Protein AF-A0A9X1QIE3-F1 (afdb_monomer_lite)

InterPro domains:
  IPR032774 WG containing repeat [PF14903] (367-395)
  IPR046099 Domain of unknown function DUF6035 [PF19500] (102-284)
  IPR057152 Domain of unknown function DUF7830 [PF25169] (19-94)

pLDDT: mean 70.05, std 18.86, range [25.09, 96.81]

Structure (mmCIF, N/CA/C/O backbone):
data_AF-A0A9X1QIE3-F1
#
_entry.id   AF-A0A9X1QIE3-F1
#
loop_
_atom_site.group_PDB
_atom_site.id
_atom_site.type_symbol
_atom_site.label_atom_id
_atom_site.label_alt_id
_atom_site.label_comp_id
_atom_site.label_asym_id
_atom_site.label_entity_id
_atom_site.label_seq_id
_atom_site.pdbx_PDB_ins_code
_atom_site.Cartn_x
_atom_site.Cartn_y
_atom_site.Cartn_z
_atom_site.occupancy
_atom_site.B_iso_or_equiv
_atom_site.auth_seq_id
_atom_site.auth_comp_id
_atom_site.auth_asym_id
_atom_site.auth_atom_id
_atom_site.pdbx_PDB_model_num
ATOM 1 N N . MET A 1 1 ? 21.684 27.411 4.724 1.00 30.28 1 MET A N 1
ATOM 2 C CA . MET A 1 1 ? 21.961 25.969 4.532 1.00 30.28 1 MET A CA 1
ATOM 3 C C . MET A 1 1 ? 20.835 25.396 3.692 1.00 30.28 1 MET A C 1
ATOM 5 O O . MET A 1 1 ? 19.698 25.447 4.138 1.00 30.28 1 MET A O 1
ATOM 9 N N . ALA A 1 2 ? 21.115 24.951 2.466 1.00 25.09 2 ALA A N 1
ATOM 10 C CA . ALA A 1 2 ? 20.093 24.352 1.611 1.00 25.09 2 ALA A CA 1
ATOM 11 C C . ALA A 1 2 ? 19.633 23.025 2.234 1.00 25.09 2 ALA A C 1
ATOM 13 O O . ALA A 1 2 ? 20.454 22.148 2.510 1.00 25.09 2 ALA A O 1
ATOM 14 N N . ALA A 1 3 ? 18.335 22.913 2.516 1.00 27.30 3 ALA A N 1
ATOM 15 C CA . ALA A 1 3 ? 17.741 21.690 3.031 1.00 27.30 3 ALA A CA 1
ATOM 16 C C . ALA A 1 3 ? 17.990 20.564 2.023 1.00 27.30 3 ALA A C 1
ATOM 18 O O . ALA A 1 3 ? 17.666 20.698 0.845 1.00 27.30 3 ALA A O 1
ATOM 19 N N . LYS A 1 4 ? 18.591 19.466 2.487 1.00 27.44 4 LYS A N 1
ATOM 20 C CA . LYS A 1 4 ? 18.808 18.256 1.692 1.00 27.44 4 LYS A CA 1
ATOM 21 C C . LYS A 1 4 ? 17.436 17.776 1.205 1.00 27.44 4 LYS A C 1
ATOM 23 O O . LYS A 1 4 ? 16.643 17.280 2.007 1.00 27.44 4 LYS A O 1
ATOM 28 N N . ILE A 1 5 ? 17.135 18.001 -0.073 1.00 34.72 5 ILE A N 1
ATOM 29 C CA . ILE A 1 5 ? 15.891 17.555 -0.701 1.00 34.72 5 ILE A CA 1
ATOM 30 C C . ILE A 1 5 ? 15.904 16.023 -0.602 1.00 34.72 5 ILE A C 1
ATOM 32 O O . ILE A 1 5 ? 16.876 15.403 -1.039 1.00 34.72 5 ILE A O 1
ATOM 36 N N . PRO A 1 6 ? 14.920 15.388 0.060 1.00 38.69 6 PRO A N 1
ATOM 37 C CA . PRO A 1 6 ? 14.855 13.934 0.076 1.00 38.69 6 PRO A CA 1
ATOM 38 C C . PRO A 1 6 ? 14.725 13.471 -1.375 1.00 38.69 6 PRO A C 1
ATOM 40 O O . PRO A 1 6 ? 13.884 14.018 -2.079 1.00 38.69 6 PRO A O 1
ATOM 43 N N . ASN A 1 7 ? 15.544 12.504 -1.809 1.00 41.97 7 ASN A N 1
ATOM 44 C CA . ASN A 1 7 ? 15.428 11.868 -3.126 1.00 41.97 7 ASN A CA 1
ATOM 45 C C . ASN A 1 7 ? 14.003 11.314 -3.280 1.00 41.97 7 ASN A C 1
ATOM 47 O O . ASN A 1 7 ? 13.700 10.199 -2.848 1.00 41.97 7 ASN A O 1
ATOM 51 N N . ARG A 1 8 ? 13.108 12.139 -3.824 1.00 53.22 8 ARG A N 1
ATOM 52 C CA . ARG A 1 8 ? 11.786 11.752 -4.287 1.00 53.22 8 ARG A CA 1
ATOM 53 C C . ARG A 1 8 ? 12.020 11.175 -5.660 1.00 53.22 8 ARG A C 1
ATOM 55 O O . ARG A 1 8 ? 12.590 11.827 -6.516 1.00 53.22 8 ARG A O 1
ATOM 62 N N . THR A 1 9 ? 11.645 9.928 -5.836 1.00 64.06 9 THR A N 1
ATOM 63 C CA . THR A 1 9 ? 11.893 9.225 -7.094 1.00 64.06 9 THR A CA 1
ATOM 64 C C . THR A 1 9 ? 10.759 9.388 -8.088 1.00 64.06 9 THR A C 1
ATOM 66 O O . THR A 1 9 ? 10.937 9.078 -9.254 1.00 64.06 9 THR A O 1
ATOM 69 N N . ILE A 1 10 ? 9.627 9.939 -7.644 1.00 77.00 10 ILE A N 1
ATOM 70 C CA . ILE A 1 10 ? 8.528 10.380 -8.498 1.00 77.00 10 ILE A CA 1
ATOM 71 C C . ILE A 1 10 ? 8.265 11.846 -8.168 1.00 77.00 10 ILE A C 1
ATOM 73 O O . ILE A 1 10 ? 7.754 12.167 -7.089 1.00 77.00 10 ILE A O 1
ATOM 77 N N . GLU A 1 11 ? 8.686 12.722 -9.075 1.00 74.81 11 GLU A N 1
ATOM 78 C CA . GLU A 1 11 ? 8.569 14.177 -8.938 1.00 74.81 11 GLU A CA 1
ATOM 79 C C . GLU A 1 11 ? 7.211 14.696 -9.413 1.00 74.81 11 GLU A C 1
ATOM 81 O O . GLU A 1 11 ? 6.752 15.725 -8.926 1.00 74.81 11 GLU A O 1
ATOM 86 N N . GLU A 1 12 ? 6.535 13.943 -10.282 1.00 76.31 12 GLU A N 1
ATOM 87 C CA . GLU A 1 12 ? 5.274 14.327 -10.911 1.00 76.31 12 GLU A CA 1
ATOM 88 C C . GLU A 1 12 ? 4.271 13.164 -10.916 1.00 76.31 12 GLU A C 1
ATOM 90 O O . GLU A 1 12 ? 4.608 12.016 -11.229 1.00 76.31 12 GLU A O 1
ATOM 95 N N . ALA A 1 13 ? 3.018 13.464 -10.581 1.00 76.88 13 ALA A N 1
ATOM 96 C CA . ALA A 1 13 ? 1.884 12.548 -10.683 1.00 76.88 13 ALA A CA 1
ATOM 97 C C . ALA A 1 13 ? 0.804 13.160 -11.582 1.00 76.88 13 ALA A C 1
ATOM 99 O O . ALA A 1 13 ? 0.604 14.366 -11.559 1.00 76.88 13 ALA A O 1
ATOM 100 N N . LEU A 1 14 ? 0.096 12.342 -12.356 1.00 65.12 14 LEU A N 1
ATOM 101 C CA . LEU A 1 14 ? -1.096 12.777 -13.083 1.00 65.12 14 LEU A CA 1
ATOM 102 C C . LEU A 1 14 ? -2.317 12.603 -12.176 1.00 65.12 14 LEU A C 1
ATOM 104 O O . LEU A 1 14 ? -2.557 11.506 -11.663 1.00 65.12 14 LEU A O 1
ATOM 108 N N . ASP A 1 15 ? -3.080 13.675 -12.005 1.00 78.25 15 ASP A N 1
ATOM 109 C CA . ASP A 1 15 ? -4.395 13.648 -11.380 1.00 78.25 15 ASP A CA 1
ATOM 110 C C . ASP A 1 15 ? -5.437 13.165 -12.394 1.00 78.25 15 ASP A C 1
ATOM 112 O O . ASP A 1 15 ? -5.681 13.808 -13.412 1.00 78.25 15 ASP A O 1
ATOM 116 N N . MET A 1 16 ? -6.055 12.018 -12.128 1.00 72.00 16 MET A N 1
ATOM 117 C CA . MET A 1 16 ? -7.022 11.412 -13.047 1.00 72.00 16 MET A CA 1
ATOM 118 C C . MET A 1 16 ? -8.372 12.130 -13.073 1.00 72.00 16 MET A C 1
ATOM 120 O O . MET A 1 16 ? -9.145 11.921 -14.005 1.00 72.00 16 MET A O 1
ATOM 124 N N . GLN A 1 17 ? -8.676 12.954 -12.068 1.00 72.94 17 GLN A N 1
ATOM 125 C CA . GLN A 1 17 ? -9.913 13.723 -12.046 1.00 72.94 17 GLN A CA 1
ATOM 126 C C . GLN A 1 17 ? -9.772 15.033 -12.821 1.00 72.94 17 GLN A C 1
ATOM 128 O O . GLN A 1 17 ? -10.675 15.386 -13.577 1.00 72.94 17 GLN A O 1
ATOM 133 N N . THR A 1 18 ? -8.675 15.765 -12.618 1.00 70.06 18 THR A N 1
ATOM 134 C CA . THR A 1 18 ? -8.472 17.069 -13.275 1.00 70.06 18 THR A CA 1
ATOM 135 C C . THR A 1 18 ? -7.733 16.951 -14.607 1.00 70.06 18 THR A C 1
ATOM 137 O O . THR A 1 18 ? -7.839 17.840 -15.446 1.00 70.06 18 THR A O 1
ATOM 140 N N . GLY A 1 19 ? -6.996 15.858 -14.825 1.00 62.19 19 GLY A N 1
ATOM 141 C CA . GLY A 1 19 ? -6.096 15.688 -15.965 1.00 62.19 19 GLY A CA 1
ATOM 142 C C . GLY A 1 19 ? -4.779 16.462 -15.830 1.00 62.19 19 GLY A C 1
ATOM 143 O O . GLY A 1 19 ? -3.983 16.470 -16.768 1.00 62.19 19 GLY A O 1
ATOM 144 N N . GLU A 1 20 ? -4.534 17.111 -14.690 1.00 70.44 20 GLU A N 1
ATOM 145 C CA . GLU A 1 20 ? -3.363 17.963 -14.475 1.00 70.44 20 GLU A CA 1
ATOM 146 C C . GLU A 1 20 ? -2.163 17.194 -13.911 1.00 70.44 20 GLU A C 1
ATOM 148 O O . GLU A 1 20 ? -2.295 16.203 -13.185 1.00 70.44 20 GLU A O 1
ATOM 153 N N . ILE A 1 21 ? -0.963 17.689 -14.220 1.00 68.38 21 ILE A N 1
ATOM 154 C CA . ILE A 1 21 ? 0.277 17.204 -13.616 1.00 68.38 21 ILE A CA 1
ATOM 155 C C . ILE A 1 21 ? 0.489 17.896 -12.270 1.00 68.38 21 ILE A C 1
ATOM 157 O O . ILE A 1 21 ? 0.601 19.117 -12.179 1.00 68.38 21 ILE A O 1
ATOM 161 N N . ILE A 1 22 ? 0.582 17.087 -11.222 1.00 80.81 22 ILE A N 1
ATOM 162 C CA . ILE A 1 22 ? 0.858 17.504 -9.856 1.00 80.81 22 ILE A CA 1
ATOM 163 C C . ILE A 1 22 ? 2.339 17.327 -9.550 1.00 80.81 22 ILE A C 1
ATOM 165 O O . ILE A 1 22 ? 2.860 16.210 -9.525 1.00 80.81 22 ILE A O 1
ATOM 169 N N . GLU A 1 23 ? 2.992 18.429 -9.197 1.00 78.06 23 GLU A N 1
ATOM 170 C CA . GLU A 1 23 ? 4.358 18.416 -8.687 1.00 78.06 23 GLU A CA 1
ATOM 171 C C . GLU A 1 23 ? 4.395 17.922 -7.227 1.00 78.06 23 GLU A C 1
ATOM 173 O O . GLU A 1 23 ? 3.784 18.503 -6.320 1.00 78.06 23 GLU A O 1
ATOM 178 N N . ALA A 1 24 ? 5.181 16.880 -6.957 1.00 83.00 24 ALA A N 1
ATOM 179 C CA . ALA A 1 24 ? 5.323 16.268 -5.639 1.00 83.00 24 ALA A CA 1
ATOM 180 C C . ALA A 1 24 ? 5.813 17.264 -4.570 1.00 83.00 24 ALA A C 1
ATOM 182 O O . ALA A 1 24 ? 5.409 17.179 -3.409 1.00 83.00 24 ALA A O 1
ATOM 183 N N . ASN A 1 25 ? 6.673 18.226 -4.932 1.00 77.75 25 ASN A N 1
ATOM 184 C CA . ASN A 1 25 ? 7.134 19.261 -3.999 1.00 77.75 25 ASN A CA 1
ATOM 185 C C . ASN A 1 25 ? 5.996 20.096 -3.435 1.00 77.75 25 ASN A C 1
ATOM 187 O O . ASN A 1 25 ? 6.012 20.392 -2.239 1.00 77.75 25 ASN A O 1
ATOM 191 N N . SER A 1 26 ? 5.052 20.453 -4.294 1.00 79.94 26 SER A N 1
ATOM 192 C CA . SER A 1 26 ? 3.904 21.284 -3.966 1.00 79.94 26 SER A CA 1
ATOM 193 C C . SER A 1 26 ? 2.831 20.452 -3.261 1.00 79.94 26 SER A C 1
ATOM 195 O O . SER A 1 26 ? 2.369 20.835 -2.189 1.00 79.94 26 SER A O 1
ATOM 197 N N . PHE A 1 27 ? 2.545 19.246 -3.759 1.00 84.88 27 PHE A N 1
ATOM 198 C CA . PHE A 1 27 ? 1.575 18.328 -3.155 1.00 84.88 27 PHE A CA 1
ATOM 199 C C . PHE A 1 27 ? 1.921 17.947 -1.713 1.00 84.88 27 PHE A C 1
ATOM 201 O O . PHE A 1 27 ? 1.093 18.068 -0.820 1.00 84.88 27 PHE A O 1
ATOM 208 N N . PHE A 1 28 ? 3.164 17.546 -1.429 1.00 86.12 28 PHE A N 1
ATOM 209 C CA . PHE A 1 28 ? 3.559 17.144 -0.070 1.00 86.12 28 PHE A CA 1
ATOM 210 C C . PHE A 1 28 ? 3.781 18.325 0.895 1.00 86.12 28 PHE A C 1
ATOM 212 O O . PHE A 1 28 ? 4.334 18.122 1.977 1.00 86.12 28 PHE A O 1
ATOM 219 N N . ARG A 1 29 ? 3.383 19.549 0.516 1.00 82.00 29 ARG A N 1
ATOM 220 C CA . ARG A 1 29 ? 3.234 20.705 1.420 1.00 82.00 29 ARG A CA 1
ATOM 221 C C . ARG A 1 29 ? 1.789 20.928 1.866 1.00 82.00 29 ARG A C 1
ATOM 223 O O . ARG A 1 29 ? 1.572 21.795 2.707 1.00 82.00 29 ARG A O 1
ATOM 230 N N . LEU A 1 30 ? 0.833 20.176 1.315 1.00 79.00 30 LEU A N 1
ATOM 231 C CA . LEU A 1 30 ? -0.557 20.221 1.755 1.00 79.00 30 LEU A CA 1
ATOM 232 C C . LEU A 1 30 ? -0.674 19.890 3.255 1.00 79.00 30 LEU A C 1
ATOM 234 O O . LEU A 1 30 ? 0.175 19.163 3.791 1.00 79.00 30 LEU A O 1
ATOM 238 N N . PRO A 1 31 ? -1.727 20.390 3.927 1.00 80.19 31 PRO A N 1
ATOM 239 C CA . PRO A 1 31 ? -2.062 20.000 5.289 1.00 80.19 31 PRO A CA 1
ATOM 240 C C . PRO A 1 31 ? -2.074 18.479 5.484 1.00 80.19 31 PRO A C 1
ATOM 242 O O . PRO A 1 31 ? -2.434 17.708 4.591 1.00 80.19 31 PRO A O 1
ATOM 245 N N . GLU A 1 32 ? -1.708 18.027 6.686 1.00 81.06 32 GLU A N 1
ATOM 246 C CA . GLU A 1 32 ? -1.641 16.594 6.993 1.00 81.06 32 GLU A CA 1
ATOM 247 C C . GLU A 1 32 ? -2.993 15.891 6.791 1.00 81.06 32 GLU A C 1
ATOM 249 O O . GLU A 1 32 ? -3.028 14.771 6.278 1.00 81.06 32 GLU A O 1
ATOM 254 N N . SER A 1 33 ? -4.099 16.564 7.123 1.00 78.94 33 SER A N 1
ATOM 255 C CA . SER A 1 33 ? -5.462 16.077 6.887 1.00 78.94 33 SER A CA 1
ATOM 256 C C . SER A 1 33 ? -5.702 15.700 5.427 1.00 78.94 33 SER A C 1
ATOM 258 O O . SER A 1 33 ? -6.247 14.629 5.148 1.00 78.94 33 SER A O 1
ATOM 260 N N . ASP A 1 34 ? -5.240 16.536 4.498 1.00 81.50 34 ASP A N 1
ATOM 261 C CA . ASP A 1 34 ? -5.423 16.322 3.064 1.00 81.50 34 ASP A CA 1
ATOM 262 C C . ASP A 1 34 ? -4.536 15.184 2.575 1.00 81.50 34 ASP A C 1
ATOM 264 O O . ASP A 1 34 ? -4.992 14.291 1.860 1.00 81.50 34 ASP A O 1
ATOM 268 N N . LEU A 1 35 ? -3.278 15.148 3.023 1.00 86.62 35 LEU A N 1
ATOM 269 C CA . LEU A 1 35 ? -2.351 14.080 2.660 1.00 86.62 35 LEU A CA 1
ATOM 270 C C . LEU A 1 35 ? -2.837 12.708 3.136 1.00 86.62 35 LEU A C 1
ATOM 272 O O . LEU A 1 35 ? -2.763 11.745 2.369 1.00 86.62 35 LEU A O 1
ATOM 276 N N . VAL A 1 36 ? -3.345 12.597 4.369 1.00 84.25 36 VAL A N 1
ATOM 277 C CA . VAL A 1 36 ? -3.899 11.338 4.901 1.00 84.25 36 VAL A CA 1
ATOM 278 C C . VAL A 1 36 ? -5.167 10.941 4.142 1.00 84.25 36 VAL A C 1
ATOM 280 O O . VAL A 1 36 ? -5.335 9.768 3.797 1.00 84.25 36 VAL A O 1
ATOM 283 N N . ARG A 1 37 ? -6.024 11.908 3.795 1.00 84.31 37 ARG A N 1
ATOM 284 C CA . ARG A 1 37 ? -7.222 11.669 2.979 1.00 84.31 37 ARG A CA 1
ATOM 285 C C . ARG A 1 37 ? -6.867 11.130 1.594 1.00 84.31 37 ARG A C 1
ATOM 287 O O . ARG A 1 37 ? -7.345 10.060 1.219 1.00 84.31 37 ARG A O 1
ATOM 294 N N . TYR A 1 38 ? -5.992 11.811 0.859 1.00 88.75 38 TYR A N 1
ATOM 295 C CA . TYR A 1 38 ? -5.541 11.365 -0.461 1.00 88.75 38 TYR A CA 1
ATOM 296 C C . TYR A 1 38 ? -4.850 10.007 -0.402 1.00 88.75 38 TYR A C 1
ATOM 298 O O . TYR A 1 38 ? -5.090 9.143 -1.243 1.00 88.75 38 TYR A O 1
ATOM 306 N N . ARG A 1 39 ? -4.027 9.785 0.624 1.00 89.81 39 ARG A N 1
ATOM 307 C CA . ARG A 1 39 ? -3.376 8.501 0.874 1.00 89.81 39 ARG A CA 1
ATOM 308 C C . ARG A 1 39 ? -4.393 7.368 1.035 1.00 89.81 39 ARG A C 1
ATOM 310 O O . ARG A 1 39 ? -4.166 6.285 0.492 1.00 89.81 39 ARG A O 1
ATOM 317 N N . ARG A 1 40 ? -5.498 7.608 1.744 1.00 86.56 40 ARG A N 1
ATOM 318 C CA . ARG A 1 40 ? -6.589 6.640 1.902 1.00 86.56 40 ARG A CA 1
ATOM 319 C C . ARG A 1 40 ? -7.345 6.399 0.599 1.00 86.56 40 ARG A C 1
ATOM 321 O O . ARG A 1 40 ? -7.467 5.239 0.225 1.00 86.56 40 ARG A O 1
ATOM 328 N N . ILE A 1 41 ? -7.778 7.455 -0.096 1.00 82.75 41 ILE A N 1
ATOM 329 C CA . ILE A 1 41 ? -8.466 7.357 -1.401 1.00 82.75 41 ILE A CA 1
ATOM 330 C C . ILE A 1 41 ? -7.628 6.522 -2.370 1.00 82.75 41 ILE A C 1
ATOM 332 O O . ILE A 1 41 ? -8.109 5.573 -2.984 1.00 82.75 41 ILE A O 1
ATOM 336 N N . GLN A 1 42 ? -6.332 6.819 -2.440 1.00 86.31 42 GLN A N 1
ATOM 337 C CA . GLN A 1 42 ? -5.415 6.092 -3.299 1.00 86.31 42 GLN A CA 1
ATOM 338 C C . GLN A 1 42 ? -5.291 4.615 -2.893 1.00 86.31 42 GLN A C 1
ATOM 340 O O . GLN A 1 42 ? -5.241 3.745 -3.758 1.00 86.31 42 GLN A O 1
ATOM 345 N N . GLN A 1 43 ? -5.262 4.298 -1.592 1.00 85.06 43 GLN A N 1
ATOM 346 C CA . GLN A 1 43 ? -5.240 2.905 -1.134 1.00 85.06 43 GLN A CA 1
ATOM 347 C C . GLN A 1 43 ? -6.557 2.168 -1.407 1.00 85.06 43 GLN A C 1
ATOM 349 O O . GLN A 1 43 ? -6.523 0.977 -1.717 1.00 85.06 43 GLN A O 1
ATOM 354 N N . GLU A 1 44 ? -7.699 2.840 -1.287 1.00 77.56 44 GLU A N 1
ATOM 355 C CA . GLU A 1 44 ? -9.003 2.288 -1.659 1.00 77.56 44 GLU A CA 1
ATOM 356 C C . GLU A 1 44 ? -9.024 1.925 -3.148 1.00 77.56 44 GLU A C 1
ATOM 358 O O . GLU A 1 44 ? -9.366 0.791 -3.481 1.00 77.56 44 GLU A O 1
ATOM 363 N N . ALA A 1 45 ? -8.527 2.807 -4.018 1.00 76.19 45 ALA A N 1
ATOM 364 C CA . ALA A 1 45 ? -8.372 2.519 -5.443 1.00 76.19 45 ALA A CA 1
ATOM 365 C C . ALA A 1 45 ? -7.411 1.350 -5.722 1.00 76.19 45 ALA A C 1
ATOM 367 O O . ALA A 1 45 ? -7.729 0.462 -6.507 1.00 76.19 45 ALA A O 1
ATOM 368 N N . ILE A 1 46 ? -6.271 1.273 -5.020 1.00 76.19 46 ILE A N 1
ATOM 369 C CA . ILE A 1 46 ? -5.338 0.129 -5.110 1.00 76.19 46 ILE A CA 1
ATOM 370 C C . ILE A 1 46 ? -6.027 -1.192 -4.733 1.00 76.19 46 ILE A C 1
ATOM 372 O O . ILE A 1 46 ? -5.694 -2.244 -5.274 1.00 76.19 46 ILE A O 1
ATOM 376 N N . ASN A 1 47 ? -6.980 -1.149 -3.804 1.00 67.88 47 ASN A N 1
ATOM 377 C CA . ASN A 1 47 ? -7.763 -2.312 -3.399 1.00 67.88 47 ASN A CA 1
ATOM 378 C C . ASN A 1 47 ? -8.952 -2.596 -4.342 1.00 67.88 47 ASN A C 1
ATOM 380 O O . ASN A 1 47 ? -9.694 -3.540 -4.085 1.00 67.88 47 ASN A O 1
ATOM 384 N N . GLY A 1 48 ? -9.145 -1.800 -5.400 1.00 66.31 48 GLY A N 1
ATOM 385 C CA . GLY A 1 48 ? -10.249 -1.942 -6.352 1.00 66.31 48 GLY A CA 1
ATOM 386 C C . GLY A 1 48 ? -11.571 -1.313 -5.901 1.00 66.31 48 GLY A C 1
ATOM 387 O O . GLY A 1 48 ? -12.612 -1.614 -6.473 1.00 66.31 48 GLY A O 1
ATOM 388 N N . LEU A 1 49 ? -11.559 -0.457 -4.873 1.00 60.31 49 LEU A N 1
ATOM 389 C CA . LEU A 1 49 ? -12.763 0.156 -4.289 1.00 60.31 49 LEU A CA 1
ATOM 390 C C . LEU A 1 49 ? -13.127 1.513 -4.916 1.00 60.31 49 LEU A C 1
ATOM 392 O O . LEU A 1 49 ? -13.970 2.231 -4.384 1.00 60.31 49 LEU A O 1
ATOM 396 N N . GLY A 1 50 ? -12.489 1.877 -6.027 1.00 65.50 50 GLY A N 1
ATOM 397 C CA . GLY A 1 50 ? -12.704 3.137 -6.727 1.00 65.50 50 GLY A CA 1
ATOM 398 C C . GLY A 1 50 ? -11.640 3.387 -7.789 1.00 65.50 50 GLY A C 1
ATOM 399 O O . GLY A 1 50 ? -10.694 2.610 -7.926 1.00 65.50 50 GLY A O 1
ATOM 400 N N . GLU A 1 51 ? -11.797 4.485 -8.523 1.00 69.12 51 GLU A N 1
ATOM 401 C CA . GLU A 1 51 ? -10.809 4.917 -9.510 1.00 69.12 51 GLU A CA 1
ATOM 402 C C . GLU A 1 51 ? -9.584 5.541 -8.822 1.00 69.12 51 GLU A C 1
ATOM 404 O O . GLU A 1 51 ? -9.727 6.242 -7.811 1.00 69.12 51 GLU A O 1
ATOM 409 N N . PRO A 1 52 ? -8.366 5.312 -9.342 1.00 76.94 52 PRO A N 1
ATOM 410 C CA . PRO A 1 52 ? -7.167 5.920 -8.789 1.00 76.94 52 PRO A CA 1
ATOM 411 C C . PRO A 1 52 ? -7.205 7.430 -8.963 1.00 76.94 52 PRO A C 1
ATOM 413 O O . PRO A 1 52 ? -7.398 7.931 -10.066 1.00 76.94 52 PRO A O 1
ATOM 416 N N . ARG A 1 53 ? -6.937 8.165 -7.881 1.00 84.31 53 ARG A N 1
ATOM 417 C CA . ARG A 1 53 ? -6.807 9.619 -7.964 1.00 84.31 53 ARG A CA 1
ATOM 418 C C . ARG A 1 53 ? -5.504 10.024 -8.651 1.00 84.31 53 ARG A C 1
ATOM 420 O O . ARG A 1 53 ? -5.508 10.907 -9.499 1.00 84.31 53 ARG A O 1
ATOM 427 N N . PHE A 1 54 ? -4.403 9.363 -8.299 1.00 85.06 54 PHE A N 1
ATOM 428 C CA . PHE A 1 54 ? -3.071 9.673 -8.812 1.00 85.06 54 PHE A CA 1
ATOM 429 C C . PHE A 1 54 ? -2.443 8.484 -9.532 1.00 85.06 54 PHE A C 1
ATOM 431 O O . PHE A 1 54 ? -2.352 7.375 -8.993 1.00 85.06 54 PHE A O 1
ATOM 438 N N . VAL A 1 55 ? -1.933 8.739 -10.731 1.00 78.00 55 VAL A N 1
ATOM 439 C CA . VAL A 1 55 ? -1.141 7.779 -11.504 1.00 78.00 55 VAL A CA 1
ATOM 440 C C . VAL A 1 55 ? 0.208 8.381 -11.876 1.00 78.00 55 VAL A C 1
ATOM 442 O O . VAL A 1 55 ? 0.434 9.585 -11.767 1.00 78.00 55 VAL A O 1
ATOM 445 N N . CYS A 1 56 ? 1.143 7.535 -12.291 1.00 72.94 56 CYS A N 1
ATOM 446 C CA . CYS A 1 56 ? 2.446 7.975 -12.752 1.00 72.94 56 CYS A CA 1
ATOM 447 C C . CYS A 1 56 ? 2.274 8.872 -13.978 1.00 72.94 56 CYS A C 1
ATOM 449 O O . CYS A 1 56 ? 1.658 8.454 -14.957 1.00 72.94 56 CYS A O 1
ATOM 451 N N . ALA A 1 57 ? 2.844 10.079 -13.958 1.00 64.62 57 ALA A N 1
ATOM 452 C CA . ALA A 1 57 ? 2.811 10.965 -15.120 1.00 64.62 57 ALA A CA 1
ATOM 453 C C . ALA A 1 57 ? 3.445 10.308 -16.363 1.00 64.62 57 ALA A C 1
ATOM 455 O O . ALA A 1 57 ? 2.964 10.525 -17.475 1.00 64.62 57 ALA A O 1
ATOM 456 N N . PHE A 1 58 ? 4.447 9.450 -16.144 1.00 55.31 58 PHE A N 1
ATOM 457 C CA . PHE A 1 58 ? 5.191 8.728 -17.171 1.00 55.31 58 PHE A CA 1
ATOM 458 C C . PHE A 1 58 ? 4.442 7.492 -17.691 1.00 55.31 58 PHE A C 1
ATOM 460 O O . PHE A 1 58 ? 3.903 7.510 -18.790 1.00 55.31 58 PHE A O 1
ATOM 467 N N . CYS A 1 59 ? 4.352 6.424 -16.892 1.00 58.34 59 CYS A N 1
ATOM 468 C CA . CYS A 1 59 ? 3.820 5.136 -17.353 1.00 58.34 59 CYS A CA 1
ATOM 469 C C . CYS A 1 59 ? 2.308 4.962 -17.143 1.00 58.34 59 CYS A C 1
ATOM 471 O O . CYS A 1 59 ? 1.767 3.905 -17.459 1.00 58.34 59 CYS A O 1
ATOM 473 N N . LYS A 1 60 ? 1.628 5.952 -16.547 1.00 69.81 60 LYS A N 1
ATOM 474 C CA . LYS A 1 60 ? 0.197 5.917 -16.183 1.00 69.81 60 LYS A CA 1
ATOM 475 C C . LYS A 1 60 ? -0.212 4.802 -15.210 1.00 69.81 60 LYS A C 1
ATOM 477 O O . LYS A 1 60 ? -1.393 4.648 -14.921 1.00 69.81 60 LYS A O 1
ATOM 482 N N . GLN A 1 61 ? 0.741 4.067 -14.637 1.00 77.06 61 GLN A N 1
ATOM 483 C CA . GLN A 1 61 ? 0.455 3.067 -13.608 1.00 77.06 61 GLN A CA 1
ATOM 484 C C . GLN A 1 61 ? 0.031 3.731 -12.294 1.00 77.06 61 GLN A C 1
ATOM 486 O O . GLN A 1 61 ? 0.501 4.818 -11.943 1.00 77.06 61 GLN A O 1
ATOM 491 N N . ILE A 1 62 ? -0.824 3.046 -11.535 1.00 82.31 62 ILE A N 1
ATOM 492 C CA . ILE A 1 62 ? -1.306 3.519 -10.237 1.00 82.31 62 ILE A CA 1
ATOM 493 C C . ILE A 1 62 ? -0.150 3.786 -9.264 1.00 82.31 62 ILE A C 1
ATOM 495 O O . ILE A 1 62 ? 0.754 2.965 -9.072 1.00 82.31 62 ILE A O 1
ATOM 499 N N . LEU A 1 63 ? -0.199 4.948 -8.614 1.00 86.75 63 LEU A N 1
ATOM 500 C CA . LEU A 1 63 ? 0.746 5.302 -7.563 1.00 86.75 63 LEU A CA 1
ATOM 501 C C . LEU A 1 63 ? 0.164 4.980 -6.192 1.00 86.75 63 LEU A C 1
ATOM 503 O O . LEU A 1 63 ? -1.044 4.976 -5.987 1.00 86.75 63 LEU A O 1
ATOM 507 N N . LYS A 1 64 ? 1.037 4.766 -5.216 1.00 89.25 64 LYS A N 1
ATOM 508 C CA . LYS A 1 64 ? 0.717 4.866 -3.793 1.00 89.25 64 LYS A CA 1
ATOM 509 C C . LYS A 1 64 ? 1.341 6.136 -3.234 1.00 89.25 64 LYS A C 1
ATOM 511 O O . LYS A 1 64 ? 2.461 6.507 -3.582 1.00 89.25 64 LYS A O 1
ATOM 516 N N . ILE A 1 65 ? 0.657 6.752 -2.284 1.00 90.50 65 ILE A N 1
ATOM 517 C CA . ILE A 1 65 ? 1.236 7.794 -1.436 1.00 90.50 65 ILE A CA 1
ATOM 518 C C . ILE A 1 65 ? 1.941 7.093 -0.274 1.00 90.50 65 ILE A C 1
ATOM 520 O O . ILE A 1 65 ? 1.432 6.101 0.248 1.00 90.50 65 ILE A O 1
ATOM 524 N N . SER A 1 66 ? 3.143 7.524 0.108 1.00 86.06 66 SER A N 1
ATOM 525 C CA . SER A 1 66 ? 4.006 6.833 1.079 1.00 86.06 66 SER A CA 1
ATOM 526 C C . SER A 1 66 ? 4.775 7.798 1.988 1.00 86.06 66 SER A C 1
ATOM 528 O O . SER A 1 66 ? 5.038 8.949 1.640 1.00 86.06 66 SER A O 1
ATOM 530 N N . GLY A 1 67 ? 5.122 7.317 3.183 1.00 78.44 67 GLY A N 1
ATOM 531 C CA . GLY A 1 67 ? 6.031 7.977 4.125 1.00 78.44 67 GLY A CA 1
ATOM 532 C C . GLY A 1 67 ? 7.410 7.315 4.132 1.00 78.44 67 GLY A C 1
ATOM 533 O O . GLY A 1 67 ? 7.545 6.163 3.717 1.00 78.44 67 GLY A O 1
ATOM 534 N N . THR A 1 68 ? 8.445 8.019 4.594 1.00 65.69 68 THR A N 1
ATOM 535 C CA . THR A 1 68 ? 9.815 7.479 4.688 1.00 65.69 68 THR A CA 1
ATOM 536 C C . THR A 1 68 ? 10.195 7.153 6.129 1.00 65.69 68 THR A C 1
ATOM 538 O O . THR A 1 68 ? 9.770 7.816 7.070 1.00 65.69 68 THR A O 1
ATOM 541 N N . ASN A 1 69 ? 11.087 6.175 6.313 1.00 53.94 69 ASN A N 1
ATOM 542 C CA . ASN A 1 69 ? 11.597 5.811 7.642 1.00 53.94 69 ASN A CA 1
ATOM 543 C C . ASN A 1 69 ? 12.381 6.950 8.325 1.00 53.94 69 ASN A C 1
ATOM 545 O O . ASN A 1 69 ? 12.470 6.974 9.551 1.00 53.94 69 ASN A O 1
ATOM 549 N N . HIS A 1 70 ? 12.937 7.887 7.545 1.00 49.12 70 HIS A N 1
ATOM 550 C CA . HIS A 1 70 ? 13.710 9.034 8.039 1.00 49.12 70 HIS A CA 1
ATOM 551 C C . HIS A 1 70 ? 12.844 10.137 8.666 1.00 49.12 70 HIS A C 1
ATOM 553 O O . HIS A 1 70 ? 13.348 10.906 9.478 1.00 49.12 70 HIS A O 1
ATOM 559 N N . LYS A 1 71 ? 11.553 10.209 8.315 1.00 58.03 71 LYS A N 1
ATOM 560 C CA . LYS A 1 71 ? 10.560 11.096 8.936 1.00 58.03 71 LYS A CA 1
ATOM 561 C C . LYS A 1 71 ? 9.382 10.247 9.416 1.00 58.03 71 LYS A C 1
ATOM 563 O O . LYS A 1 71 ? 8.356 10.163 8.744 1.00 58.03 71 LYS A O 1
ATOM 568 N N . ARG A 1 72 ? 9.564 9.553 10.546 1.00 59.00 72 ARG A N 1
ATOM 569 C CA . ARG A 1 72 ? 8.515 8.695 11.127 1.00 59.00 72 ARG A CA 1
ATOM 570 C C . ARG A 1 72 ? 7.219 9.491 11.294 1.00 59.00 72 ARG A C 1
ATOM 572 O O . ARG A 1 72 ? 7.256 10.608 11.789 1.00 59.00 72 ARG A O 1
ATOM 579 N N . GLY A 1 73 ? 6.107 8.911 10.846 1.00 60.66 73 GLY A N 1
ATOM 580 C CA . GLY A 1 73 ? 4.786 9.539 10.936 1.00 60.66 73 GLY A CA 1
ATOM 581 C C . GLY A 1 73 ? 4.435 10.514 9.810 1.00 60.66 73 GLY A C 1
ATOM 582 O O . GLY A 1 73 ? 3.273 10.885 9.703 1.00 60.66 73 GLY A O 1
ATOM 583 N N . ALA A 1 74 ? 5.383 10.892 8.942 1.00 74.81 74 ALA A N 1
ATOM 584 C CA . ALA A 1 74 ? 5.141 11.857 7.870 1.00 74.81 74 ALA A CA 1
ATOM 585 C C . ALA A 1 74 ? 4.898 11.187 6.509 1.00 74.81 74 ALA A C 1
ATOM 587 O O . ALA A 1 74 ? 5.601 10.249 6.118 1.00 74.81 74 ALA A O 1
ATOM 588 N N . ILE A 1 75 ? 3.947 11.731 5.751 1.00 72.94 75 ILE A N 1
ATOM 589 C CA . ILE A 1 75 ? 3.715 11.419 4.336 1.00 72.94 75 ILE A CA 1
ATOM 590 C C . ILE A 1 75 ? 4.667 12.274 3.498 1.00 72.94 75 ILE A C 1
ATOM 592 O O . ILE A 1 75 ? 4.770 13.477 3.721 1.00 72.94 75 ILE A O 1
ATOM 596 N N . THR A 1 76 ? 5.414 11.671 2.571 1.00 77.69 76 THR A N 1
ATOM 597 C CA . THR A 1 76 ? 6.573 12.361 1.976 1.00 77.69 76 THR A CA 1
ATOM 598 C C . THR A 1 76 ? 6.757 12.202 0.472 1.00 77.69 76 THR A C 1
ATOM 600 O O . THR A 1 76 ? 7.480 13.020 -0.110 1.00 77.69 76 THR A O 1
ATOM 603 N N . HIS A 1 77 ? 6.181 11.171 -0.155 1.00 84.56 77 HIS A N 1
ATOM 604 C CA . HIS A 1 77 ? 6.436 10.870 -1.565 1.00 84.56 77 HIS A CA 1
ATOM 605 C C . HIS A 1 77 ? 5.347 10.009 -2.219 1.00 84.56 77 HIS A C 1
ATOM 607 O O . HIS A 1 77 ? 4.619 9.268 -1.551 1.00 84.56 77 HIS A O 1
ATOM 613 N N . PHE A 1 78 ? 5.289 10.080 -3.548 1.00 89.00 78 PHE A N 1
ATOM 614 C CA . PHE A 1 78 ? 4.634 9.083 -4.383 1.00 89.00 78 PHE A CA 1
ATOM 615 C C . PHE A 1 78 ? 5.580 7.907 -4.633 1.00 89.00 78 PHE A C 1
ATOM 617 O O . PHE A 1 78 ? 6.799 8.074 -4.676 1.00 89.00 78 PHE A O 1
ATOM 624 N N . ALA A 1 79 ? 5.023 6.715 -4.812 1.00 87.75 79 ALA A N 1
ATOM 625 C CA . ALA A 1 79 ? 5.770 5.522 -5.182 1.00 87.75 79 ALA A CA 1
ATOM 626 C C . ALA A 1 79 ? 4.912 4.615 -6.066 1.00 87.75 79 ALA A C 1
ATOM 628 O O . ALA A 1 79 ? 3.692 4.598 -5.944 1.00 87.75 79 ALA A O 1
ATOM 629 N N . HIS A 1 80 ? 5.545 3.809 -6.909 1.00 81.50 80 HIS A N 1
ATOM 630 C CA . HIS A 1 80 ? 4.843 2.736 -7.606 1.00 81.50 80 HIS A CA 1
ATOM 631 C C . HIS A 1 80 ? 4.436 1.626 -6.627 1.00 81.50 80 HIS A C 1
ATOM 633 O O . HIS A 1 80 ? 5.011 1.467 -5.535 1.00 81.50 80 HIS A O 1
ATOM 639 N N . LEU A 1 81 ? 3.457 0.815 -7.029 1.00 80.19 81 LEU A N 1
ATOM 640 C CA . LEU A 1 81 ? 3.239 -0.476 -6.385 1.00 80.19 81 LEU A CA 1
ATOM 641 C C . LEU A 1 81 ? 4.456 -1.375 -6.607 1.00 80.19 81 LEU A C 1
ATOM 643 O O . LEU A 1 81 ? 5.203 -1.242 -7.575 1.00 80.19 81 LEU A O 1
ATOM 647 N N . ARG A 1 82 ? 4.693 -2.293 -5.672 1.00 68.00 82 ARG A N 1
ATOM 648 C CA . ARG A 1 82 ? 5.887 -3.142 -5.725 1.00 68.00 82 ARG A CA 1
ATOM 649 C C . ARG A 1 82 ? 5.864 -4.045 -6.962 1.00 68.00 82 ARG A C 1
ATOM 651 O O . ARG A 1 82 ? 6.865 -4.166 -7.654 1.00 68.00 82 ARG A O 1
ATOM 658 N N . ASP A 1 83 ? 4.707 -4.626 -7.215 1.00 63.75 83 ASP A N 1
ATOM 659 C CA . ASP A 1 83 ? 4.346 -5.527 -8.306 1.00 63.75 83 ASP A CA 1
ATOM 660 C C . ASP A 1 83 ? 3.891 -4.797 -9.575 1.00 63.75 83 ASP A C 1
ATOM 662 O O . ASP A 1 83 ? 3.466 -5.442 -10.522 1.00 63.75 83 ASP A O 1
ATOM 666 N N . SER A 1 84 ? 3.976 -3.462 -9.604 1.00 65.12 84 SER A N 1
ATOM 667 C CA . SER A 1 84 ? 3.691 -2.704 -10.820 1.00 65.12 84 SER A CA 1
ATOM 668 C C . SER A 1 84 ? 4.662 -3.103 -11.939 1.00 65.12 84 SER A C 1
ATOM 670 O O . SER A 1 84 ? 5.797 -3.511 -11.658 1.00 65.12 84 SER A O 1
ATOM 672 N N . GLU A 1 85 ? 4.258 -2.927 -13.192 1.00 59.53 85 GLU A N 1
ATOM 673 C CA . GLU A 1 85 ? 5.161 -3.100 -14.325 1.00 59.53 85 GLU A CA 1
ATOM 674 C C . GLU A 1 85 ? 6.362 -2.149 -14.223 1.00 59.53 85 GLU A C 1
ATOM 676 O O . GLU A 1 85 ? 6.410 -1.226 -13.392 1.00 59.53 85 GLU A O 1
ATOM 681 N N . TYR A 1 86 ? 7.369 -2.394 -15.056 1.00 54.31 86 TYR A N 1
ATOM 682 C CA . TYR A 1 86 ? 8.535 -1.534 -15.094 1.00 54.31 86 TYR A CA 1
ATOM 683 C C . TYR A 1 86 ? 8.139 -0.078 -15.366 1.00 54.31 86 TYR A C 1
ATOM 685 O O . TYR A 1 86 ? 7.246 0.221 -16.155 1.00 54.31 86 TYR A O 1
ATOM 693 N N . CYS A 1 87 ? 8.819 0.829 -14.678 1.00 49.00 87 CYS A N 1
ATOM 694 C CA . CYS A 1 87 ? 8.764 2.251 -14.949 1.00 49.00 87 CYS A CA 1
ATOM 695 C C . CYS A 1 87 ? 10.156 2.827 -14.650 1.00 49.00 87 CYS A C 1
ATOM 697 O O . CYS A 1 87 ? 10.690 2.531 -13.577 1.00 49.00 87 CYS A O 1
ATOM 699 N N . PRO A 1 88 ? 10.746 3.655 -15.534 1.00 46.50 88 PRO A N 1
ATOM 700 C CA . PRO A 1 88 ? 12.091 4.211 -15.345 1.00 46.50 88 PRO A CA 1
ATOM 701 C C . PRO A 1 88 ? 12.275 4.993 -14.043 1.00 46.50 88 PRO A C 1
ATOM 703 O O . PRO A 1 88 ? 13.374 5.061 -13.502 1.00 46.50 88 PRO A O 1
ATOM 706 N N . ILE A 1 89 ? 11.186 5.554 -13.514 1.00 56.59 89 ILE A N 1
ATOM 707 C CA . ILE A 1 89 ? 11.173 6.332 -12.269 1.00 56.59 89 ILE A CA 1
ATOM 708 C C . ILE A 1 89 ? 10.628 5.525 -11.072 1.00 56.59 89 ILE A C 1
ATOM 710 O O . ILE A 1 89 ? 10.271 6.070 -10.023 1.00 56.59 89 ILE A O 1
ATOM 714 N N . LYS A 1 90 ? 10.525 4.194 -11.199 1.00 67.50 90 LYS A N 1
ATOM 715 C CA . LYS A 1 90 ? 10.107 3.310 -10.107 1.00 67.50 90 LYS A CA 1
ATOM 716 C C . LYS A 1 90 ? 11.208 3.155 -9.070 1.00 67.50 90 LYS A C 1
ATOM 718 O O . LYS A 1 90 ? 12.340 2.802 -9.369 1.00 67.50 90 LYS A O 1
ATOM 723 N N . THR A 1 91 ? 10.831 3.318 -7.806 1.00 64.25 91 THR A N 1
ATOM 724 C CA . THR A 1 91 ? 11.686 2.953 -6.677 1.00 64.25 91 THR A CA 1
ATOM 725 C C . THR A 1 91 ? 11.486 1.517 -6.242 1.00 64.25 91 THR A C 1
ATOM 727 O O . THR A 1 91 ? 10.380 1.117 -5.873 1.00 64.25 91 THR A O 1
ATOM 730 N N . GLY A 1 92 ? 12.580 0.758 -6.214 1.00 54.09 92 GLY A N 1
ATOM 731 C CA . GLY A 1 92 ? 12.627 -0.568 -5.611 1.00 54.09 92 GLY A CA 1
ATOM 732 C C . GLY A 1 92 ? 12.750 -0.520 -4.085 1.00 54.09 92 GLY A C 1
ATOM 733 O O . GLY A 1 92 ? 13.378 0.370 -3.510 1.00 54.09 92 GLY A O 1
ATOM 734 N N . SER A 1 93 ? 12.171 -1.517 -3.414 1.00 48.03 93 SER A N 1
ATOM 735 C CA . SER A 1 93 ? 12.601 -1.934 -2.079 1.00 48.03 93 SER A CA 1
ATOM 736 C C . SER A 1 93 ? 13.008 -3.405 -2.134 1.00 48.03 93 SER A C 1
ATOM 738 O O . SER A 1 93 ? 12.308 -4.227 -2.727 1.00 48.03 93 SER A O 1
ATOM 740 N N . ASN A 1 94 ? 14.116 -3.756 -1.480 1.00 41.59 94 ASN A N 1
ATOM 741 C CA . ASN A 1 94 ? 14.701 -5.101 -1.547 1.00 41.59 94 ASN A CA 1
ATOM 742 C C . ASN A 1 94 ? 13.873 -6.196 -0.839 1.00 41.59 94 ASN A C 1
ATOM 744 O O . ASN A 1 94 ? 14.326 -7.331 -0.787 1.00 41.59 94 ASN A O 1
ATOM 748 N N . TYR A 1 95 ? 12.690 -5.893 -0.274 1.00 43.09 95 TYR A N 1
ATOM 749 C CA . TYR A 1 95 ? 11.980 -6.819 0.626 1.00 43.09 95 TYR A CA 1
ATOM 750 C C . TYR A 1 95 ? 10.504 -7.003 0.329 1.00 43.09 95 TYR A C 1
ATOM 752 O O . TYR A 1 95 ? 9.784 -6.010 0.429 1.00 43.09 95 TYR A O 1
ATOM 760 N N . SER A 1 96 ? 10.063 -8.226 -0.004 1.00 49.72 96 SER A N 1
ATOM 761 C CA . SER A 1 96 ? 8.676 -8.573 -0.393 1.00 49.72 96 SER A CA 1
ATOM 762 C C . SER A 1 96 ? 7.635 -8.138 0.639 1.00 49.72 96 SER A C 1
ATOM 764 O O . SER A 1 96 ? 7.955 -7.943 1.807 1.00 49.72 96 SER A O 1
ATOM 766 N N . ARG A 1 97 ? 6.376 -7.917 0.223 1.00 50.84 97 ARG A N 1
ATOM 767 C CA . ARG A 1 97 ? 5.305 -7.586 1.183 1.00 50.84 97 ARG A CA 1
ATOM 768 C C . ARG A 1 97 ? 5.203 -8.679 2.245 1.00 50.84 97 ARG A C 1
ATOM 770 O O . ARG A 1 97 ? 5.192 -8.355 3.428 1.00 50.84 97 ARG A O 1
ATOM 777 N N . GLU A 1 98 ? 5.228 -9.930 1.801 1.00 47.88 98 GLU A N 1
ATOM 778 C CA . GLU A 1 98 ? 5.275 -11.113 2.656 1.00 47.88 98 GLU A CA 1
ATOM 779 C C . GLU A 1 98 ? 6.517 -11.102 3.548 1.00 47.88 98 GLU A C 1
ATOM 781 O O . GLU A 1 98 ? 6.406 -11.362 4.732 1.00 47.88 98 GLU A O 1
ATOM 786 N N . GLU A 1 99 ? 7.690 -10.704 3.055 1.00 46.47 99 GLU A N 1
ATOM 787 C CA . GLU A 1 99 ? 8.901 -10.592 3.872 1.00 46.47 99 GLU A CA 1
ATOM 788 C C . GLU A 1 99 ? 8.849 -9.448 4.898 1.00 46.47 99 GLU A C 1
ATOM 790 O O . GLU A 1 99 ? 9.439 -9.563 5.972 1.00 46.47 99 GLU A O 1
ATOM 795 N N . ILE A 1 100 ? 8.188 -8.322 4.605 1.00 49.34 100 ILE A N 1
ATOM 796 C CA . ILE A 1 100 ? 7.994 -7.239 5.584 1.00 49.34 100 ILE A CA 1
ATOM 797 C C . ILE A 1 100 ? 6.942 -7.666 6.613 1.00 49.34 100 ILE A C 1
ATOM 799 O O . ILE A 1 100 ? 7.121 -7.403 7.799 1.00 49.34 100 ILE A O 1
ATOM 803 N N . GLU A 1 101 ? 5.874 -8.340 6.186 1.00 47.75 101 GLU A N 1
ATOM 804 C CA . GLU A 1 101 ? 4.881 -8.955 7.071 1.00 47.75 101 GLU A CA 1
ATOM 805 C C . GLU A 1 101 ? 5.543 -10.020 7.965 1.00 47.75 101 GLU A C 1
ATOM 807 O O . GLU A 1 101 ? 5.424 -9.936 9.182 1.00 47.75 101 GLU A O 1
ATOM 812 N N . LEU A 1 102 ? 6.362 -10.920 7.417 1.00 48.34 102 LEU A N 1
ATOM 813 C CA . LEU A 1 102 ? 7.138 -11.924 8.156 1.00 48.34 102 LEU A CA 1
ATOM 814 C C . LEU A 1 102 ? 8.151 -11.290 9.117 1.00 48.34 102 LEU A C 1
ATOM 816 O O . LEU A 1 102 ? 8.292 -11.760 10.240 1.00 48.34 102 LEU A O 1
ATOM 820 N N . ARG A 1 103 ? 8.834 -10.201 8.738 1.00 45.66 103 ARG A N 1
ATOM 821 C CA . ARG A 1 103 ? 9.752 -9.481 9.646 1.00 45.66 103 ARG A CA 1
ATOM 822 C C . ARG A 1 103 ? 9.029 -8.701 10.744 1.00 45.66 103 ARG A C 1
ATOM 824 O O . ARG A 1 103 ? 9.578 -8.555 11.831 1.00 45.66 103 ARG A O 1
ATOM 831 N N . LYS A 1 104 ? 7.830 -8.176 10.470 1.00 42.91 104 LYS A N 1
ATOM 832 C CA . LYS A 1 104 ? 7.010 -7.454 11.459 1.00 42.91 104 LYS A CA 1
ATOM 833 C C . LYS A 1 104 ? 6.285 -8.396 12.414 1.00 42.91 104 LYS A C 1
ATOM 835 O O . LYS A 1 104 ? 6.125 -8.050 13.580 1.00 42.91 104 LYS A O 1
ATOM 840 N N . TYR A 1 105 ? 5.845 -9.547 11.915 1.00 43.25 105 TYR A N 1
ATOM 841 C CA . TYR A 1 105 ? 4.932 -10.446 12.617 1.00 43.25 105 TYR A CA 1
ATOM 842 C C . TYR A 1 105 ? 5.523 -11.825 12.934 1.00 43.25 105 TYR A C 1
ATOM 844 O O . TYR A 1 105 ? 4.799 -12.618 13.519 1.00 43.25 105 TYR A O 1
ATOM 852 N N . LEU A 1 106 ? 6.792 -12.105 12.581 1.00 37.94 106 LEU A N 1
ATOM 853 C CA . LEU A 1 106 ? 7.625 -13.282 12.923 1.00 37.94 106 LEU A CA 1
ATOM 854 C C . LEU A 1 106 ? 6.857 -14.489 13.490 1.00 37.94 106 LEU A C 1
ATOM 856 O O . LEU A 1 106 ? 7.086 -14.884 14.627 1.00 37.94 106 LEU A O 1
ATOM 860 N N . GLY A 1 107 ? 5.918 -15.051 12.722 1.00 34.84 107 GLY A N 1
ATOM 861 C CA . GLY A 1 107 ? 5.136 -16.231 13.118 1.00 34.84 107 GLY A CA 1
ATOM 862 C C . GLY A 1 107 ? 4.531 -16.190 14.531 1.00 34.84 107 GLY A C 1
ATOM 863 O O . GLY A 1 107 ? 4.292 -17.248 15.113 1.00 34.84 107 GLY A O 1
ATOM 864 N N . VAL A 1 108 ? 4.328 -15.006 15.119 1.00 37.19 108 VAL A N 1
ATOM 865 C CA . VAL A 1 108 ? 3.924 -14.880 16.518 1.00 37.19 108 VAL A CA 1
ATOM 866 C C . VAL A 1 108 ? 2.445 -15.251 16.587 1.00 37.19 108 VAL A C 1
ATOM 868 O O . VAL A 1 108 ? 1.597 -14.572 16.008 1.00 37.19 108 VAL A O 1
ATOM 871 N N . LYS A 1 109 ? 2.139 -16.355 17.284 1.00 42.88 109 LYS A N 1
ATOM 872 C CA . LYS A 1 109 ? 0.779 -16.645 17.762 1.00 42.88 109 LYS A CA 1
ATOM 873 C C . LYS A 1 109 ? 0.241 -15.413 18.490 1.00 42.88 109 LYS A C 1
ATOM 875 O O . LYS A 1 109 ? 1.020 -14.654 19.058 1.00 42.88 109 LYS A O 1
ATOM 880 N N . GLU A 1 110 ? -1.072 -15.221 18.479 1.00 57.38 110 GLU A N 1
ATOM 881 C CA . GLU A 1 110 ? -1.724 -14.157 19.244 1.00 57.38 110 GLU A CA 1
ATOM 882 C C . GLU A 1 110 ? -1.093 -14.012 20.642 1.00 57.38 110 GLU A C 1
ATOM 884 O O . GLU A 1 110 ? -0.918 -15.005 21.351 1.00 57.38 110 GLU A O 1
ATOM 889 N N . SER A 1 111 ? -0.659 -12.799 21.001 1.00 66.00 111 SER A N 1
ATOM 890 C CA . SER A 1 111 ? 0.036 -12.596 22.273 1.00 66.00 111 SER A CA 1
ATOM 891 C C . SER A 1 111 ? -0.937 -12.768 23.436 1.00 66.00 111 SER A C 1
ATOM 893 O O . SER A 1 111 ? -2.102 -12.397 23.324 1.00 66.00 111 SER A O 1
ATOM 895 N N . GLU A 1 112 ? -0.451 -13.271 24.572 1.00 73.75 112 GLU A N 1
ATOM 896 C CA . GLU A 1 112 ? -1.237 -13.405 25.813 1.00 73.75 112 GLU A CA 1
ATOM 897 C C . GLU A 1 112 ? -1.976 -12.102 26.151 1.00 73.75 112 GLU A C 1
ATOM 899 O O . GLU A 1 112 ? -3.175 -12.092 26.394 1.00 73.75 112 GLU A O 1
ATOM 904 N N . ARG A 1 113 ? -1.297 -10.965 25.970 1.00 73.31 113 ARG A N 1
ATOM 905 C CA . ARG A 1 113 ? -1.889 -9.634 26.126 1.00 73.31 113 ARG A CA 1
ATOM 906 C C . ARG A 1 113 ? -3.075 -9.365 25.195 1.00 73.31 113 ARG A C 1
ATOM 908 O O . ARG A 1 113 ? -4.025 -8.706 25.602 1.00 73.31 113 ARG A O 1
ATOM 915 N N . HIS A 1 114 ? -3.009 -9.790 23.936 1.00 80.12 114 HIS A N 1
ATOM 916 C CA . HIS A 1 114 ? -4.120 -9.613 23.002 1.00 80.12 114 HIS A CA 1
ATOM 917 C C . HIS A 1 114 ? -5.330 -10.457 23.423 1.00 80.12 114 HIS A C 1
ATOM 919 O O . HIS A 1 114 ? -6.452 -9.950 23.428 1.00 80.12 114 HIS A O 1
ATOM 925 N N . ILE A 1 115 ? -5.080 -11.695 23.861 1.00 76.38 115 ILE A N 1
ATOM 926 C CA . ILE A 1 115 ? -6.097 -12.603 24.408 1.00 76.38 115 ILE A CA 1
ATOM 927 C C . ILE A 1 115 ? -6.754 -11.973 25.646 1.00 76.38 115 ILE A C 1
ATOM 929 O O . ILE A 1 115 ? -7.981 -11.891 25.723 1.00 76.38 115 ILE A O 1
ATOM 933 N N . ASP A 1 116 ? -5.954 -11.445 26.574 1.00 85.50 116 ASP A N 1
ATOM 934 C CA . ASP A 1 116 ? -6.443 -10.814 27.802 1.00 85.50 116 ASP A CA 1
ATOM 935 C C . ASP A 1 116 ? -7.332 -9.601 27.513 1.00 85.50 116 ASP A C 1
ATOM 937 O O . ASP A 1 116 ? -8.435 -9.490 28.047 1.00 85.50 116 ASP A O 1
ATOM 941 N N . LEU A 1 117 ? -6.887 -8.690 26.643 1.00 87.75 117 LEU A N 1
ATOM 942 C CA . LEU A 1 117 ? -7.651 -7.486 26.293 1.00 87.75 117 LEU A CA 1
ATOM 943 C C . LEU A 1 117 ? -8.961 -7.835 25.586 1.00 87.75 117 LEU A C 1
ATOM 945 O O . LEU A 1 117 ? -9.995 -7.228 25.865 1.00 87.75 117 LEU A O 1
ATOM 949 N N . LYS A 1 118 ? -8.934 -8.839 24.708 1.00 89.75 118 LYS A N 1
ATOM 950 C CA . LYS A 1 118 ? -10.127 -9.373 24.046 1.00 89.75 118 LYS A CA 1
ATOM 951 C C . LYS A 1 118 ? -11.121 -9.920 25.068 1.00 89.75 118 LYS A C 1
ATOM 953 O O . LYS A 1 118 ? -12.316 -9.623 24.987 1.00 89.75 118 LYS A O 1
ATOM 958 N N . GLN A 1 119 ? -10.637 -10.666 26.061 1.00 90.06 119 GLN A N 1
ATOM 959 C CA . GLN A 1 119 ? -11.475 -11.171 27.144 1.00 90.06 119 GLN A CA 1
ATOM 960 C C . GLN A 1 119 ? -12.048 -10.041 28.003 1.00 90.06 119 GLN A C 1
ATOM 962 O O . GLN A 1 119 ? -13.223 -10.084 28.371 1.00 90.06 119 GLN A O 1
ATOM 967 N N . GLN A 1 120 ? -11.256 -9.007 28.289 1.00 90.62 120 GLN A N 1
ATOM 968 C CA . GLN A 1 120 ? -11.712 -7.843 29.045 1.00 90.62 120 GLN A CA 1
ATOM 969 C C . GLN A 1 120 ? -12.822 -7.080 28.317 1.00 90.62 120 GLN A C 1
ATOM 971 O O . GLN A 1 120 ? -13.848 -6.790 28.931 1.00 90.62 120 GLN A O 1
ATOM 976 N N . ILE A 1 121 ? -12.663 -6.808 27.016 1.00 92.38 121 ILE A N 1
ATOM 977 C CA . ILE A 1 121 ? -13.695 -6.138 26.209 1.00 92.38 121 ILE A CA 1
ATOM 978 C C . ILE A 1 121 ? -14.976 -6.974 26.192 1.00 92.38 121 ILE A C 1
ATOM 980 O O . ILE A 1 121 ? -16.055 -6.447 26.455 1.00 92.38 121 ILE A O 1
ATOM 984 N N . PHE A 1 122 ? -14.868 -8.284 25.954 1.00 91.50 122 PHE A N 1
ATOM 985 C CA . PHE A 1 122 ? -16.022 -9.183 25.965 1.00 91.50 122 PHE A CA 1
ATOM 986 C C . PHE A 1 122 ? -16.764 -9.169 27.309 1.00 91.50 122 PHE A C 1
ATOM 988 O O . PHE A 1 122 ? -17.985 -9.014 27.343 1.00 91.50 122 PHE A O 1
ATOM 995 N N . ASN A 1 123 ? -16.035 -9.279 28.422 1.00 91.00 123 ASN A N 1
ATOM 996 C CA . ASN A 1 123 ? -16.624 -9.258 29.760 1.00 91.00 123 ASN A CA 1
ATOM 997 C C . ASN A 1 123 ? -17.286 -7.905 30.073 1.00 91.00 123 ASN A C 1
ATOM 999 O O . ASN A 1 123 ? -18.370 -7.877 30.655 1.00 91.00 123 ASN A O 1
ATOM 1003 N N . ALA A 1 124 ? -16.664 -6.794 29.667 1.00 91.56 124 ALA A N 1
ATOM 1004 C CA . ALA A 1 124 ? -17.200 -5.451 29.872 1.00 91.56 124 ALA A CA 1
ATOM 1005 C C . ALA A 1 124 ? -18.499 -5.218 29.078 1.00 91.56 124 ALA A C 1
ATOM 1007 O O . ALA A 1 124 ? -19.451 -4.650 29.611 1.00 91.56 124 ALA A O 1
ATOM 1008 N N . LEU A 1 125 ? -18.572 -5.718 27.840 1.00 90.38 125 LEU A N 1
ATOM 1009 C CA . LEU A 1 125 ? -19.784 -5.673 27.011 1.00 90.38 125 LEU A CA 1
ATOM 1010 C C . LEU A 1 125 ? -20.900 -6.580 27.550 1.00 90.38 125 LEU A C 1
ATOM 1012 O O . LEU A 1 125 ? -22.081 -6.258 27.439 1.00 90.38 125 LEU A O 1
ATOM 1016 N N . LYS A 1 126 ? -20.544 -7.719 28.154 1.00 86.38 126 LYS A N 1
ATOM 1017 C CA . LYS A 1 126 ? -21.521 -8.609 28.792 1.00 86.38 126 LYS A CA 1
ATOM 1018 C C . LYS A 1 126 ? -22.118 -7.981 30.051 1.00 86.38 126 LYS A C 1
ATOM 1020 O O . LYS A 1 126 ? -23.314 -8.091 30.286 1.00 86.38 126 LYS A O 1
ATOM 1025 N N . GLY A 1 127 ? -21.308 -7.273 30.838 1.00 79.44 127 GLY A N 1
ATOM 1026 C CA . GLY A 1 127 ? -21.816 -6.461 31.947 1.00 79.44 127 GLY A CA 1
ATOM 1027 C C . GLY A 1 127 ? -22.812 -5.396 31.471 1.00 79.44 127 GLY A C 1
ATOM 1028 O O . GLY A 1 127 ? -23.863 -5.205 32.090 1.00 79.44 127 GLY A O 1
ATOM 1029 N N . SER A 1 128 ? -22.538 -4.778 30.316 1.00 70.62 128 SER A N 1
ATOM 1030 C CA . SER A 1 128 ? -23.408 -3.756 29.738 1.00 70.62 128 SER A CA 1
ATOM 1031 C C . SER A 1 128 ? -24.696 -4.294 29.114 1.00 70.62 128 SER A C 1
ATOM 1033 O O . SER A 1 128 ? -25.606 -3.502 28.916 1.00 70.62 128 SER A O 1
ATOM 1035 N 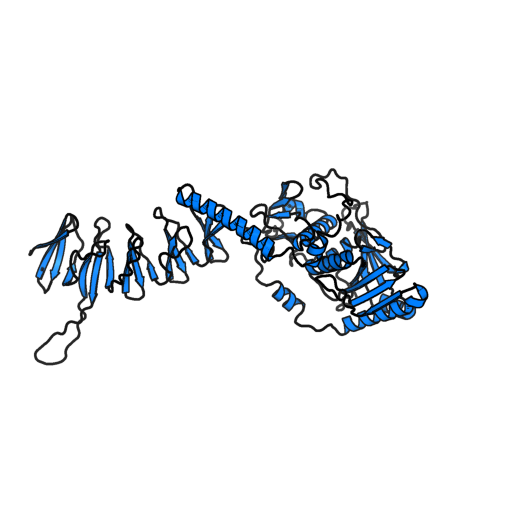N . GLU A 1 129 ? -24.834 -5.598 28.857 1.00 67.00 129 GLU A N 1
ATOM 1036 C CA . GLU A 1 129 ? -26.082 -6.224 28.375 1.00 67.00 129 GLU A CA 1
ATOM 1037 C C . GLU A 1 129 ? -27.290 -5.821 29.238 1.00 67.00 129 GLU A C 1
ATOM 1039 O O . GLU A 1 129 ? -28.353 -5.481 28.725 1.00 67.00 129 GLU A O 1
ATOM 1044 N N . THR A 1 130 ? -27.074 -5.716 30.553 1.00 59.53 130 THR A N 1
ATOM 1045 C CA . THR A 1 130 ? -28.092 -5.274 31.519 1.00 59.53 130 THR A CA 1
ATOM 1046 C C . THR A 1 130 ? -28.421 -3.776 31.469 1.00 59.53 130 THR A C 1
ATOM 1048 O O . THR A 1 130 ? -29.491 -3.380 31.922 1.00 59.53 130 THR A O 1
ATOM 1051 N N . LYS A 1 131 ? -27.524 -2.932 30.939 1.00 63.50 131 LYS A N 1
ATOM 1052 C CA . LYS A 1 131 ? -27.628 -1.458 30.966 1.00 63.50 131 LYS A CA 1
ATOM 1053 C C . LYS A 1 131 ? -27.916 -0.823 29.602 1.00 63.50 131 LYS A C 1
ATOM 1055 O O . LYS A 1 131 ? -28.559 0.218 29.547 1.00 63.50 131 LYS A O 1
ATOM 1060 N N . LEU A 1 132 ? -27.408 -1.420 28.527 1.00 66.00 132 LEU A N 1
ATOM 1061 C CA . LEU A 1 132 ? -27.366 -0.870 27.168 1.00 66.00 132 LEU A CA 1
ATOM 1062 C C . LEU A 1 132 ? -28.251 -1.635 26.175 1.00 66.00 132 LEU A C 1
ATOM 1064 O O . LEU A 1 132 ? -28.354 -1.206 25.033 1.00 66.00 132 LEU A O 1
ATOM 1068 N N . GLY A 1 133 ? -28.880 -2.744 26.583 1.00 65.00 133 GLY A N 1
ATOM 1069 C CA . GLY A 1 133 ? -29.694 -3.559 25.676 1.00 65.00 133 GLY A CA 1
ATOM 1070 C C . GLY A 1 133 ? -28.855 -4.252 24.600 1.00 65.00 133 GLY A C 1
ATOM 1071 O O . GLY A 1 133 ? -29.205 -4.226 23.424 1.00 65.00 133 GLY A O 1
ATOM 1072 N N . THR A 1 134 ? -27.709 -4.825 24.981 1.00 71.62 134 THR A N 1
ATOM 1073 C CA . THR A 1 134 ? -26.878 -5.602 24.052 1.00 71.62 134 THR A CA 1
ATOM 1074 C C . THR A 1 134 ? -27.609 -6.889 23.660 1.00 71.62 134 THR A C 1
ATOM 1076 O O . THR A 1 134 ? -27.988 -7.669 24.522 1.00 71.62 134 THR A O 1
ATOM 1079 N N . GLU A 1 135 ? -27.800 -7.135 22.369 1.00 74.69 135 GLU A N 1
ATOM 1080 C CA . GLU A 1 135 ? -28.620 -8.251 21.872 1.00 74.69 135 GLU A CA 1
ATOM 1081 C C . GLU A 1 135 ? -27.779 -9.490 21.544 1.00 74.69 135 GLU A C 1
ATOM 1083 O O . GLU A 1 135 ? -28.248 -10.628 21.620 1.00 74.69 135 GLU A O 1
ATOM 1088 N N . LYS A 1 136 ? -26.511 -9.285 21.170 1.00 82.19 136 LYS A N 1
ATOM 1089 C CA . LYS A 1 136 ? -25.604 -10.366 20.780 1.00 82.19 136 LYS A CA 1
ATOM 1090 C C . LYS A 1 136 ? -24.160 -9.971 21.029 1.00 82.19 136 LYS A C 1
ATOM 1092 O O . LYS A 1 136 ? -23.725 -8.923 20.572 1.00 82.19 136 LYS A O 1
ATOM 1097 N N . ILE A 1 137 ? -23.390 -10.833 21.689 1.00 80.06 137 ILE A N 1
ATOM 1098 C CA . ILE A 1 137 ? -21.949 -10.637 21.893 1.00 80.06 137 ILE A CA 1
ATOM 1099 C C . ILE A 1 137 ? -21.239 -11.926 21.526 1.00 80.06 137 ILE A C 1
ATOM 1101 O O . ILE A 1 137 ? -21.612 -13.007 21.981 1.00 80.06 137 ILE A O 1
ATOM 1105 N N . GLN A 1 138 ? -20.208 -11.821 20.697 1.00 80.31 138 GLN A N 1
ATOM 1106 C CA . GLN A 1 138 ? -19.413 -12.967 20.300 1.00 80.31 138 GLN A CA 1
ATOM 1107 C C . GLN A 1 138 ? -17.934 -12.605 20.269 1.00 80.31 138 GLN A C 1
ATOM 1109 O O . GLN A 1 138 ? -17.539 -11.587 19.702 1.00 80.31 138 GLN A O 1
ATOM 1114 N N . GLN A 1 139 ? -17.102 -13.472 20.836 1.00 72.81 139 GLN A N 1
ATOM 1115 C CA . GLN A 1 139 ? -15.675 -13.437 20.550 1.00 72.81 139 GLN A CA 1
ATOM 1116 C C . GLN A 1 139 ? -15.446 -14.156 19.237 1.00 72.81 139 GLN A C 1
ATOM 1118 O O . GLN A 1 139 ? -16.025 -15.221 18.999 1.00 72.81 139 GLN A O 1
ATOM 1123 N N . GLU A 1 140 ? -14.561 -13.601 18.410 1.00 60.25 140 GLU A N 1
ATOM 1124 C CA . GLU A 1 140 ? -13.907 -14.403 17.387 1.00 60.25 140 GLU A CA 1
ATOM 1125 C C . GLU A 1 140 ? -14.878 -15.084 16.392 1.00 60.25 140 GLU A C 1
ATOM 1127 O O . GLU A 1 140 ? -14.600 -16.151 15.831 1.00 60.25 140 GLU A O 1
ATOM 1132 N N . SER A 1 141 ? -16.037 -14.471 16.157 1.00 68.50 141 SER A N 1
ATOM 1133 C CA . SER A 1 141 ? -17.040 -15.022 15.253 1.00 68.50 141 SER A CA 1
ATOM 1134 C C . SER A 1 141 ? -16.732 -14.658 13.817 1.00 68.50 141 SER A C 1
ATOM 1136 O O . SER A 1 141 ? -16.485 -13.502 13.479 1.00 68.50 141 SER A O 1
ATOM 1138 N N . ARG A 1 142 ? -16.720 -15.678 12.962 1.00 73.56 142 ARG A N 1
ATOM 1139 C CA . ARG A 1 142 ? -16.474 -15.502 11.538 1.00 73.56 142 ARG A CA 1
ATOM 1140 C C . ARG A 1 142 ? -17.664 -14.779 10.920 1.00 73.56 142 ARG A C 1
ATOM 1142 O O . ARG A 1 142 ? -18.772 -15.306 10.906 1.00 73.56 142 ARG A O 1
ATOM 1149 N N . ILE A 1 143 ? -17.404 -13.599 10.377 1.00 73.44 143 ILE A N 1
ATOM 1150 C CA . ILE A 1 143 ? -18.336 -12.876 9.522 1.00 73.44 143 ILE A CA 1
ATOM 1151 C C . ILE A 1 143 ? -17.938 -13.226 8.094 1.00 73.44 143 ILE A C 1
ATOM 1153 O O . ILE A 1 143 ? -16.811 -12.956 7.675 1.00 73.44 143 ILE A O 1
ATOM 1157 N N . SER A 1 144 ? -18.831 -13.897 7.377 1.00 66.31 144 SER A N 1
ATOM 1158 C CA . SER A 1 144 ? -18.641 -14.291 5.983 1.00 66.31 144 SER A CA 1
ATOM 1159 C C . SER A 1 144 ? -19.517 -13.451 5.069 1.00 66.31 144 SER A C 1
ATOM 1161 O O . SER A 1 144 ? -20.707 -13.290 5.326 1.00 66.31 144 SER A O 1
ATOM 1163 N N . SER A 1 145 ? -18.928 -12.991 3.978 1.00 58.94 145 SER A N 1
ATOM 1164 C CA . SER A 1 145 ? -19.608 -12.552 2.771 1.00 58.94 145 SER A CA 1
ATOM 1165 C C . SER A 1 145 ? -19.438 -13.614 1.673 1.00 58.94 145 SER A C 1
ATOM 1167 O O . SER A 1 145 ? -18.769 -14.624 1.900 1.00 58.94 145 SER A O 1
ATOM 1169 N N . VAL A 1 146 ? -20.038 -13.398 0.496 1.00 44.88 146 VAL A N 1
ATOM 1170 C CA . VAL A 1 146 ? -20.091 -14.365 -0.625 1.00 44.88 146 VAL A CA 1
ATOM 1171 C C . VAL A 1 146 ? -18.721 -14.983 -0.955 1.00 44.88 146 VAL A C 1
ATOM 1173 O O . VAL A 1 146 ? -18.637 -16.183 -1.205 1.00 44.88 146 VAL A O 1
ATOM 1176 N N . SER A 1 147 ? -17.634 -14.213 -0.848 1.00 37.72 147 SER A N 1
ATOM 1177 C CA . SER A 1 147 ? -16.277 -14.675 -1.196 1.00 37.72 147 SER A CA 1
ATOM 1178 C C . SER A 1 147 ? -15.180 -14.283 -0.200 1.00 37.72 147 SER A C 1
ATOM 1180 O O . SER A 1 147 ? -14.037 -14.708 -0.355 1.00 37.72 147 SER A O 1
ATOM 1182 N N . HIS A 1 148 ? -15.489 -13.522 0.856 1.00 55.69 148 HIS A N 1
ATOM 1183 C CA . HIS A 1 148 ? -14.511 -13.104 1.867 1.00 55.69 148 HIS A CA 1
ATOM 1184 C C . HIS A 1 148 ? -15.015 -13.360 3.280 1.00 55.69 148 HIS A C 1
ATOM 1186 O O . HIS A 1 148 ? -16.207 -13.401 3.557 1.00 55.69 148 HIS A O 1
ATOM 1192 N N . TRP A 1 149 ? -14.091 -13.515 4.221 1.00 67.81 149 TRP A N 1
ATOM 1193 C CA . TRP A 1 149 ? -14.446 -13.548 5.630 1.00 67.81 149 TRP A CA 1
ATOM 1194 C C . TRP A 1 149 ? -13.461 -12.741 6.465 1.00 67.81 149 TRP A C 1
ATOM 1196 O O . TRP A 1 149 ? -12.280 -12.588 6.124 1.00 67.81 149 TRP A O 1
ATOM 1206 N N . ARG A 1 150 ? -13.968 -12.218 7.578 1.00 73.50 150 ARG A N 1
ATOM 1207 C CA . ARG A 1 150 ? -13.178 -11.603 8.643 1.00 73.50 150 ARG A CA 1
ATOM 1208 C C . ARG A 1 150 ? -13.631 -12.136 9.988 1.00 73.50 150 ARG A C 1
ATOM 1210 O O . ARG A 1 150 ? -14.716 -12.696 10.132 1.00 73.50 150 ARG A O 1
ATOM 1217 N N . ARG A 1 151 ? -12.746 -11.991 10.960 1.00 79.94 151 ARG A N 1
ATOM 1218 C CA . ARG A 1 151 ? -12.955 -12.405 12.337 1.00 79.94 151 ARG A CA 1
ATOM 1219 C C . ARG A 1 151 ? -12.553 -11.218 13.210 1.00 79.94 151 ARG A C 1
ATOM 1221 O O . ARG A 1 151 ? -11.354 -11.053 13.421 1.00 79.94 151 ARG A O 1
ATOM 1228 N N . PRO A 1 152 ? -13.504 -10.364 13.622 1.00 87.00 152 PRO A N 1
ATOM 1229 C CA . PRO A 1 152 ? -13.206 -9.317 14.586 1.00 87.00 152 PRO A CA 1
ATOM 1230 C C . PRO A 1 152 ? -12.760 -9.948 15.904 1.00 87.00 152 PRO A C 1
ATOM 1232 O O . PRO A 1 152 ? -13.136 -11.086 16.216 1.00 87.00 152 PRO A O 1
ATOM 1235 N N . ASP A 1 153 ? -11.997 -9.199 16.694 1.00 87.88 153 ASP A N 1
ATOM 1236 C CA . ASP A 1 153 ? -11.544 -9.676 18.002 1.00 87.88 153 ASP A CA 1
ATOM 1237 C C . ASP A 1 153 ? -12.733 -9.842 18.941 1.00 87.88 153 ASP A C 1
ATOM 1239 O O . ASP A 1 153 ? -12.900 -10.886 19.580 1.00 87.88 153 ASP A O 1
ATOM 1243 N N . VAL A 1 154 ? -13.614 -8.841 18.940 1.00 92.19 154 VAL A N 1
ATOM 1244 C CA . VAL A 1 154 ? -14.920 -8.902 19.590 1.00 92.19 154 VAL A CA 1
ATOM 1245 C C . VAL A 1 154 ? -15.974 -8.334 18.646 1.00 92.19 154 VAL A C 1
ATOM 1247 O O . VAL A 1 154 ? -15.758 -7.324 17.981 1.00 92.19 154 VAL A O 1
ATOM 1250 N N . TYR A 1 155 ? -17.125 -8.989 18.586 1.00 93.25 155 TYR A N 1
ATOM 1251 C CA . TYR A 1 155 ? -18.314 -8.521 17.887 1.00 93.25 155 TYR A CA 1
ATOM 1252 C C . TYR A 1 155 ? -19.434 -8.299 18.900 1.00 93.25 155 TYR A C 1
ATOM 1254 O O . TYR A 1 155 ? -19.649 -9.146 19.774 1.00 93.25 155 TYR A O 1
ATOM 1262 N N . ALA A 1 156 ? -20.168 -7.199 18.759 1.00 91.81 156 ALA A N 1
ATOM 1263 C CA . ALA A 1 156 ? -21.379 -6.960 19.530 1.00 91.81 156 ALA A CA 1
ATOM 1264 C C . ALA A 1 156 ? -22.481 -6.318 18.686 1.00 91.81 156 ALA A C 1
ATOM 1266 O O . ALA A 1 156 ? -22.210 -5.581 17.742 1.00 91.81 156 ALA A O 1
ATOM 1267 N N . GLU A 1 157 ? -23.724 -6.580 19.062 1.00 91.00 157 GLU A N 1
ATOM 1268 C CA . GLU A 1 157 ? -24.914 -5.905 18.564 1.00 91.00 157 GLU A CA 1
ATOM 1269 C C . GLU A 1 157 ? -25.553 -5.159 19.730 1.00 91.00 157 GLU A C 1
ATOM 1271 O O . GLU A 1 157 ? -25.999 -5.780 20.695 1.00 91.00 157 GLU A O 1
ATOM 1276 N N . VAL A 1 158 ? -25.514 -3.830 19.681 1.00 86.06 158 VAL A N 1
ATOM 1277 C CA . VAL A 1 158 ? -25.964 -2.945 20.761 1.00 86.06 158 VAL A CA 1
ATOM 1278 C C . VAL A 1 158 ? -27.081 -2.075 20.208 1.00 86.06 158 VAL A C 1
ATOM 1280 O O . VAL A 1 158 ? -26.835 -1.294 19.290 1.00 86.06 158 VAL A O 1
ATOM 1283 N N . SER A 1 159 ? -28.299 -2.212 20.737 1.00 83.31 159 SER A N 1
ATOM 1284 C CA . SER A 1 159 ? -29.470 -1.445 20.277 1.00 83.31 159 SER A CA 1
ATOM 1285 C C . SER A 1 159 ? -29.691 -1.525 18.754 1.00 83.31 159 SER A C 1
ATOM 1287 O O . SER A 1 159 ? -29.865 -0.501 18.092 1.00 83.31 159 SER A O 1
ATOM 1289 N N . GLY A 1 160 ? -29.606 -2.730 18.178 1.00 83.94 160 GLY A N 1
ATOM 1290 C CA . GLY A 1 160 ? -29.705 -2.973 16.730 1.00 83.94 160 GLY A CA 1
ATOM 1291 C C . GLY A 1 160 ? -28.497 -2.527 15.887 1.00 83.94 160 GLY A C 1
ATOM 1292 O O . GLY A 1 160 ? -28.526 -2.642 14.660 1.00 83.94 160 GLY A O 1
ATOM 1293 N N . ILE A 1 161 ? -27.425 -2.020 16.506 1.00 88.38 161 ILE A N 1
ATOM 1294 C CA . ILE A 1 161 ? -26.210 -1.570 15.814 1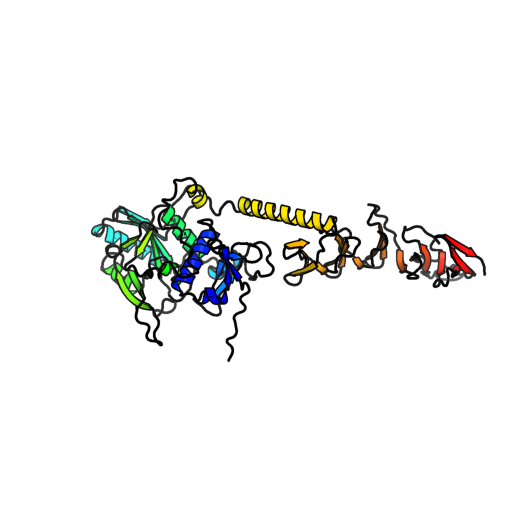.00 88.38 161 ILE A CA 1
ATOM 1295 C C . ILE A 1 161 ? -25.124 -2.632 15.933 1.00 88.38 161 ILE A C 1
ATOM 1297 O O . ILE A 1 161 ? -24.705 -2.999 17.029 1.00 88.38 161 ILE A O 1
ATOM 1301 N N . LYS A 1 162 ? -24.619 -3.093 14.787 1.00 93.19 162 LYS A N 1
ATOM 1302 C CA . LYS A 1 162 ? -23.554 -4.099 14.704 1.00 93.19 162 LYS A CA 1
ATOM 1303 C C . LYS A 1 162 ? -22.189 -3.429 14.793 1.00 93.19 162 LYS A C 1
ATOM 1305 O O . LYS A 1 162 ? -21.878 -2.565 13.975 1.00 93.19 162 LYS A O 1
ATOM 1310 N N . ILE A 1 163 ? -21.365 -3.850 15.747 1.00 94.62 163 ILE A N 1
ATOM 1311 C CA . ILE A 1 163 ? -20.059 -3.259 16.043 1.00 94.62 163 ILE A CA 1
ATOM 1312 C C . ILE A 1 163 ? -18.980 -4.347 16.052 1.00 94.62 163 ILE A C 1
ATOM 1314 O O . ILE A 1 163 ? -19.072 -5.341 16.775 1.00 94.62 163 ILE A O 1
ATOM 1318 N N . ALA A 1 164 ? -17.931 -4.135 15.261 1.00 94.44 164 ALA A N 1
ATOM 1319 C CA . ALA A 1 164 ? -16.694 -4.902 15.270 1.00 94.44 164 ALA A CA 1
ATOM 1320 C C . ALA A 1 164 ? -15.604 -4.129 16.025 1.00 94.44 164 ALA A C 1
ATOM 1322 O O . ALA A 1 164 ? -15.283 -2.991 15.681 1.00 94.44 164 ALA A O 1
ATOM 1323 N N . PHE A 1 165 ? -15.008 -4.765 17.028 1.00 95.19 165 PHE A N 1
ATOM 1324 C CA . PHE A 1 165 ? -13.877 -4.239 17.786 1.00 95.19 165 PHE A CA 1
ATOM 1325 C C . PHE A 1 165 ? -12.583 -4.902 17.298 1.00 95.19 165 PHE A C 1
ATOM 1327 O O . PHE A 1 165 ? -12.485 -6.131 17.277 1.00 95.19 165 PHE A O 1
ATOM 1334 N N . GLU A 1 166 ? -11.600 -4.088 16.914 1.00 92.25 166 GLU A N 1
ATOM 1335 C CA . GLU A 1 166 ? -10.279 -4.522 16.433 1.00 92.25 166 GLU A CA 1
ATOM 1336 C C . GLU A 1 166 ? -9.189 -3.949 17.349 1.00 92.25 166 GLU A C 1
ATOM 1338 O O . GLU A 1 166 ? -9.013 -2.730 17.447 1.00 92.25 166 GLU A O 1
ATOM 1343 N N . ILE A 1 167 ? -8.465 -4.826 18.042 1.00 88.88 167 ILE A N 1
ATOM 1344 C CA . ILE A 1 167 ? -7.444 -4.482 19.030 1.00 88.88 167 ILE A CA 1
ATOM 1345 C C . ILE A 1 167 ? -6.096 -4.355 18.327 1.00 88.88 167 ILE A C 1
ATOM 1347 O O . ILE A 1 167 ? -5.598 -5.279 17.689 1.00 88.88 167 ILE A O 1
ATOM 1351 N N . GLN A 1 168 ? -5.441 -3.211 18.505 1.00 84.75 168 GLN A N 1
ATOM 1352 C CA . GLN A 1 168 ? -4.170 -2.922 17.860 1.00 84.75 168 GLN A CA 1
ATOM 1353 C C . GLN A 1 168 ? -3.037 -2.759 18.877 1.00 84.75 168 GLN A C 1
ATOM 1355 O O . GLN A 1 168 ? -2.958 -1.771 19.612 1.00 84.75 168 GLN A O 1
ATOM 1360 N N . LEU A 1 169 ? -2.116 -3.734 18.877 1.00 72.75 169 LEU A N 1
ATOM 1361 C CA . LEU A 1 169 ? -0.930 -3.760 19.753 1.00 72.75 169 LEU A CA 1
ATOM 1362 C C . LEU A 1 169 ? 0.381 -3.359 19.056 1.00 72.75 169 LEU A C 1
ATOM 1364 O O . LEU A 1 169 ? 1.408 -3.205 19.717 1.00 72.75 169 LEU A O 1
ATOM 1368 N N . SER A 1 170 ? 0.383 -3.238 17.726 1.00 67.50 170 SER A N 1
ATOM 1369 C CA . SER A 1 170 ? 1.575 -2.947 16.915 1.00 67.50 170 SER A CA 1
ATOM 1370 C C . SER A 1 170 ? 1.222 -2.117 15.676 1.00 67.50 170 SER A C 1
ATOM 1372 O O . SER A 1 170 ? 0.058 -1.824 15.443 1.00 67.50 170 SER A O 1
ATOM 1374 N N . ASN A 1 171 ? 2.194 -1.710 14.859 1.00 66.56 171 ASN A N 1
ATOM 1375 C CA . ASN A 1 171 ? 1.906 -0.980 13.620 1.00 66.56 171 ASN A CA 1
ATOM 1376 C C . ASN A 1 171 ? 1.494 -1.937 12.493 1.00 66.56 171 ASN A C 1
ATOM 1378 O O . ASN A 1 171 ? 2.262 -2.828 12.131 1.00 66.56 171 ASN A O 1
ATOM 1382 N N . THR A 1 172 ? 0.323 -1.712 11.892 1.00 63.59 172 THR A N 1
ATOM 1383 C CA . THR A 1 172 ? -0.141 -2.405 10.677 1.00 63.59 172 THR A CA 1
ATOM 1384 C C . THR A 1 172 ? 0.020 -1.556 9.416 1.00 63.59 172 THR A C 1
ATOM 1386 O O . THR A 1 172 ? 0.418 -0.392 9.469 1.00 63.59 172 THR A O 1
ATOM 1389 N N . PHE A 1 173 ? -0.217 -2.164 8.259 1.00 70.12 173 PHE A N 1
ATOM 1390 C CA . PHE A 1 173 ? -0.210 -1.484 6.971 1.00 70.12 173 PHE A CA 1
ATOM 1391 C C . PHE A 1 173 ? -1.562 -0.831 6.688 1.00 70.12 173 PHE A C 1
ATOM 1393 O O . PHE A 1 173 ? -2.607 -1.393 7.009 1.00 70.12 173 PHE A O 1
ATOM 1400 N N . LEU A 1 174 ? -1.546 0.311 5.996 1.00 79.12 174 LEU A N 1
ATOM 1401 C CA . LEU A 1 174 ? -2.767 0.988 5.551 1.00 79.12 174 LEU A CA 1
ATOM 1402 C C . LEU A 1 174 ? -3.672 0.066 4.718 1.00 79.12 174 LEU A C 1
ATOM 1404 O O . LEU A 1 174 ? -4.886 0.088 4.887 1.00 79.12 174 LEU A O 1
ATOM 1408 N N . SER A 1 175 ? -3.097 -0.797 3.874 1.00 71.81 175 SER A N 1
ATOM 1409 C CA . SER A 1 175 ? -3.856 -1.783 3.092 1.00 71.81 175 SER A CA 1
ATOM 1410 C C . SER A 1 175 ? -4.733 -2.684 3.967 1.00 71.81 175 SER A C 1
ATOM 1412 O O . SER A 1 175 ? -5.857 -3.001 3.589 1.00 71.81 175 SER A O 1
ATOM 1414 N N . VAL A 1 176 ? -4.246 -3.060 5.153 1.00 72.81 176 VAL A N 1
ATOM 1415 C CA . VAL A 1 176 ? -4.978 -3.875 6.128 1.00 72.81 176 VAL A CA 1
ATOM 1416 C C . VAL A 1 176 ? -6.089 -3.064 6.797 1.00 72.81 176 VAL A C 1
ATOM 1418 O O . VAL A 1 176 ? -7.193 -3.579 6.968 1.00 72.81 176 VAL A O 1
ATOM 1421 N N . VAL A 1 177 ? -5.813 -1.804 7.150 1.00 79.62 177 VAL A N 1
ATOM 1422 C CA . VAL A 1 177 ? -6.803 -0.888 7.744 1.00 79.62 177 VAL A CA 1
ATOM 1423 C C . VAL A 1 177 ? -7.965 -0.661 6.777 1.00 79.62 177 VAL A C 1
ATOM 1425 O O . VAL A 1 177 ? -9.117 -0.873 7.146 1.00 79.62 177 VAL A O 1
ATOM 1428 N N . VAL A 1 178 ? -7.662 -0.303 5.526 1.00 80.19 178 VAL A N 1
ATOM 1429 C CA . VAL A 1 178 ? -8.660 -0.047 4.476 1.00 80.19 178 VAL A CA 1
ATOM 1430 C C . VAL A 1 178 ? -9.457 -1.307 4.144 1.00 80.19 178 VAL A C 1
ATOM 1432 O O . VAL A 1 178 ? -10.675 -1.240 4.022 1.00 80.19 178 VAL A O 1
ATOM 1435 N N . ALA A 1 179 ? -8.807 -2.471 4.046 1.00 73.75 179 ALA A N 1
ATOM 1436 C CA . ALA A 1 179 ? -9.506 -3.720 3.742 1.00 73.75 179 ALA A CA 1
ATOM 1437 C C . ALA A 1 179 ? -10.497 -4.134 4.843 1.00 73.75 179 ALA A C 1
ATOM 1439 O O . ALA A 1 179 ? -11.566 -4.656 4.537 1.00 73.75 179 ALA A O 1
ATOM 1440 N N . ARG A 1 180 ? -10.158 -3.921 6.123 1.00 81.44 180 ARG A N 1
ATOM 1441 C CA . ARG A 1 180 ? -11.091 -4.153 7.238 1.00 81.44 180 ARG A CA 1
ATOM 1442 C C . ARG A 1 180 ? -12.245 -3.170 7.210 1.00 81.44 180 ARG A C 1
ATOM 1444 O O . ARG A 1 180 ? -13.390 -3.583 7.331 1.00 81.44 180 ARG A O 1
ATOM 1451 N N . ASP A 1 181 ? -11.934 -1.896 7.010 1.00 85.00 181 ASP A N 1
ATOM 1452 C CA . ASP A 1 181 ? -12.942 -0.850 6.954 1.00 85.00 181 ASP A CA 1
ATOM 1453 C C . ASP A 1 181 ? -13.979 -1.103 5.857 1.00 85.00 181 ASP A C 1
ATOM 1455 O O . ASP A 1 181 ? -15.177 -1.126 6.120 1.00 85.00 181 ASP A O 1
ATOM 1459 N N . ALA A 1 182 ? -13.507 -1.397 4.644 1.00 79.06 182 ALA A N 1
ATOM 1460 C CA . ALA A 1 182 ? -14.363 -1.728 3.516 1.00 79.06 182 ALA A CA 1
ATOM 1461 C C . ALA A 1 182 ? -15.214 -2.975 3.783 1.00 79.06 182 ALA A C 1
ATOM 1463 O O . ALA A 1 182 ? -16.407 -2.969 3.490 1.00 79.06 182 ALA A O 1
ATOM 1464 N N . PHE A 1 183 ? -14.623 -4.020 4.376 1.00 81.75 183 PHE A N 1
ATOM 1465 C CA . PHE A 1 183 ? -15.344 -5.247 4.708 1.00 81.75 183 PHE A CA 1
ATOM 1466 C C . PHE A 1 183 ? -16.479 -4.990 5.706 1.00 81.75 183 PHE A C 1
ATOM 1468 O O . PHE A 1 183 ? -17.611 -5.399 5.454 1.00 81.75 183 PHE A O 1
ATOM 1475 N N . TYR A 1 184 ? -16.207 -4.321 6.829 1.00 85.31 184 TYR A N 1
ATOM 1476 C CA . TYR A 1 184 ? -17.235 -4.083 7.844 1.00 85.31 184 TYR A CA 1
ATOM 1477 C C . TYR A 1 184 ? -18.314 -3.127 7.333 1.00 85.31 184 TYR A C 1
ATOM 1479 O O . TYR A 1 184 ? -19.495 -3.453 7.445 1.00 85.31 184 TYR A O 1
ATOM 1487 N N . ARG A 1 185 ? -17.926 -2.047 6.643 1.00 86.12 185 ARG A N 1
ATOM 1488 C CA . ARG A 1 185 ? -18.855 -1.129 5.970 1.00 86.12 185 ARG A CA 1
ATOM 1489 C C . ARG A 1 185 ? -19.791 -1.858 5.003 1.00 86.12 185 A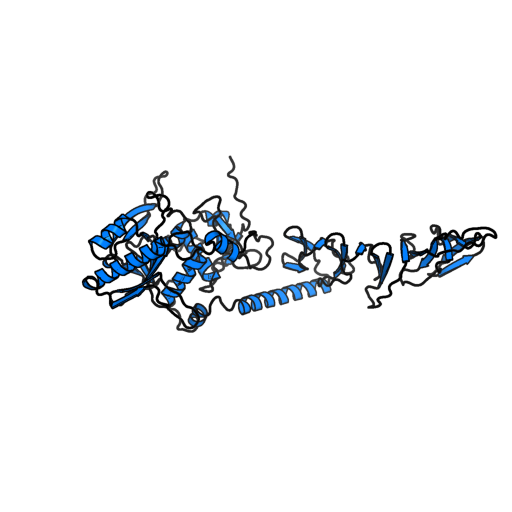RG A C 1
ATOM 1491 O O . ARG A 1 185 ? -21.000 -1.672 5.070 1.00 86.12 185 ARG A O 1
ATOM 1498 N N . ALA A 1 186 ? -19.258 -2.738 4.153 1.00 77.44 186 ALA A N 1
ATOM 1499 C CA . ALA A 1 186 ? -20.056 -3.511 3.197 1.00 77.44 186 ALA A CA 1
ATOM 1500 C C . ALA A 1 186 ? -21.050 -4.479 3.868 1.00 77.44 186 ALA A C 1
ATOM 1502 O O . ALA A 1 186 ? -22.064 -4.825 3.273 1.00 77.44 186 ALA A O 1
ATOM 1503 N N . ASN A 1 187 ? -20.778 -4.903 5.106 1.00 80.56 187 ASN A N 1
ATOM 1504 C CA . ASN A 1 187 ? -21.663 -5.770 5.888 1.00 80.56 187 ASN A CA 1
ATOM 1505 C C . ASN A 1 187 ? -22.587 -4.985 6.838 1.00 80.56 187 ASN A C 1
ATOM 1507 O O . ASN A 1 187 ? -23.284 -5.590 7.656 1.00 80.56 187 ASN A O 1
ATOM 1511 N N . GLY A 1 188 ? -22.593 -3.652 6.754 1.00 86.25 188 GLY A N 1
ATOM 1512 C CA . GLY A 1 188 ? -23.380 -2.796 7.636 1.00 86.25 188 GLY A CA 1
ATOM 1513 C C . GLY A 1 188 ? -22.900 -2.809 9.091 1.00 86.25 188 GLY A C 1
ATOM 1514 O O . GLY A 1 188 ? -23.710 -2.699 10.009 1.00 86.25 188 GLY A O 1
ATOM 1515 N N . ILE A 1 189 ? -21.600 -3.023 9.311 1.00 90.50 189 ILE A N 1
ATOM 1516 C CA . ILE A 1 189 ? -20.976 -3.170 10.629 1.00 90.50 189 ILE A CA 1
ATOM 1517 C C . ILE A 1 189 ? -20.074 -1.965 10.883 1.00 90.50 189 ILE A C 1
ATOM 1519 O O . ILE A 1 189 ? -19.181 -1.662 10.093 1.00 90.50 189 ILE A O 1
ATOM 1523 N N . TYR A 1 190 ? -20.282 -1.303 12.015 1.00 94.12 190 TYR A N 1
ATOM 1524 C CA . TYR A 1 190 ? -19.427 -0.222 12.484 1.00 94.12 190 TYR A CA 1
ATOM 1525 C C . TYR A 1 190 ? -18.126 -0.791 13.045 1.00 94.12 190 TYR A C 1
ATOM 1527 O O . TYR A 1 190 ? -18.143 -1.780 13.773 1.00 94.12 190 TYR A O 1
ATOM 1535 N N . ILE A 1 191 ? -16.992 -0.164 12.742 1.00 93.88 191 ILE A N 1
ATOM 1536 C CA . ILE A 1 191 ? -15.686 -0.593 13.263 1.00 93.88 191 ILE A CA 1
ATOM 1537 C C . ILE A 1 191 ? -15.171 0.366 14.342 1.00 93.88 191 ILE A C 1
ATOM 1539 O O . ILE A 1 191 ? -15.087 1.574 14.121 1.00 93.88 191 ILE A O 1
ATOM 1543 N N . ILE A 1 192 ? -14.742 -0.189 15.479 1.00 95.38 192 ILE A N 1
ATOM 1544 C CA . ILE A 1 192 ? -13.962 0.502 16.512 1.00 95.38 192 ILE A CA 1
ATOM 1545 C C . ILE A 1 192 ? -12.555 -0.094 16.542 1.00 95.38 192 ILE A C 1
ATOM 1547 O O . ILE A 1 192 ? -12.358 -1.256 16.895 1.00 95.38 192 ILE A O 1
ATOM 1551 N N . TRP A 1 193 ? -11.564 0.736 16.225 1.00 94.50 193 TRP A N 1
ATOM 1552 C CA . TRP A 1 193 ? -10.157 0.418 16.453 1.00 94.50 193 TRP A CA 1
ATOM 1553 C C . TRP A 1 193 ? -9.770 0.786 17.885 1.00 94.50 193 TRP A C 1
ATOM 1555 O O . TRP A 1 193 ? -9.939 1.938 18.284 1.00 94.50 193 TRP A O 1
ATOM 1565 N N . ILE A 1 194 ? -9.236 -0.174 18.641 1.00 93.38 194 ILE A N 1
ATOM 1566 C CA . ILE A 1 194 ? -8.809 0.008 20.031 1.00 93.38 194 ILE A CA 1
ATOM 1567 C C . ILE A 1 194 ? -7.290 -0.104 20.111 1.00 93.38 194 ILE A C 1
ATOM 1569 O O . ILE A 1 194 ? -6.715 -1.177 19.937 1.00 93.38 194 ILE A O 1
ATOM 1573 N N . PHE A 1 195 ? -6.624 0.998 20.435 1.00 89.62 195 PHE A N 1
ATOM 1574 C CA . PHE A 1 195 ? -5.179 1.022 20.623 1.00 89.62 195 PHE A CA 1
ATOM 1575 C C . PHE A 1 195 ? -4.775 0.575 22.027 1.00 89.62 195 PHE A C 1
ATOM 1577 O O . PHE A 1 195 ? -5.339 1.014 23.035 1.00 89.62 195 PHE A O 1
ATOM 1584 N N . ASN A 1 196 ? -3.734 -0.257 22.102 1.00 82.06 196 ASN A N 1
ATOM 1585 C CA . ASN A 1 196 ? -3.125 -0.643 23.369 1.00 82.06 196 ASN A CA 1
ATOM 1586 C C . ASN A 1 196 ? -1.635 -1.012 23.182 1.00 82.06 196 ASN A C 1
ATOM 1588 O O . ASN A 1 196 ? -1.279 -2.164 22.961 1.00 82.06 196 ASN A O 1
ATOM 1592 N N . PHE A 1 197 ? -0.704 -0.061 23.312 1.00 68.56 197 PHE A N 1
ATOM 1593 C CA . PHE A 1 197 ? 0.744 -0.307 23.131 1.00 68.56 197 PHE A CA 1
ATOM 1594 C C . PHE A 1 197 ? 1.462 -0.448 24.492 1.00 68.56 197 PHE A C 1
ATOM 1596 O O . PHE A 1 197 ? 1.263 0.391 25.360 1.00 68.56 197 PHE A O 1
ATOM 1603 N N . SER A 1 198 ? 2.251 -1.514 24.731 1.00 57.94 198 SER A N 1
ATOM 1604 C CA . SER A 1 198 ? 2.913 -1.786 26.037 1.00 57.94 198 SER A CA 1
ATOM 1605 C C . SER A 1 198 ? 4.429 -1.920 25.954 1.00 57.94 198 SER A C 1
ATOM 1607 O O . SER A 1 198 ? 4.966 -3.009 26.156 1.00 57.94 198 SER A O 1
ATOM 1609 N N . LYS A 1 199 ? 5.175 -0.836 25.757 1.00 44.34 199 LYS A N 1
ATOM 1610 C CA . LYS A 1 199 ? 6.575 -0.873 26.231 1.00 44.34 199 LYS A CA 1
ATOM 1611 C C . LYS A 1 199 ? 6.995 0.275 27.129 1.00 44.34 199 LYS A C 1
ATOM 1613 O O . LYS A 1 199 ? 7.934 0.085 27.878 1.00 44.34 199 LYS A O 1
ATOM 1618 N N . ASN A 1 200 ? 6.252 1.375 27.160 1.00 43.72 200 ASN A N 1
ATOM 1619 C CA . ASN A 1 200 ? 6.389 2.399 28.186 1.00 43.72 200 ASN A CA 1
ATOM 1620 C C . ASN A 1 200 ? 4.983 2.828 28.584 1.00 43.72 200 ASN A C 1
ATOM 1622 O O . ASN A 1 200 ? 4.220 3.276 27.732 1.00 43.72 200 ASN A O 1
ATOM 1626 N N . THR A 1 201 ? 4.642 2.723 29.863 1.00 41.06 201 THR A N 1
ATOM 1627 C CA . THR A 1 201 ? 3.390 3.193 30.485 1.00 41.06 201 THR A CA 1
ATOM 1628 C C . THR A 1 201 ? 3.176 4.715 30.383 1.00 41.06 201 THR A C 1
ATOM 1630 O O . THR A 1 201 ? 2.393 5.277 31.138 1.00 41.06 201 THR A O 1
ATOM 1633 N N . GLN A 1 202 ? 3.854 5.402 29.459 1.00 39.81 202 GLN A N 1
ATOM 1634 C CA . GLN A 1 202 ? 3.814 6.855 29.326 1.00 39.81 202 GLN A CA 1
ATOM 1635 C C . GLN A 1 202 ? 3.443 7.378 27.935 1.00 39.81 202 GLN A C 1
ATOM 1637 O O . GLN A 1 202 ? 2.982 8.510 27.881 1.00 39.81 202 GLN A O 1
ATOM 1642 N N . TYR A 1 203 ? 3.555 6.621 26.832 1.00 47.88 203 TYR A N 1
ATOM 1643 C CA . TYR A 1 203 ? 3.216 7.174 25.508 1.00 47.88 203 TYR A CA 1
ATOM 1644 C C . TYR A 1 203 ? 2.687 6.132 24.515 1.00 47.88 203 TYR A C 1
ATOM 1646 O O . TYR A 1 203 ? 3.368 5.165 24.173 1.00 47.88 203 TYR A O 1
ATOM 1654 N N . ILE A 1 204 ? 1.477 6.382 24.007 1.00 58.81 204 ILE A N 1
ATOM 1655 C CA . ILE A 1 204 ? 0.999 5.839 22.734 1.00 58.81 204 ILE A CA 1
ATOM 1656 C C . ILE A 1 204 ? 1.569 6.735 21.637 1.00 58.81 204 ILE A C 1
ATOM 1658 O O . ILE A 1 204 ? 1.325 7.940 21.651 1.00 58.81 204 ILE A O 1
ATOM 1662 N N . ASP A 1 205 ? 2.316 6.157 20.695 1.00 69.12 205 ASP A N 1
ATOM 1663 C CA . ASP A 1 205 ? 2.819 6.885 19.525 1.00 69.12 205 ASP A CA 1
ATOM 1664 C C . ASP A 1 205 ? 1.685 7.088 18.502 1.00 69.12 205 ASP A C 1
ATOM 1666 O O . ASP A 1 205 ? 1.574 6.391 17.486 1.00 69.12 205 ASP A O 1
ATOM 1670 N N . LEU A 1 206 ? 0.784 8.020 18.824 1.00 77.38 206 LEU A N 1
ATOM 1671 C CA . LEU A 1 206 ? -0.300 8.453 17.936 1.00 77.38 206 LEU A CA 1
ATOM 1672 C C . LEU A 1 206 ? 0.240 9.179 16.700 1.00 77.38 206 LEU A C 1
ATOM 1674 O O . LEU A 1 206 ? -0.454 9.237 15.692 1.00 77.38 206 LEU A O 1
ATOM 1678 N N . GLU A 1 207 ? 1.493 9.640 16.735 1.00 78.06 207 GLU A N 1
ATOM 1679 C CA . GLU A 1 207 ? 2.149 10.268 15.590 1.00 78.06 207 GLU A CA 1
ATOM 1680 C C . GLU A 1 207 ? 2.527 9.263 14.497 1.00 78.06 207 GLU A C 1
ATOM 1682 O O . GLU A 1 207 ? 2.861 9.650 13.373 1.00 78.06 207 GLU A O 1
ATOM 1687 N N . SER A 1 208 ? 2.453 7.959 14.781 1.00 80.44 208 SER A N 1
ATOM 1688 C CA . SER A 1 208 ? 2.683 6.941 13.765 1.00 80.44 208 SER A CA 1
ATOM 1689 C C . SER A 1 208 ? 1.673 7.058 12.616 1.00 80.44 208 SER A C 1
ATOM 1691 O O . SER A 1 208 ? 0.481 7.298 12.810 1.00 80.44 208 SER A O 1
ATOM 1693 N N . LEU A 1 209 ? 2.147 6.815 11.390 1.00 81.50 209 LEU A N 1
ATOM 1694 C CA . LEU A 1 209 ? 1.320 6.959 10.189 1.00 81.50 209 LEU A CA 1
ATOM 1695 C C . LEU A 1 209 ? 0.096 6.027 10.204 1.00 81.50 209 LEU A C 1
ATOM 1697 O O . LEU A 1 209 ? -0.956 6.381 9.697 1.00 81.50 209 LEU A O 1
ATOM 1701 N N . MET A 1 210 ? 0.219 4.856 10.832 1.00 82.25 210 MET A N 1
ATOM 1702 C CA . MET A 1 210 ? -0.889 3.914 10.994 1.00 82.25 210 MET A CA 1
ATOM 1703 C C . MET A 1 210 ? -1.968 4.458 11.939 1.00 82.25 210 MET A C 1
ATOM 1705 O O . MET A 1 210 ? -3.152 4.359 11.624 1.00 82.25 210 MET A O 1
ATOM 1709 N N . CYS A 1 211 ? -1.572 5.061 13.066 1.00 83.69 211 CYS A N 1
ATOM 1710 C CA . CYS A 1 211 ? -2.516 5.714 13.970 1.00 83.69 211 CYS A CA 1
ATOM 1711 C C . CYS A 1 211 ? -3.246 6.848 13.241 1.00 83.69 211 CYS A C 1
ATOM 1713 O O . CYS A 1 211 ? -4.475 6.876 13.268 1.00 83.69 211 CYS A O 1
ATOM 1715 N N . LYS A 1 212 ? -2.502 7.699 12.518 1.00 88.06 212 LYS A N 1
ATOM 1716 C CA . LYS A 1 212 ? -3.038 8.764 11.653 1.00 88.06 212 LYS A CA 1
ATOM 1717 C C . LYS A 1 212 ? -4.070 8.231 10.666 1.00 88.06 212 LYS A C 1
ATOM 1719 O O . LYS A 1 212 ? -5.209 8.692 10.657 1.00 88.06 212 LYS A O 1
ATOM 1724 N N . ASP A 1 213 ? -3.702 7.206 9.904 1.00 87.19 213 ASP A N 1
ATOM 1725 C CA . ASP A 1 213 ? -4.561 6.557 8.910 1.00 87.19 213 ASP A CA 1
ATOM 1726 C C . ASP A 1 213 ? -5.897 6.050 9.513 1.00 87.19 213 ASP A C 1
ATOM 1728 O O . ASP A 1 213 ? -6.922 6.021 8.826 1.00 87.19 213 ASP A O 1
ATOM 1732 N N . ILE A 1 214 ? -5.909 5.672 10.799 1.00 89.69 214 ILE A N 1
ATOM 1733 C CA . ILE A 1 214 ? -7.115 5.246 11.524 1.00 89.69 214 ILE A CA 1
ATOM 1734 C C . ILE A 1 214 ? -7.907 6.443 12.053 1.00 89.69 214 ILE A C 1
ATOM 1736 O O . ILE A 1 214 ? -9.105 6.540 11.779 1.00 89.69 214 ILE A O 1
ATOM 1740 N N . TYR A 1 215 ? -7.282 7.344 12.819 1.00 90.44 215 TYR A N 1
ATOM 1741 C CA . TYR A 1 215 ? -8.040 8.387 13.509 1.00 90.44 215 TYR A CA 1
ATOM 1742 C C . TYR A 1 215 ? -8.537 9.467 12.550 1.00 90.44 215 TYR A C 1
ATOM 1744 O O . TYR A 1 215 ? -9.660 9.927 12.732 1.00 90.44 215 TYR A O 1
ATOM 1752 N N . TYR A 1 216 ? -7.801 9.831 11.490 1.00 89.38 216 TYR A N 1
ATOM 1753 C CA . TYR A 1 216 ? -8.304 10.785 10.487 1.00 89.38 216 TYR A CA 1
ATOM 1754 C C . TYR A 1 216 ? -9.557 10.248 9.785 1.00 89.38 216 TYR A C 1
ATOM 1756 O O . TYR A 1 216 ? -10.509 10.996 9.577 1.00 89.38 216 TYR A O 1
ATOM 1764 N N . ALA A 1 217 ? -9.605 8.940 9.506 1.00 87.56 217 ALA A N 1
ATOM 1765 C CA . ALA A 1 217 ? -10.792 8.283 8.958 1.00 87.56 217 ALA A CA 1
ATOM 1766 C C . ALA A 1 217 ? -11.950 8.189 9.966 1.00 87.56 217 ALA A C 1
ATOM 1768 O O . ALA A 1 217 ? -13.094 7.985 9.573 1.00 87.56 217 ALA A O 1
ATOM 1769 N N . ASN A 1 218 ? -11.664 8.331 11.260 1.00 90.88 218 ASN A N 1
ATOM 1770 C CA . ASN A 1 218 ? -12.639 8.268 12.341 1.00 90.88 218 ASN A CA 1
ATOM 1771 C C . ASN A 1 218 ? -12.954 9.660 12.910 1.00 90.88 218 ASN A C 1
ATOM 1773 O O . ASN A 1 218 ? -12.964 9.869 14.125 1.00 90.88 218 ASN A O 1
ATOM 1777 N N . LYS A 1 219 ? -13.135 10.645 12.018 1.00 90.06 219 LYS A N 1
ATOM 1778 C CA . LYS A 1 219 ? -13.430 12.050 12.363 1.00 90.06 219 LYS A CA 1
ATOM 1779 C C . LYS A 1 219 ? -12.422 12.666 13.348 1.00 90.06 219 LYS A C 1
ATOM 1781 O O . LYS A 1 219 ? -12.776 13.513 14.159 1.00 90.06 219 LYS A O 1
ATOM 1786 N N . ARG A 1 220 ? -11.165 12.214 13.286 1.00 90.88 220 ARG A N 1
ATOM 1787 C CA . ARG A 1 220 ? -10.055 12.540 14.200 1.00 90.88 220 ARG A CA 1
ATOM 1788 C C . ARG A 1 220 ? -10.245 12.057 15.641 1.00 90.88 220 ARG A C 1
ATOM 1790 O O . ARG A 1 220 ? -9.785 12.716 16.563 1.00 90.88 220 ARG A O 1
ATOM 1797 N N . ASN A 1 221 ? -10.871 10.895 15.838 1.00 93.69 221 ASN A N 1
ATOM 1798 C CA . ASN A 1 221 ? -11.004 10.240 17.146 1.00 93.69 221 ASN A CA 1
ATOM 1799 C C . ASN A 1 221 ? -10.186 8.945 17.180 1.00 93.69 221 ASN A C 1
ATOM 1801 O O . ASN A 1 221 ? -10.311 8.097 16.294 1.00 93.69 221 ASN A O 1
ATOM 1805 N N . ALA A 1 222 ? -9.402 8.761 18.236 1.00 93.44 222 ALA A N 1
ATOM 1806 C CA . ALA A 1 222 ? -8.691 7.530 18.554 1.00 93.44 222 ALA A CA 1
ATOM 1807 C C . ALA A 1 222 ? -9.236 6.940 19.860 1.00 93.44 222 ALA A C 1
ATOM 1809 O O . ALA A 1 222 ? -9.356 7.655 20.857 1.00 93.44 222 ALA A O 1
ATOM 1810 N N . PHE A 1 223 ? -9.520 5.637 19.872 1.00 95.25 223 PHE A N 1
ATOM 1811 C CA . PHE A 1 223 ? -9.974 4.933 21.071 1.00 95.25 223 PHE A CA 1
ATOM 1812 C C . PHE A 1 223 ? -8.870 4.057 21.641 1.00 95.25 223 PHE A C 1
ATOM 1814 O O . PHE A 1 223 ? -8.174 3.342 20.920 1.00 95.25 223 PHE A O 1
ATOM 1821 N N . ILE A 1 224 ? -8.698 4.128 22.953 1.00 92.94 224 ILE A N 1
ATOM 1822 C CA . ILE A 1 224 ? -7.586 3.529 23.676 1.00 92.94 224 ILE A CA 1
ATOM 1823 C C . ILE A 1 224 ? -8.139 2.783 24.886 1.00 92.94 224 ILE A C 1
ATOM 1825 O O . ILE A 1 224 ? -8.943 3.321 25.644 1.00 92.94 224 ILE A O 1
ATOM 1829 N N . LEU A 1 225 ? -7.672 1.554 25.098 1.00 92.12 225 LEU A N 1
ATOM 1830 C CA . LEU A 1 225 ? -8.008 0.759 26.282 1.00 92.12 225 LEU A CA 1
ATOM 1831 C C . LEU A 1 225 ? -6.815 0.726 27.244 1.00 92.12 225 LEU A C 1
ATOM 1833 O O . LEU A 1 225 ? -6.194 -0.314 27.435 1.00 92.12 225 LEU A O 1
ATOM 1837 N N . ASP A 1 226 ? -6.410 1.871 27.789 1.00 89.00 226 ASP A N 1
ATOM 1838 C CA . ASP A 1 226 ? -5.282 1.945 28.728 1.00 89.00 226 ASP A CA 1
ATOM 1839 C C . ASP A 1 226 ? -5.603 1.300 30.092 1.00 89.00 226 ASP A C 1
ATOM 1841 O O . ASP A 1 226 ? -6.680 0.745 30.302 1.00 89.00 226 ASP A O 1
ATOM 1845 N N . GLN A 1 227 ? -4.643 1.308 31.022 1.00 88.50 227 GLN A N 1
ATOM 1846 C CA . GLN A 1 227 ? -4.816 0.659 32.329 1.00 88.50 227 GLN A CA 1
ATOM 1847 C C . GLN A 1 227 ? -5.992 1.240 33.124 1.00 88.50 227 GLN A C 1
ATOM 1849 O O . GLN A 1 227 ? -6.694 0.503 33.815 1.00 88.50 227 GLN A O 1
ATOM 1854 N N . GLU A 1 228 ? -6.220 2.547 33.016 1.00 91.38 228 GLU A N 1
ATOM 1855 C CA . GLU A 1 228 ? -7.295 3.216 33.738 1.00 91.38 228 GLU A CA 1
ATOM 1856 C C . GLU A 1 228 ? -8.654 2.928 33.093 1.00 91.38 228 GLU A C 1
ATOM 1858 O O . GLU A 1 228 ? -9.593 2.577 33.802 1.00 91.38 228 GLU A O 1
ATOM 1863 N N . ALA A 1 229 ? -8.750 2.940 31.760 1.00 93.00 229 ALA A N 1
ATOM 1864 C CA . ALA A 1 229 ? -9.940 2.501 31.034 1.00 93.00 229 ALA A CA 1
ATOM 1865 C C . ALA A 1 229 ? -10.308 1.043 31.370 1.00 93.00 229 ALA A C 1
ATOM 1867 O O . ALA A 1 229 ? -11.481 0.739 31.593 1.00 93.00 229 ALA A O 1
ATOM 1868 N N . GLN A 1 230 ? -9.319 0.146 31.488 1.00 92.81 230 GLN A N 1
ATOM 1869 C CA . GLN A 1 230 ? -9.529 -1.242 31.928 1.00 92.81 230 GLN A CA 1
ATOM 1870 C C . GLN A 1 230 ? -10.072 -1.299 33.362 1.00 92.81 230 GLN A C 1
ATOM 1872 O O . GLN A 1 230 ? -11.091 -1.945 33.617 1.00 92.81 230 GLN A O 1
ATOM 1877 N N . ARG A 1 231 ? -9.438 -0.575 34.296 1.00 93.69 231 ARG A N 1
ATOM 1878 C CA . ARG A 1 231 ? -9.864 -0.500 35.701 1.00 93.69 231 ARG A CA 1
ATOM 1879 C C . ARG A 1 231 ? -11.294 0.029 35.828 1.00 93.69 231 ARG A C 1
ATOM 1881 O O . ARG A 1 231 ? -12.111 -0.567 36.529 1.00 93.69 231 ARG A O 1
ATOM 1888 N N . MET A 1 232 ? -11.603 1.121 35.128 1.00 94.88 232 MET A N 1
ATOM 1889 C CA . MET A 1 232 ? -12.937 1.714 35.088 1.00 94.88 232 MET A CA 1
ATOM 1890 C C . MET A 1 232 ? -13.953 0.749 34.474 1.00 94.88 232 MET A C 1
ATOM 1892 O O . MET A 1 232 ? -15.055 0.636 35.008 1.00 94.88 232 MET A O 1
ATOM 1896 N N . SER A 1 233 ? -13.590 0.024 33.412 1.00 94.50 233 SER A N 1
ATOM 1897 C CA . SER A 1 233 ? -14.496 -0.933 32.768 1.00 94.50 233 SER A CA 1
ATOM 1898 C C . SER A 1 233 ? -14.900 -2.068 33.710 1.00 94.50 233 SER A C 1
ATOM 1900 O O . SER A 1 233 ? -16.077 -2.414 33.812 1.00 94.50 233 SER A O 1
ATOM 1902 N N . ILE A 1 234 ? -13.934 -2.606 34.465 1.00 93.19 234 ILE A N 1
ATOM 1903 C CA . ILE A 1 234 ? -14.176 -3.646 35.476 1.00 93.19 234 ILE A CA 1
ATOM 1904 C C . ILE A 1 234 ? -15.067 -3.103 36.598 1.00 93.19 234 ILE A C 1
ATOM 1906 O O . ILE A 1 234 ? -16.055 -3.739 36.961 1.00 93.19 234 ILE A O 1
ATOM 1910 N N . GLN A 1 235 ? -14.745 -1.919 37.131 1.00 94.25 235 GLN A N 1
ATOM 1911 C CA . GLN A 1 235 ? -15.479 -1.317 38.247 1.00 94.25 235 GLN A CA 1
ATOM 1912 C C . GLN A 1 235 ? -16.937 -0.995 37.886 1.00 94.25 235 GLN A C 1
ATOM 1914 O O . GLN A 1 235 ? -17.824 -1.159 38.720 1.00 94.25 235 GLN A O 1
ATOM 1919 N N . ASN A 1 236 ? -17.185 -0.532 36.659 1.00 90.38 236 ASN A N 1
ATOM 1920 C CA . ASN A 1 236 ? -18.517 -0.126 36.207 1.00 90.38 236 ASN A CA 1
ATOM 1921 C C . ASN A 1 236 ? -19.308 -1.258 35.534 1.00 90.38 236 ASN A C 1
ATOM 1923 O O . ASN A 1 236 ? -20.499 -1.072 35.264 1.00 90.38 236 ASN A O 1
ATOM 1927 N N . GLN A 1 237 ? -18.674 -2.413 35.289 1.00 90.25 237 GLN A N 1
ATOM 1928 C CA . GLN A 1 237 ? -19.227 -3.521 34.500 1.00 90.25 237 GLN A CA 1
ATOM 1929 C C . GLN A 1 237 ? -19.767 -3.043 33.142 1.00 90.25 237 GLN A C 1
ATOM 1931 O O . GLN A 1 237 ? -20.872 -3.388 32.734 1.00 90.25 237 GLN A O 1
ATOM 1936 N N . GLU A 1 238 ? -19.005 -2.183 32.474 1.00 92.19 238 GLU A N 1
ATOM 1937 C CA . GLU A 1 238 ? -19.372 -1.550 31.207 1.00 92.19 238 GLU A CA 1
ATOM 1938 C C . GLU A 1 238 ? -18.095 -1.221 30.433 1.00 92.19 238 GLU A C 1
ATOM 1940 O O . GLU A 1 238 ? -17.078 -0.906 31.046 1.00 92.19 238 GLU A O 1
ATOM 1945 N N . LEU A 1 239 ? -18.116 -1.292 29.099 1.00 94.12 239 LEU A N 1
ATOM 1946 C CA . LEU A 1 239 ? -16.940 -0.942 28.305 1.00 94.12 239 LEU A CA 1
ATOM 1947 C C . LEU A 1 239 ? -16.684 0.570 28.352 1.00 94.12 239 LEU A C 1
ATOM 1949 O O . LEU A 1 239 ? -17.472 1.363 27.834 1.00 94.12 239 LEU A O 1
ATOM 1953 N N . ILE A 1 240 ? -15.543 0.946 28.927 1.00 95.50 240 ILE A N 1
ATOM 1954 C CA . ILE A 1 240 ? -15.039 2.316 28.977 1.00 95.50 240 ILE A CA 1
ATOM 1955 C C . ILE A 1 240 ? -13.741 2.388 28.177 1.00 95.50 240 ILE A C 1
ATOM 1957 O O . ILE A 1 240 ? -12.838 1.570 28.351 1.00 95.50 240 ILE A O 1
ATOM 1961 N N . LEU A 1 241 ? -13.641 3.390 27.308 1.00 95.75 241 LEU A N 1
ATOM 1962 C CA . LEU A 1 241 ? -12.467 3.652 26.479 1.00 95.75 241 LEU A CA 1
ATOM 1963 C C . LEU A 1 241 ? -11.978 5.077 26.720 1.00 95.75 241 LEU A C 1
ATOM 1965 O O . LEU A 1 241 ? -12.774 6.003 26.860 1.00 95.75 241 LEU A O 1
ATOM 1969 N N . LEU A 1 242 ? -10.664 5.275 26.720 1.00 94.75 242 LEU A N 1
ATOM 1970 C CA . LEU A 1 242 ? -10.090 6.604 26.579 1.00 94.75 242 LEU A CA 1
ATOM 1971 C C . LEU A 1 242 ? -10.254 7.041 25.119 1.00 94.75 242 LEU A C 1
ATOM 1973 O O . LEU A 1 242 ? -9.641 6.469 24.219 1.00 94.75 242 LEU A O 1
ATOM 1977 N N . CYS A 1 243 ? -11.070 8.061 24.881 1.00 95.62 243 CYS A N 1
ATOM 1978 C CA . CYS A 1 243 ? -11.143 8.745 23.600 1.00 95.62 243 CYS A CA 1
ATOM 1979 C C . CYS A 1 243 ? -10.163 9.911 23.587 1.00 95.62 243 CYS A C 1
ATOM 1981 O O . CYS A 1 243 ? -10.173 10.749 24.492 1.00 95.62 243 CYS A O 1
ATOM 1983 N N . ILE A 1 244 ? -9.354 9.980 22.538 1.00 93.00 244 ILE A N 1
ATOM 1984 C CA . ILE A 1 244 ? -8.503 11.118 22.209 1.00 93.00 244 ILE A CA 1
ATOM 1985 C C . ILE A 1 244 ? -8.998 11.717 20.898 1.00 93.00 244 ILE A C 1
ATOM 1987 O O . ILE A 1 244 ? -9.266 10.974 19.956 1.00 93.00 244 ILE A O 1
ATOM 1991 N N . TRP A 1 245 ? -9.122 13.041 20.835 1.00 92.69 245 TRP A N 1
ATOM 1992 C CA . TRP A 1 245 ? -9.491 13.739 19.606 1.00 92.69 245 TRP A CA 1
ATOM 1993 C C . TRP A 1 245 ? -8.696 15.028 19.418 1.00 92.69 245 TRP A C 1
ATOM 1995 O O . TRP A 1 245 ? -8.173 15.595 20.380 1.00 92.69 245 TRP A O 1
ATOM 2005 N N . TRP A 1 246 ? -8.592 15.466 18.165 1.00 87.19 246 TRP A N 1
ATOM 2006 C CA . TRP A 1 246 ? -7.844 16.657 17.763 1.00 87.19 246 TRP A CA 1
ATOM 2007 C C . TRP A 1 246 ? -8.795 17.683 17.163 1.00 87.19 246 TRP A C 1
ATOM 2009 O O . TRP A 1 246 ? -9.389 17.420 16.119 1.00 87.19 246 TRP A O 1
ATOM 2019 N N . GLU A 1 247 ? -8.914 18.850 17.794 1.00 84.88 247 GLU A N 1
ATOM 2020 C CA . GLU A 1 247 ? -9.662 19.983 17.237 1.00 84.88 247 GLU A CA 1
ATOM 2021 C C . GLU A 1 247 ? -8.690 20.973 16.594 1.00 84.88 247 GLU A C 1
ATOM 2023 O O . GLU A 1 247 ? -7.670 21.330 17.190 1.00 84.88 247 GLU A O 1
ATOM 2028 N N . THR A 1 248 ? -9.019 21.435 15.390 1.00 70.81 248 THR A N 1
ATOM 2029 C CA . THR A 1 248 ? -8.265 22.492 14.710 1.00 70.81 248 THR A CA 1
ATOM 2030 C C . THR A 1 248 ? -8.658 23.840 15.299 1.00 70.81 248 THR A C 1
ATOM 2032 O O . THR A 1 248 ? -9.835 24.202 15.297 1.00 70.81 248 THR A O 1
ATOM 2035 N N . THR A 1 249 ? -7.690 24.599 15.812 1.00 58.69 249 THR A N 1
ATOM 2036 C CA . THR A 1 249 ? -7.945 25.956 16.313 1.00 58.69 249 THR A CA 1
ATOM 2037 C C . THR A 1 249 ? -7.831 26.970 15.180 1.00 58.69 249 THR A C 1
ATOM 2039 O O . THR A 1 249 ? -6.798 27.049 14.525 1.00 58.69 249 THR A O 1
ATOM 2042 N N . SER A 1 250 ? -8.858 27.798 14.977 1.00 51.62 250 SER A N 1
ATOM 2043 C CA . SER A 1 250 ? -8.907 28.815 13.910 1.00 51.62 250 SER A CA 1
ATOM 2044 C C . SER A 1 250 ? -7.935 29.998 14.083 1.00 51.62 250 SER A C 1
ATOM 2046 O O . SER A 1 250 ? -8.001 30.949 13.309 1.00 51.62 250 SER A O 1
ATOM 2048 N N . ILE A 1 251 ? -7.063 29.989 15.096 1.00 47.91 251 ILE A N 1
ATOM 2049 C CA . ILE A 1 251 ? -6.148 31.092 15.419 1.00 47.91 251 ILE A CA 1
ATOM 2050 C C . ILE A 1 251 ? -4.726 30.536 15.407 1.00 47.91 251 ILE A C 1
ATOM 2052 O O . ILE A 1 251 ? -4.310 29.844 16.331 1.00 47.91 251 ILE A O 1
ATOM 2056 N N . VAL A 1 252 ? -4.000 30.814 14.326 1.00 44.19 252 VAL A N 1
ATOM 2057 C CA . VAL A 1 252 ? -2.592 30.447 14.173 1.00 44.19 252 VAL A CA 1
ATOM 2058 C C . VAL A 1 252 ? -1.751 31.529 14.846 1.00 44.19 252 VAL A C 1
ATOM 2060 O O . VAL A 1 252 ? -1.507 32.576 14.251 1.00 44.19 252 VAL A O 1
ATOM 2063 N N . ASP A 1 253 ? -1.307 31.292 16.078 1.00 39.56 253 ASP A N 1
ATOM 2064 C CA . ASP A 1 253 ? -0.118 31.976 16.589 1.00 39.56 253 ASP A CA 1
ATOM 2065 C C . ASP A 1 253 ? 1.108 31.254 16.016 1.00 39.56 253 ASP A C 1
ATOM 2067 O O . ASP A 1 253 ? 1.173 30.025 16.019 1.00 39.56 253 ASP A O 1
ATOM 2071 N N . GLN A 1 254 ? 2.073 32.004 15.479 1.00 45.00 254 GLN A N 1
ATOM 2072 C CA . GLN A 1 254 ? 3.135 31.504 14.584 1.00 45.00 254 GLN A CA 1
ATOM 2073 C C . GLN A 1 254 ? 4.125 30.494 15.210 1.00 45.00 254 GLN A C 1
ATOM 2075 O O . GLN A 1 254 ? 5.093 30.115 14.556 1.00 45.00 254 GLN A O 1
ATOM 2080 N N . ASN A 1 255 ? 3.897 30.042 16.446 1.00 42.44 255 ASN A N 1
ATOM 2081 C CA . ASN A 1 255 ? 4.777 29.132 17.180 1.00 42.44 255 ASN A CA 1
ATOM 2082 C C . ASN A 1 255 ? 4.074 27.926 17.831 1.00 42.44 255 ASN A C 1
ATOM 2084 O O . ASN A 1 255 ? 4.767 27.146 18.483 1.00 42.44 255 ASN A O 1
ATOM 2088 N N . ASP A 1 256 ? 2.757 27.742 17.664 1.00 41.16 256 ASP A N 1
ATOM 2089 C CA . ASP A 1 256 ? 2.031 26.617 18.276 1.00 41.16 256 ASP A CA 1
ATOM 2090 C C . ASP A 1 256 ? 1.508 25.612 17.237 1.00 41.16 256 ASP A C 1
ATOM 2092 O O . ASP A 1 256 ? 1.188 25.961 16.098 1.00 41.16 256 ASP A O 1
ATOM 2096 N N . SER A 1 257 ? 1.450 24.335 17.623 1.00 51.19 257 SER A N 1
ATOM 2097 C CA . SER A 1 257 ? 0.897 23.271 16.774 1.00 51.19 257 SER A CA 1
ATOM 2098 C C . SER A 1 257 ? -0.592 23.548 16.495 1.00 51.19 257 SER A C 1
ATOM 2100 O O . SER A 1 257 ? -1.334 23.775 17.448 1.00 51.19 257 SER A O 1
ATOM 2102 N N . PRO A 1 258 ? -1.066 23.495 15.233 1.00 55.69 258 PRO A N 1
ATOM 2103 C CA . PRO A 1 258 ? -2.415 23.942 14.850 1.00 55.69 258 PRO A CA 1
ATOM 2104 C C . PRO A 1 258 ? -3.563 23.085 15.412 1.00 55.69 258 PRO A C 1
ATOM 2106 O O . PRO A 1 258 ? -4.725 23.494 15.367 1.00 55.69 258 PRO A O 1
ATOM 2109 N N . ASP A 1 259 ? -3.250 21.899 15.935 1.00 67.44 259 ASP A N 1
ATOM 2110 C CA . ASP A 1 259 ? -4.227 20.969 16.485 1.00 67.44 259 ASP A CA 1
ATOM 2111 C C . ASP A 1 259 ? -4.090 20.830 17.997 1.00 67.44 259 ASP A C 1
ATOM 2113 O O . ASP A 1 259 ? -3.043 20.436 18.522 1.00 67.44 259 ASP A O 1
ATOM 2117 N N . LYS A 1 260 ? -5.196 21.083 18.699 1.00 78.81 260 LYS A N 1
ATOM 2118 C CA . LYS A 1 260 ? -5.289 20.899 20.143 1.00 78.81 260 LYS A CA 1
ATOM 2119 C C . LYS A 1 260 ? -5.795 19.497 20.463 1.00 78.81 260 LYS A C 1
ATOM 2121 O O . LYS A 1 260 ? -6.865 19.084 20.019 1.00 78.81 260 LYS A O 1
ATOM 2126 N N . LEU A 1 261 ? -5.016 18.779 21.268 1.00 85.69 261 LEU A N 1
ATOM 2127 C CA . LEU A 1 261 ? -5.311 17.422 21.719 1.00 85.69 261 LEU A CA 1
ATOM 2128 C C . LEU A 1 261 ? -6.228 17.434 22.949 1.00 85.69 261 LEU A C 1
ATOM 2130 O O . LEU A 1 261 ? -5.887 18.015 23.983 1.00 85.69 261 LEU A O 1
ATOM 2134 N N . PHE A 1 262 ? -7.334 16.700 22.883 1.00 90.31 262 PHE A N 1
ATOM 2135 C CA . PHE A 1 262 ? -8.258 16.488 23.995 1.00 90.31 262 PHE A CA 1
ATOM 2136 C C . PHE A 1 262 ? -8.385 15.005 24.339 1.00 90.31 262 PHE A C 1
ATOM 2138 O O . PHE A 1 262 ? -8.087 14.132 23.525 1.00 90.31 262 PHE A O 1
ATOM 2145 N N . ARG A 1 263 ? -8.808 14.713 25.575 1.00 93.31 263 ARG A N 1
ATOM 2146 C CA . ARG A 1 263 ? -8.975 13.343 26.067 1.00 93.31 263 ARG A CA 1
ATOM 2147 C C . ARG A 1 263 ? -10.151 13.219 27.029 1.00 93.31 263 ARG A C 1
ATOM 2149 O O . ARG A 1 263 ? -10.363 14.109 27.852 1.00 93.31 263 ARG A O 1
ATOM 2156 N N . LYS A 1 264 ? -10.887 12.110 26.962 1.00 95.44 264 LYS A N 1
ATOM 2157 C CA . LYS A 1 264 ? -11.993 11.795 27.877 1.00 95.44 264 LYS A CA 1
ATOM 2158 C C . LYS A 1 264 ? -12.241 10.290 27.922 1.00 95.44 264 LYS A C 1
ATOM 2160 O O . LYS A 1 264 ? -12.214 9.641 26.883 1.00 95.44 264 LYS A O 1
ATOM 2165 N N . TYR A 1 265 ? -12.527 9.752 29.104 1.00 96.81 265 TYR A N 1
ATOM 2166 C CA . TYR A 1 265 ? -13.064 8.397 29.225 1.00 96.81 265 TYR A CA 1
ATOM 2167 C C . TYR A 1 265 ? -14.545 8.399 28.854 1.00 96.81 265 TYR A C 1
ATOM 2169 O O . TYR A 1 265 ? -15.323 9.182 29.403 1.00 96.81 265 TYR A O 1
ATOM 2177 N N . ILE A 1 266 ? -14.909 7.548 27.905 1.00 96.31 266 ILE A N 1
ATOM 2178 C CA . ILE A 1 266 ? -16.238 7.484 27.302 1.00 96.31 266 ILE A CA 1
ATOM 2179 C C . ILE A 1 266 ? -16.788 6.061 27.358 1.00 96.31 266 ILE A C 1
ATOM 2181 O O . ILE A 1 266 ? -16.033 5.088 27.408 1.00 96.31 266 ILE A O 1
ATOM 2185 N N . ARG A 1 267 ? -18.111 5.958 27.308 1.00 93.94 267 ARG A N 1
ATOM 2186 C CA . ARG A 1 267 ? -18.870 4.718 27.121 1.00 93.94 267 ARG A CA 1
ATOM 2187 C C . ARG A 1 267 ? -19.348 4.619 25.679 1.00 93.94 267 ARG A C 1
ATOM 2189 O O . ARG A 1 267 ? -19.349 5.610 24.949 1.00 93.94 267 ARG A O 1
ATOM 2196 N N . LEU A 1 268 ? -19.842 3.447 25.287 1.00 92.19 268 LEU A N 1
ATOM 2197 C CA . LEU A 1 268 ? -20.468 3.277 23.971 1.00 92.19 268 LEU A CA 1
ATOM 2198 C C . LEU A 1 268 ? -21.694 4.179 23.780 1.00 92.19 268 LEU A C 1
ATOM 2200 O O . LEU A 1 268 ? -21.894 4.700 22.689 1.00 92.19 268 LEU A O 1
ATOM 2204 N N . SER A 1 269 ? -22.463 4.431 24.844 1.00 90.75 269 SER A N 1
ATOM 2205 C CA . SER A 1 269 ? -23.610 5.351 24.808 1.00 90.75 269 SER A CA 1
ATOM 2206 C C . SER A 1 269 ? -23.231 6.803 24.511 1.00 90.75 269 SER A C 1
ATOM 2208 O O . SER A 1 269 ? -24.099 7.596 24.166 1.00 90.75 269 SER A O 1
ATOM 2210 N N . ASP A 1 270 ? -21.962 7.173 24.708 1.00 93.56 270 ASP A N 1
ATOM 2211 C CA . ASP A 1 270 ? -21.480 8.537 24.491 1.00 93.56 270 ASP A CA 1
ATOM 2212 C C . ASP A 1 270 ? -21.051 8.771 23.023 1.00 93.56 270 ASP A C 1
ATOM 2214 O O . ASP A 1 270 ? -20.655 9.883 22.679 1.00 93.56 270 ASP A O 1
ATOM 2218 N N . LEU A 1 271 ? -21.084 7.737 22.169 1.00 93.81 271 LEU A N 1
ATOM 2219 C CA . LEU A 1 271 ? -20.639 7.796 20.775 1.00 93.81 271 LEU A CA 1
ATOM 2220 C C . LEU A 1 271 ? -21.755 8.230 19.816 1.00 93.81 271 LEU A C 1
ATOM 2222 O O . LEU A 1 271 ? -22.912 7.830 19.934 1.00 93.81 271 LEU A O 1
ATOM 2226 N N . CYS A 1 272 ? -21.353 9.000 18.810 1.00 93.44 272 CYS A N 1
ATOM 2227 C CA . CYS A 1 272 ? -22.125 9.352 17.628 1.00 93.44 272 CYS A CA 1
ATOM 2228 C C . CYS A 1 272 ? -21.826 8.389 16.469 1.00 93.44 272 CYS A C 1
ATOM 2230 O O . CYS A 1 272 ? -20.778 7.736 16.424 1.00 93.44 272 CYS A O 1
ATOM 2232 N N . TYR A 1 273 ? -22.739 8.357 15.497 1.00 89.25 273 TYR A N 1
ATOM 2233 C CA . TYR A 1 273 ? -22.726 7.422 14.374 1.00 89.25 273 TYR A CA 1
ATOM 2234 C C . TYR A 1 273 ? -22.617 8.177 13.051 1.00 89.25 273 TYR A C 1
ATOM 2236 O O . TYR A 1 273 ? -23.395 9.093 12.791 1.00 89.25 273 TYR A O 1
ATOM 2244 N N . ASP A 1 274 ? -21.693 7.752 12.195 1.00 88.19 274 ASP A N 1
ATOM 2245 C CA . ASP A 1 274 ? -21.661 8.105 10.776 1.00 88.19 274 ASP A CA 1
ATOM 2246 C C . ASP A 1 274 ? -22.242 6.918 9.985 1.00 88.19 274 ASP A C 1
ATOM 2248 O O . ASP A 1 274 ? -21.529 5.932 9.770 1.00 88.19 274 ASP A O 1
ATOM 2252 N N . PRO A 1 275 ? -23.533 6.948 9.599 1.00 84.19 275 PRO A N 1
ATOM 2253 C CA . PRO A 1 275 ? -24.166 5.856 8.858 1.00 84.19 275 PRO A CA 1
ATOM 2254 C C . PRO A 1 275 ? -23.674 5.740 7.412 1.00 84.19 275 PRO A C 1
ATOM 2256 O O . PRO A 1 275 ? -23.862 4.698 6.794 1.00 84.19 275 PRO A O 1
ATOM 2259 N N . THR A 1 276 ? -23.026 6.773 6.875 1.00 80.44 276 THR A N 1
ATOM 2260 C CA . THR A 1 276 ? -22.474 6.757 5.518 1.00 80.44 276 THR A CA 1
ATOM 2261 C C . THR A 1 276 ? -21.166 5.971 5.489 1.00 80.44 276 THR A C 1
ATOM 2263 O O . THR A 1 276 ? -20.956 5.115 4.630 1.00 80.44 276 THR A O 1
ATOM 2266 N N . ASN A 1 277 ? -20.285 6.221 6.462 1.00 81.81 277 ASN A N 1
ATOM 2267 C CA . ASN A 1 277 ? -18.957 5.604 6.518 1.00 81.81 277 ASN A CA 1
ATOM 2268 C C . ASN A 1 277 ? -18.842 4.449 7.518 1.00 81.81 277 ASN A C 1
ATOM 2270 O O . ASN A 1 277 ? -17.779 3.833 7.599 1.00 81.81 277 ASN A O 1
ATOM 2274 N N . PHE A 1 278 ? -19.910 4.148 8.261 1.00 90.19 278 PHE A N 1
ATOM 2275 C CA . PHE A 1 278 ? -19.945 3.129 9.315 1.00 90.19 278 PHE A CA 1
ATOM 2276 C C . PHE A 1 278 ? -18.852 3.359 10.371 1.00 90.19 278 PHE A C 1
ATOM 2278 O O . PHE A 1 278 ? -18.131 2.449 10.797 1.00 90.19 278 PHE A O 1
ATOM 2285 N N . LYS A 1 279 ? -18.727 4.625 10.791 1.00 92.31 279 LYS A N 1
ATOM 2286 C CA . LYS A 1 279 ? -17.768 5.089 11.802 1.00 92.31 279 LYS A CA 1
ATOM 2287 C C . LYS A 1 279 ? -18.456 5.505 13.089 1.00 92.31 279 LYS A C 1
ATOM 2289 O O . LYS A 1 279 ? -19.547 6.069 13.069 1.00 92.31 279 LYS A O 1
ATOM 2294 N N . LEU A 1 280 ? -17.780 5.228 14.199 1.00 93.00 280 LEU A N 1
ATOM 2295 C CA . LEU A 1 280 ? -18.186 5.634 15.537 1.00 93.00 280 LEU A CA 1
ATOM 2296 C C . LEU A 1 280 ? -17.189 6.656 16.062 1.00 93.00 280 LEU A C 1
ATOM 2298 O O . LEU A 1 280 ? -15.986 6.399 16.102 1.00 93.00 280 LEU A O 1
ATOM 2302 N N . PHE A 1 281 ? -17.685 7.808 16.485 1.00 94.94 281 PHE A N 1
ATOM 2303 C CA . PHE A 1 281 ? -16.848 8.916 16.930 1.00 94.94 281 PHE A CA 1
ATOM 2304 C C . PHE A 1 281 ? -17.475 9.604 18.139 1.00 94.94 281 PHE A C 1
ATOM 2306 O O . PHE A 1 281 ? -18.688 9.588 18.303 1.00 94.94 281 PHE A O 1
ATOM 2313 N N . TYR A 1 282 ? -16.660 10.213 18.998 1.00 95.44 282 TYR A N 1
ATOM 2314 C CA . TYR A 1 282 ? -17.175 10.993 20.125 1.00 95.44 282 TYR A CA 1
ATOM 2315 C C . TYR A 1 282 ? -17.430 12.446 19.716 1.00 95.44 282 TYR A C 1
ATOM 2317 O O . TYR A 1 282 ? -18.483 13.013 20.002 1.00 95.44 282 TYR A O 1
ATOM 2325 N N . LYS A 1 283 ? -16.475 13.051 19.003 1.00 93.19 283 LYS A N 1
ATOM 2326 C CA . LYS A 1 283 ? -16.573 14.425 18.508 1.00 93.19 283 LYS A CA 1
ATOM 2327 C C . LYS A 1 283 ? -16.296 14.459 17.014 1.00 93.19 283 LYS A C 1
ATOM 2329 O O . LYS A 1 283 ? -15.291 13.910 16.581 1.00 93.19 283 LYS A O 1
ATOM 2334 N N . ASP A 1 284 ? -17.160 15.085 16.220 1.00 90.75 284 ASP A N 1
ATOM 2335 C CA . ASP A 1 284 ? -16.801 15.323 14.822 1.00 90.75 284 ASP A CA 1
ATOM 2336 C C . ASP A 1 284 ? -15.786 16.468 14.767 1.00 90.75 284 ASP A C 1
ATOM 2338 O O . ASP A 1 284 ? -16.120 17.623 15.036 1.00 90.75 284 ASP A O 1
ATOM 2342 N N . CYS A 1 285 ? -14.535 16.118 14.486 1.00 86.69 285 CYS A N 1
ATOM 2343 C CA . CYS A 1 285 ? -13.440 17.059 14.298 1.00 86.69 285 CYS A CA 1
ATOM 2344 C C . CYS A 1 285 ? -12.891 16.991 12.874 1.00 86.69 285 CYS A C 1
ATOM 2346 O O . CYS A 1 285 ? -11.745 17.373 12.631 1.00 86.69 285 CYS A O 1
ATOM 2348 N N . SER A 1 286 ? -13.671 16.467 11.925 1.00 76.88 286 SER A N 1
ATOM 2349 C CA . SER A 1 286 ? -13.310 16.604 10.521 1.00 76.88 286 SER A CA 1
ATOM 2350 C C . SER A 1 286 ? -13.228 18.092 10.172 1.00 76.88 286 SER A C 1
ATOM 2352 O O . SER A 1 286 ? -14.095 18.886 10.533 1.00 76.88 286 SER A O 1
ATOM 2354 N N . VAL A 1 287 ? -12.118 18.489 9.551 1.00 64.62 287 VAL A N 1
ATOM 2355 C CA . VAL A 1 287 ? -11.920 19.877 9.132 1.00 64.62 287 VAL A CA 1
ATOM 2356 C C . VAL A 1 287 ? -12.926 20.149 8.007 1.00 64.62 287 VAL A C 1
ATOM 2358 O O . VAL A 1 287 ? -12.949 19.363 7.053 1.00 64.62 287 VAL A O 1
ATOM 2361 N N . PRO A 1 288 ? -13.768 21.199 8.099 1.00 50.09 288 PRO A N 1
ATOM 2362 C CA . PRO A 1 288 ? -14.615 21.606 6.987 1.00 50.09 288 PRO A CA 1
ATOM 2363 C C . PRO A 1 288 ? -13.732 21.862 5.769 1.00 50.09 288 PRO A C 1
ATOM 2365 O O . PRO A 1 288 ? -12.681 22.491 5.897 1.00 50.09 288 PRO A O 1
ATOM 2368 N N . LEU A 1 289 ? -14.149 21.362 4.609 1.00 43.16 289 LEU A N 1
ATOM 2369 C CA . LEU A 1 289 ? -13.476 21.636 3.344 1.00 43.16 289 LEU A CA 1
ATOM 2370 C C . LEU A 1 289 ? -13.343 23.160 3.210 1.00 43.16 289 LEU A C 1
ATOM 2372 O O . LEU A 1 289 ? -14.347 23.871 3.211 1.00 43.16 289 LEU A O 1
ATOM 2376 N N . VAL A 1 290 ? -12.112 23.671 3.163 1.00 39.66 290 VAL A N 1
ATOM 2377 C CA . VAL A 1 290 ? -11.889 25.053 2.734 1.00 39.66 290 VAL A CA 1
ATOM 2378 C C . VAL A 1 290 ? -12.460 25.146 1.319 1.00 39.66 290 VAL A C 1
ATOM 2380 O O . VAL A 1 290 ? -12.203 24.254 0.515 1.00 39.66 290 VAL A O 1
ATOM 2383 N N . ASN A 1 291 ? -13.308 26.159 1.110 1.00 35.22 291 ASN A N 1
ATOM 2384 C CA . ASN A 1 291 ? -14.139 26.441 -0.064 1.00 35.22 291 ASN A CA 1
ATOM 2385 C C . ASN A 1 291 ? -13.695 25.772 -1.378 1.00 35.22 291 ASN A C 1
ATOM 2387 O O . ASN A 1 291 ? -12.526 25.841 -1.751 1.00 35.22 291 ASN A O 1
ATOM 2391 N N . ASP A 1 292 ? -14.686 25.246 -2.106 1.00 37.53 292 ASP A N 1
ATOM 2392 C CA . ASP A 1 292 ? -14.666 24.582 -3.426 1.00 37.53 292 ASP A CA 1
ATOM 2393 C C . ASP A 1 292 ? -13.956 25.336 -4.590 1.00 37.53 292 ASP A C 1
ATOM 2395 O O . ASP A 1 292 ? -14.147 25.002 -5.756 1.00 37.53 292 ASP A O 1
ATOM 2399 N N . GLU A 1 293 ? -13.121 26.344 -4.323 1.00 34.56 293 GLU A N 1
ATOM 2400 C CA . GLU A 1 293 ? -12.429 27.171 -5.323 1.00 34.56 293 GLU A CA 1
ATOM 2401 C C . GLU A 1 293 ? -10.890 27.027 -5.323 1.00 34.56 293 GLU A C 1
ATOM 2403 O O . GLU A 1 293 ? -10.220 27.605 -6.185 1.00 34.56 293 GLU A O 1
ATOM 2408 N N . ASP A 1 294 ? -10.292 26.242 -4.418 1.00 38.41 294 ASP A N 1
ATOM 2409 C CA . ASP A 1 294 ? -8.842 26.009 -4.444 1.00 38.41 294 ASP A CA 1
ATOM 2410 C C . ASP A 1 294 ? -8.451 25.033 -5.569 1.00 38.41 294 ASP A C 1
ATOM 2412 O O . ASP A 1 294 ? -8.829 23.864 -5.574 1.00 38.41 294 ASP A O 1
ATOM 2416 N N . LYS A 1 295 ? -7.646 25.531 -6.516 1.00 41.94 295 LYS A N 1
ATOM 2417 C CA . LYS A 1 295 ? -7.269 24.970 -7.837 1.00 41.94 295 LYS A CA 1
ATOM 2418 C C . LYS A 1 295 ? -6.933 23.469 -7.950 1.00 41.94 295 LYS A C 1
ATOM 2420 O O . LYS A 1 295 ? -6.903 22.967 -9.063 1.00 41.94 295 LYS A O 1
ATOM 2425 N N . PHE A 1 296 ? -6.690 22.750 -6.855 1.00 42.62 296 PHE A N 1
ATOM 2426 C CA . PHE A 1 296 ? -6.461 21.294 -6.853 1.00 42.62 296 PHE A CA 1
ATOM 2427 C C . PHE A 1 296 ? -7.738 20.462 -6.631 1.00 42.62 296 PHE A C 1
ATOM 2429 O O . PHE A 1 296 ? -7.729 19.242 -6.798 1.00 42.62 296 PHE A O 1
ATOM 2436 N N . MET A 1 297 ? -8.841 21.105 -6.257 1.00 42.19 297 MET A N 1
ATOM 2437 C CA . MET A 1 297 ? -10.116 20.481 -5.915 1.00 42.19 297 MET A CA 1
ATOM 2438 C C . MET A 1 297 ? -11.114 20.664 -7.062 1.00 42.19 297 MET A C 1
ATOM 2440 O O . MET A 1 297 ? -12.157 21.288 -6.911 1.00 42.19 297 MET A O 1
ATOM 2444 N N . GLY A 1 298 ? -10.809 20.109 -8.239 1.00 32.78 298 GLY A N 1
ATOM 2445 C CA . GLY A 1 298 ? -11.854 19.873 -9.236 1.00 32.78 298 GLY A CA 1
ATOM 2446 C C . GLY A 1 298 ? -12.921 18.964 -8.620 1.00 32.78 298 GLY A C 1
ATOM 2447 O O . GLY A 1 298 ? -12.559 17.910 -8.109 1.00 32.78 298 GLY A O 1
ATOM 2448 N N . ASN A 1 299 ? -14.184 19.412 -8.612 1.00 33.25 299 ASN A N 1
ATOM 2449 C CA . ASN A 1 299 ? -15.382 18.755 -8.065 1.00 33.25 299 ASN A CA 1
ATOM 2450 C C . ASN A 1 299 ? -15.154 17.332 -7.543 1.00 33.25 299 ASN A C 1
ATOM 2452 O O . ASN A 1 299 ? -15.146 16.383 -8.325 1.00 33.25 299 ASN A O 1
ATOM 2456 N N . LEU A 1 300 ? -15.037 17.162 -6.225 1.00 37.31 300 LEU A N 1
ATOM 2457 C CA . LEU A 1 300 ? -15.164 15.846 -5.596 1.00 37.31 300 LEU A CA 1
ATOM 2458 C C . LEU A 1 300 ? -16.426 15.137 -6.124 1.00 37.31 300 LEU A C 1
ATOM 2460 O O . LEU A 1 300 ? -17.436 15.807 -6.355 1.00 37.31 300 LEU A O 1
ATOM 2464 N N . PRO A 1 301 ? -16.430 13.799 -6.273 1.00 31.31 301 PRO A N 1
ATOM 2465 C CA . PRO A 1 301 ? -17.689 13.073 -6.311 1.00 31.31 301 PRO A CA 1
ATOM 2466 C C . PRO A 1 301 ? -18.467 13.500 -5.068 1.00 31.31 301 PRO A C 1
ATOM 2468 O O . PRO A 1 301 ? -17.997 13.310 -3.943 1.00 31.31 301 PRO A O 1
ATOM 2471 N N . THR A 1 302 ? -19.599 14.163 -5.278 1.00 30.81 302 THR A N 1
ATOM 2472 C CA . THR A 1 302 ? -20.504 14.547 -4.203 1.00 30.81 302 THR A CA 1
ATOM 2473 C C . THR A 1 302 ? -20.836 13.299 -3.392 1.00 30.81 302 THR A C 1
ATOM 2475 O O . THR A 1 302 ? -20.900 12.195 -3.940 1.00 30.81 302 THR A O 1
ATOM 2478 N N . GLU A 1 303 ? -21.057 13.458 -2.086 1.00 39.88 303 GLU A N 1
ATOM 2479 C CA . GLU A 1 303 ? -21.495 12.410 -1.143 1.00 39.88 303 GLU A CA 1
ATOM 2480 C C . GLU A 1 303 ? -22.886 11.815 -1.485 1.00 39.88 303 GLU A C 1
ATOM 2482 O O . GLU A 1 303 ? -23.646 11.378 -0.628 1.00 39.88 303 GLU A O 1
ATOM 2487 N N . SER A 1 304 ? -23.251 11.783 -2.760 1.00 36.25 304 SER A N 1
ATOM 2488 C CA . SER A 1 304 ? -24.543 11.403 -3.290 1.00 36.25 304 SER A CA 1
ATOM 2489 C C . SER A 1 304 ? -24.364 10.756 -4.663 1.00 36.25 304 SER A C 1
ATOM 2491 O O . SER A 1 304 ? -24.833 11.254 -5.683 1.00 36.25 304 SER A O 1
ATOM 2493 N N . THR A 1 305 ? -23.719 9.599 -4.703 1.00 26.94 305 THR A N 1
ATOM 2494 C CA . THR A 1 305 ? -24.293 8.525 -5.514 1.00 26.94 305 THR A CA 1
ATOM 2495 C C . THR A 1 305 ? -24.679 7.435 -4.529 1.00 26.94 305 THR A C 1
ATOM 2497 O O . THR A 1 305 ? -23.787 6.814 -3.948 1.00 26.94 305 THR A O 1
ATOM 2500 N N . PRO A 1 306 ? -25.985 7.218 -4.272 1.00 32.25 306 PRO A N 1
ATOM 2501 C CA . PRO A 1 306 ? -26.425 5.975 -3.663 1.00 32.25 306 PRO A CA 1
ATOM 2502 C C . PRO A 1 306 ? -25.742 4.881 -4.461 1.00 32.25 306 PRO A C 1
ATOM 2504 O O . PRO A 1 306 ? -25.864 4.880 -5.686 1.00 32.25 306 PRO A O 1
ATOM 2507 N N . ILE A 1 307 ? -24.955 4.052 -3.777 1.00 35.09 307 ILE A N 1
ATOM 2508 C CA . ILE A 1 307 ? -24.311 2.870 -4.338 1.00 35.09 307 ILE A CA 1
ATOM 2509 C C . ILE A 1 307 ? -25.363 2.208 -5.223 1.00 35.09 307 ILE A C 1
ATOM 2511 O O . ILE A 1 307 ? -26.331 1.640 -4.709 1.00 35.09 307 ILE A O 1
ATOM 2515 N N . GLN A 1 308 ? -25.238 2.380 -6.543 1.00 30.56 308 GLN A N 1
ATOM 2516 C CA . GLN A 1 308 ? -26.175 1.760 -7.456 1.00 30.56 308 GLN A CA 1
ATOM 2517 C C . GLN A 1 308 ? -26.047 0.263 -7.222 1.00 30.56 308 GLN A C 1
ATOM 2519 O O . GLN A 1 308 ? -24.953 -0.298 -7.135 1.00 30.56 308 GLN A O 1
ATOM 2524 N N . GLN A 1 309 ? -27.219 -0.288 -6.949 1.00 32.84 309 GLN A N 1
ATOM 2525 C CA . GLN A 1 309 ? -27.480 -1.555 -6.311 1.00 32.84 309 GLN A CA 1
ATOM 2526 C C . GLN A 1 309 ? -26.600 -2.684 -6.852 1.00 32.84 309 GLN A C 1
ATOM 2528 O O . GLN A 1 309 ? -26.543 -2.923 -8.050 1.00 32.84 309 GLN A O 1
ATOM 2533 N N . PHE A 1 310 ? -25.994 -3.401 -5.904 1.00 32.50 310 PHE A N 1
ATOM 2534 C CA . PHE A 1 310 ? -25.646 -4.824 -5.943 1.00 32.50 310 PHE A CA 1
ATOM 2535 C C . PHE A 1 310 ? -24.632 -5.348 -6.984 1.00 32.50 310 PHE A C 1
ATOM 2537 O O . PHE A 1 310 ? -23.884 -6.255 -6.626 1.00 32.50 310 PHE A O 1
ATOM 2544 N N . ASP A 1 311 ? -24.460 -4.759 -8.168 1.00 34.66 311 ASP A N 1
ATOM 2545 C CA . ASP A 1 311 ? -23.600 -5.359 -9.210 1.00 34.66 311 ASP A CA 1
ATOM 2546 C C . ASP A 1 311 ? -22.098 -5.080 -9.022 1.00 34.66 311 ASP A C 1
ATOM 2548 O O . ASP A 1 311 ? -21.258 -5.930 -9.314 1.00 34.66 311 ASP A O 1
ATOM 2552 N N . ARG A 1 312 ? -21.716 -3.935 -8.436 1.00 35.81 312 ARG A N 1
ATOM 2553 C CA . ARG A 1 312 ? -20.317 -3.685 -8.011 1.00 35.81 312 ARG A CA 1
ATOM 2554 C C . ARG A 1 312 ? -19.976 -4.319 -6.657 1.00 35.81 312 ARG A C 1
ATOM 2556 O O . ARG A 1 312 ? -18.809 -4.364 -6.279 1.00 35.81 312 ARG A O 1
ATOM 2563 N N . PHE A 1 313 ? -20.973 -4.805 -5.919 1.00 36.88 313 PHE A N 1
ATOM 2564 C CA . PHE A 1 313 ? -20.792 -5.378 -4.583 1.00 36.88 313 PHE A CA 1
ATOM 2565 C C . PHE A 1 313 ? -20.214 -6.799 -4.622 1.00 36.88 313 PHE A C 1
ATOM 2567 O O . PHE A 1 313 ? -19.397 -7.137 -3.767 1.00 36.88 313 PHE A O 1
ATOM 2574 N N . GLU A 1 314 ? -20.531 -7.583 -5.655 1.00 36.19 314 GLU A N 1
ATOM 2575 C CA . GLU A 1 314 ? -19.831 -8.842 -5.952 1.00 36.19 314 GLU A CA 1
ATOM 2576 C C . GLU A 1 314 ? -18.339 -8.590 -6.239 1.00 36.19 314 GLU A C 1
ATOM 2578 O O . GLU A 1 314 ? -17.499 -9.322 -5.736 1.00 36.19 314 GLU A O 1
ATOM 2583 N N . ALA A 1 315 ? -17.969 -7.490 -6.909 1.00 37.25 315 ALA A N 1
ATOM 2584 C CA . ALA A 1 315 ? -16.563 -7.117 -7.129 1.00 37.25 315 ALA A CA 1
ATOM 2585 C C . ALA A 1 315 ? -15.835 -6.669 -5.841 1.00 37.25 315 ALA A C 1
ATOM 2587 O O . ALA A 1 315 ? -14.659 -6.971 -5.659 1.00 37.25 315 ALA A O 1
ATOM 2588 N N . ILE A 1 316 ? -16.534 -6.002 -4.912 1.00 36.16 316 ILE A N 1
ATOM 2589 C CA . ILE A 1 316 ? -16.014 -5.625 -3.578 1.00 36.16 316 ILE A CA 1
ATOM 2590 C C . ILE A 1 316 ? -15.767 -6.867 -2.710 1.00 36.16 316 ILE A C 1
ATOM 2592 O O . ILE A 1 316 ? -14.833 -6.902 -1.903 1.00 36.16 316 ILE A O 1
ATOM 2596 N N . LEU A 1 317 ? -16.612 -7.889 -2.862 1.00 34.62 317 LEU A N 1
ATOM 2597 C CA . LEU A 1 317 ? -16.516 -9.141 -2.127 1.00 34.62 317 LEU A CA 1
ATOM 2598 C C . LEU A 1 317 ? -15.675 -10.195 -2.842 1.00 34.62 317 LEU A C 1
ATOM 2600 O O . LEU A 1 317 ? -15.271 -11.123 -2.158 1.00 34.62 317 LEU A O 1
ATOM 2604 N N . ALA A 1 318 ? -15.390 -10.114 -4.142 1.00 35.41 318 ALA A N 1
ATOM 2605 C CA . ALA A 1 318 ? -14.635 -11.121 -4.904 1.00 35.41 318 ALA A CA 1
ATOM 2606 C C . ALA A 1 318 ? -13.122 -11.120 -4.618 1.00 35.41 318 ALA A C 1
ATOM 2608 O O . ALA A 1 318 ? -12.420 -12.056 -4.995 1.00 35.41 318 ALA A O 1
ATOM 2609 N N . GLY A 1 319 ? -12.612 -10.130 -3.881 1.00 35.44 319 GLY A N 1
ATOM 2610 C CA . GLY A 1 319 ? -11.170 -9.888 -3.755 1.00 35.44 319 GLY A CA 1
ATOM 2611 C C . GLY A 1 319 ? -10.742 -8.823 -4.757 1.00 35.44 319 GLY A C 1
ATOM 2612 O O . GLY A 1 319 ? -11.621 -8.206 -5.351 1.00 35.44 319 GLY A O 1
ATOM 2613 N N . PRO A 1 320 ? -9.433 -8.530 -4.914 1.00 35.28 320 PRO A N 1
ATOM 2614 C CA . PRO A 1 320 ? -9.002 -7.471 -5.826 1.00 35.28 320 PRO A CA 1
ATOM 2615 C C . PRO A 1 320 ? -9.652 -7.722 -7.185 1.00 35.28 320 PRO A C 1
ATOM 2617 O O . PRO A 1 320 ? -9.651 -8.881 -7.606 1.00 35.28 320 PRO A O 1
ATOM 2620 N N . VAL A 1 321 ? -10.202 -6.669 -7.816 1.00 38.50 321 VAL A N 1
ATOM 2621 C CA . VAL A 1 321 ? -10.628 -6.660 -9.231 1.00 38.50 321 VAL A CA 1
ATOM 2622 C C . VAL A 1 321 ? -9.768 -7.661 -9.958 1.00 38.50 321 VAL A C 1
ATOM 2624 O O . VAL A 1 321 ? -8.554 -7.454 -9.908 1.00 38.50 321 VAL A O 1
ATOM 2627 N N . ASP A 1 322 ? -10.388 -8.737 -10.471 1.00 44.59 322 ASP A N 1
ATOM 2628 C CA . ASP A 1 322 ? -9.736 -9.952 -10.964 1.00 44.59 322 ASP A CA 1
ATOM 2629 C C . ASP A 1 322 ? -8.336 -9.591 -11.453 1.00 44.59 322 ASP A C 1
ATOM 2631 O O . ASP A 1 322 ? -8.165 -8.984 -12.510 1.00 44.59 322 ASP A O 1
ATOM 2635 N N . ARG A 1 323 ? -7.349 -9.753 -10.561 1.00 35.91 323 ARG A N 1
ATOM 2636 C CA . ARG A 1 323 ? -5.987 -9.264 -10.790 1.00 35.91 323 ARG A CA 1
ATOM 2637 C C . ARG A 1 323 ? -5.471 -9.860 -12.102 1.00 35.91 323 ARG A C 1
ATOM 2639 O O . ARG A 1 323 ? -4.864 -9.110 -12.852 1.00 35.91 323 ARG A O 1
ATOM 2646 N N . PRO A 1 324 ? -5.798 -11.129 -12.433 1.00 37.91 324 PRO A N 1
ATOM 2647 C CA . PRO A 1 324 ? -5.707 -11.669 -13.784 1.00 37.91 324 PRO A CA 1
ATOM 2648 C C . PRO A 1 324 ? -6.371 -10.842 -14.890 1.00 37.91 324 PRO A C 1
ATOM 2650 O O . PRO A 1 324 ? -5.721 -10.631 -15.898 1.00 37.91 324 PRO A O 1
ATOM 2653 N N . HIS A 1 325 ? -7.601 -10.342 -14.744 1.00 41.34 325 HIS A N 1
ATOM 2654 C CA . HIS A 1 325 ? -8.255 -9.497 -15.751 1.00 41.34 325 HIS A CA 1
ATOM 2655 C C . HIS A 1 325 ? -7.563 -8.136 -15.932 1.00 41.34 325 HIS A C 1
ATOM 2657 O O . HIS A 1 325 ? -7.238 -7.768 -17.055 1.00 41.34 325 HIS A O 1
ATOM 2663 N N . LEU A 1 326 ? -7.261 -7.409 -14.852 1.00 36.81 326 LEU A N 1
ATOM 2664 C CA . LEU A 1 326 ? -6.514 -6.141 -14.927 1.00 36.81 326 LEU A CA 1
ATOM 2665 C C . LEU A 1 326 ? -5.105 -6.344 -15.497 1.00 36.81 326 LEU A C 1
ATOM 2667 O O . LEU A 1 326 ? -4.676 -5.574 -16.350 1.00 36.81 326 LEU A O 1
ATOM 2671 N N . VAL A 1 327 ? -4.410 -7.402 -15.071 1.00 39.56 327 VAL A N 1
ATOM 2672 C CA . VAL A 1 327 ? -3.131 -7.817 -15.661 1.00 39.56 327 VAL A CA 1
ATOM 2673 C C . VAL A 1 327 ? -3.330 -8.194 -17.125 1.00 39.56 327 VAL A C 1
ATOM 2675 O O . VAL A 1 327 ? -2.543 -7.754 -17.942 1.00 39.56 327 VAL A O 1
ATOM 2678 N N . SER A 1 328 ? -4.402 -8.894 -17.501 1.00 44.62 328 SER A N 1
ATOM 2679 C CA . SER A 1 328 ? -4.657 -9.283 -18.893 1.00 44.62 328 SER A CA 1
ATOM 2680 C C . SER A 1 328 ? -4.944 -8.087 -19.798 1.00 44.62 328 SER A C 1
ATOM 2682 O O . SER A 1 328 ? -4.473 -8.073 -20.930 1.00 44.62 328 SER A O 1
ATOM 2684 N N . VAL A 1 329 ? -5.643 -7.064 -19.290 1.00 44.59 329 VAL A N 1
ATOM 2685 C CA . VAL A 1 329 ? -5.916 -5.805 -19.998 1.00 44.59 329 VAL A CA 1
ATOM 2686 C C . VAL A 1 329 ? -4.634 -4.982 -20.132 1.00 44.59 329 VAL A C 1
ATOM 2688 O O . VAL A 1 329 ? -4.356 -4.452 -21.204 1.00 44.59 329 VAL A O 1
ATOM 2691 N N . LEU A 1 330 ? -3.818 -4.897 -19.076 1.00 43.66 330 LEU A N 1
ATOM 2692 C CA . LEU A 1 330 ? -2.519 -4.216 -19.127 1.00 43.66 330 LEU A CA 1
ATOM 2693 C C . LEU A 1 330 ? -1.527 -4.953 -20.037 1.00 43.66 330 LEU A C 1
ATOM 2695 O O . LEU A 1 330 ? -0.848 -4.318 -20.837 1.00 43.66 330 LEU A O 1
ATOM 2699 N N . GLU A 1 331 ? -1.496 -6.283 -19.987 1.00 47.62 331 GLU A N 1
ATOM 2700 C CA . GLU A 1 331 ? -0.705 -7.124 -20.882 1.00 47.62 331 GLU A CA 1
ATOM 2701 C C . GLU A 1 331 ? -1.180 -6.997 -22.332 1.00 47.62 331 GLU A C 1
ATOM 2703 O O . GLU A 1 331 ? -0.351 -6.983 -23.235 1.00 47.62 331 GLU A O 1
ATOM 2708 N N . GLU A 1 332 ? -2.486 -6.887 -22.585 1.00 55.25 332 GLU A N 1
ATOM 2709 C CA . GLU A 1 332 ? -3.035 -6.654 -23.924 1.00 55.25 332 GLU A CA 1
ATOM 2710 C C . GLU A 1 332 ? -2.631 -5.283 -24.464 1.00 55.25 332 GLU A C 1
ATOM 2712 O O . GLU A 1 332 ? -2.075 -5.197 -25.557 1.00 55.25 332 GLU A O 1
ATOM 2717 N N . GLN A 1 333 ? -2.764 -4.231 -23.657 1.00 53.50 333 GLN A N 1
ATOM 2718 C CA . GLN A 1 333 ? -2.296 -2.890 -24.014 1.00 53.50 333 GLN A CA 1
ATOM 2719 C C . GLN A 1 333 ? -0.778 -2.845 -24.226 1.00 53.50 333 GLN A C 1
ATOM 2721 O O . GLN A 1 333 ? -0.296 -2.181 -25.145 1.00 53.50 333 GLN A O 1
ATOM 2726 N N . LYS A 1 334 ? -0.005 -3.567 -23.406 1.00 52.97 334 LYS A N 1
ATOM 2727 C CA . LYS A 1 334 ? 1.444 -3.712 -23.574 1.00 52.97 334 LYS A CA 1
ATOM 2728 C C . LYS A 1 334 ? 1.770 -4.450 -24.872 1.00 52.97 334 LYS A C 1
ATOM 2730 O O . LYS A 1 334 ? 2.649 -4.004 -25.606 1.00 52.97 334 LYS A O 1
ATOM 2735 N N . ARG A 1 335 ? 1.048 -5.531 -25.198 1.00 64.62 335 ARG A N 1
ATOM 2736 C CA . ARG A 1 335 ? 1.192 -6.262 -26.470 1.00 64.62 335 ARG A CA 1
ATOM 2737 C C . ARG A 1 335 ? 0.919 -5.350 -27.663 1.00 64.62 335 ARG A C 1
ATOM 2739 O O . ARG A 1 335 ? 1.719 -5.338 -28.592 1.00 64.62 335 ARG A O 1
ATOM 2746 N N . GLU A 1 336 ? -0.144 -4.552 -27.623 1.00 70.88 336 GLU A N 1
ATOM 2747 C CA . GLU A 1 336 ? -0.477 -3.602 -28.692 1.00 70.88 336 GLU A CA 1
ATOM 2748 C C . GLU A 1 336 ? 0.594 -2.517 -28.869 1.00 70.88 336 GLU A C 1
ATOM 2750 O O . GLU A 1 336 ? 1.001 -2.226 -29.997 1.00 70.88 336 GLU A O 1
ATOM 2755 N N . ARG A 1 337 ? 1.112 -1.952 -27.769 1.00 70.12 337 ARG A N 1
ATOM 2756 C CA . ARG A 1 337 ? 2.205 -0.964 -27.818 1.00 70.12 337 ARG A CA 1
ATOM 2757 C C . ARG A 1 337 ? 3.488 -1.560 -28.374 1.00 70.12 337 ARG A C 1
ATOM 2759 O O . ARG A 1 337 ? 4.076 -0.974 -29.280 1.00 70.12 337 ARG A O 1
ATOM 2766 N N . ILE A 1 338 ? 3.897 -2.730 -27.879 1.00 68.31 338 ILE A N 1
ATOM 2767 C CA . ILE A 1 338 ? 5.076 -3.440 -28.389 1.00 68.31 338 ILE A CA 1
ATOM 2768 C C . ILE A 1 338 ? 4.887 -3.739 -29.875 1.00 68.31 338 ILE A C 1
ATOM 2770 O O . ILE A 1 338 ? 5.797 -3.487 -30.656 1.00 68.31 338 ILE A O 1
ATOM 2774 N N . GLN A 1 339 ? 3.704 -4.181 -30.301 1.00 75.62 339 GLN A N 1
ATOM 2775 C CA . GLN A 1 339 ? 3.432 -4.448 -31.711 1.00 75.62 339 GLN A CA 1
ATOM 2776 C C . GLN A 1 339 ? 3.539 -3.184 -32.579 1.00 75.62 339 GLN A C 1
ATOM 2778 O O . GLN A 1 339 ? 4.093 -3.240 -33.677 1.00 75.62 339 GLN A O 1
ATOM 2783 N N . ASN A 1 340 ? 3.065 -2.035 -32.093 1.00 80.38 340 ASN A N 1
ATOM 2784 C CA . ASN A 1 340 ? 3.227 -0.758 -32.786 1.00 80.38 340 ASN A CA 1
ATOM 2785 C C . ASN A 1 340 ? 4.711 -0.360 -32.898 1.00 80.38 340 ASN A C 1
ATOM 2787 O O . ASN A 1 340 ? 5.171 0.000 -33.980 1.00 80.38 340 ASN A O 1
ATOM 2791 N N . ILE A 1 341 ? 5.483 -0.508 -31.817 1.00 77.62 341 ILE A N 1
ATOM 2792 C CA . ILE A 1 341 ? 6.933 -0.263 -31.826 1.00 77.62 341 ILE A CA 1
ATOM 2793 C C . ILE A 1 341 ? 7.625 -1.195 -32.832 1.00 77.62 341 ILE A C 1
ATOM 2795 O O . ILE A 1 341 ? 8.424 -0.732 -33.641 1.00 77.62 341 ILE A O 1
ATOM 2799 N N . MET A 1 342 ? 7.273 -2.484 -32.860 1.00 75.00 342 MET A N 1
ATOM 2800 C CA . MET A 1 342 ? 7.820 -3.446 -33.826 1.00 75.00 342 MET A CA 1
ATOM 2801 C C . MET A 1 342 ? 7.528 -3.040 -35.275 1.00 75.00 342 MET A C 1
ATOM 2803 O O . MET A 1 342 ? 8.405 -3.156 -36.128 1.00 75.00 342 MET A O 1
ATOM 2807 N N . ASN A 1 343 ? 6.331 -2.518 -35.556 1.00 80.38 343 ASN A N 1
ATOM 2808 C CA . ASN A 1 343 ? 5.985 -2.018 -36.887 1.00 80.38 343 ASN A CA 1
ATOM 2809 C C . ASN A 1 343 ? 6.823 -0.784 -37.267 1.00 80.38 343 ASN A C 1
ATOM 2811 O O . ASN A 1 343 ? 7.259 -0.661 -38.409 1.00 80.38 343 ASN A O 1
ATOM 2815 N N . GLN A 1 344 ? 7.084 0.117 -36.317 1.00 78.88 344 GLN A N 1
ATOM 2816 C CA . GLN A 1 344 ? 7.934 1.293 -36.542 1.00 78.88 344 GLN A CA 1
ATOM 2817 C C . GLN A 1 344 ? 9.406 0.914 -36.759 1.00 78.88 344 GLN A C 1
ATOM 2819 O O . GLN A 1 344 ? 10.062 1.480 -37.632 1.00 78.88 344 GLN A O 1
ATOM 2824 N N . LEU A 1 345 ? 9.914 -0.075 -36.017 1.00 78.94 345 LEU A N 1
ATOM 2825 C CA . LEU A 1 345 ? 11.259 -0.628 -36.206 1.00 78.94 345 LEU A CA 1
ATOM 2826 C C . LEU A 1 345 ? 11.394 -1.291 -37.585 1.00 78.94 345 LEU A C 1
ATOM 2828 O O . LEU A 1 345 ? 12.370 -1.045 -38.288 1.00 78.94 345 LEU A O 1
ATOM 2832 N N . ALA A 1 346 ? 10.394 -2.073 -38.005 1.00 76.94 346 ALA A N 1
ATOM 2833 C CA . ALA A 1 346 ? 10.379 -2.730 -39.314 1.00 76.94 346 ALA A CA 1
ATOM 2834 C C . ALA A 1 346 ? 10.348 -1.732 -40.487 1.00 76.94 346 ALA A C 1
ATOM 2836 O O . ALA A 1 346 ? 10.938 -1.992 -41.533 1.00 76.94 346 ALA A O 1
ATOM 2837 N N . ASN A 1 347 ? 9.702 -0.578 -40.299 1.00 78.75 347 ASN A N 1
ATOM 2838 C CA . ASN A 1 347 ? 9.630 0.492 -41.297 1.00 78.75 347 ASN A CA 1
ATOM 2839 C C . ASN A 1 347 ? 10.803 1.489 -41.210 1.00 78.75 347 ASN A C 1
ATOM 2841 O O . ASN A 1 347 ? 10.828 2.465 -41.959 1.00 78.75 347 ASN A O 1
ATOM 2845 N N . GLY A 1 348 ? 11.760 1.273 -40.299 1.00 77.56 348 GLY A N 1
ATOM 2846 C CA . GLY A 1 348 ? 12.939 2.127 -40.123 1.00 77.56 348 GLY A CA 1
ATOM 2847 C C . GLY A 1 348 ? 12.651 3.511 -39.531 1.00 77.56 348 GLY A C 1
ATOM 2848 O O . GLY A 1 348 ? 13.493 4.400 -39.629 1.00 77.56 348 GLY A O 1
ATOM 2849 N N . THR A 1 349 ? 11.476 3.724 -38.931 1.00 77.69 349 THR A N 1
ATOM 2850 C CA . THR A 1 349 ? 11.075 5.015 -38.340 1.00 77.69 349 THR A CA 1
ATOM 2851 C C . THR A 1 349 ? 11.389 5.121 -36.847 1.00 77.69 349 THR A C 1
ATOM 2853 O O . THR A 1 349 ? 11.171 6.174 -36.254 1.00 77.69 349 THR A O 1
ATOM 2856 N N . ALA A 1 350 ? 11.888 4.046 -36.236 1.00 78.50 350 ALA A N 1
ATOM 2857 C CA . ALA A 1 350 ? 12.268 3.973 -34.830 1.00 78.50 350 ALA A CA 1
ATOM 2858 C C . ALA A 1 350 ? 13.593 3.215 -34.667 1.00 78.50 350 ALA A C 1
ATOM 2860 O O . ALA A 1 350 ? 13.940 2.378 -35.501 1.00 78.50 350 ALA A O 1
ATOM 2861 N N . THR A 1 351 ? 14.298 3.465 -33.560 1.00 82.12 351 THR A N 1
ATOM 2862 C CA . THR A 1 351 ? 15.520 2.738 -33.182 1.00 82.12 351 THR A CA 1
ATOM 2863 C C . THR A 1 351 ? 15.487 2.414 -31.694 1.00 82.12 351 THR A C 1
ATOM 2865 O O . THR A 1 351 ? 15.213 3.286 -30.868 1.00 82.12 351 THR A O 1
ATOM 2868 N N . LEU A 1 352 ? 15.803 1.168 -31.337 1.00 86.44 352 LEU A N 1
ATOM 2869 C CA . LEU A 1 352 ? 15.927 0.757 -29.941 1.00 86.44 352 LEU A CA 1
ATOM 2870 C C . LEU A 1 352 ? 17.200 1.322 -29.301 1.00 86.44 352 LEU A C 1
ATOM 2872 O O . LEU A 1 352 ? 18.285 1.264 -29.882 1.00 86.44 352 LEU A O 1
ATOM 2876 N N . SER A 1 353 ? 17.071 1.814 -28.071 1.00 89.50 353 SER A N 1
ATOM 2877 C CA . SER A 1 353 ? 18.182 2.348 -27.279 1.00 89.50 353 SER A CA 1
ATOM 2878 C C . SER A 1 353 ? 18.541 1.409 -26.121 1.00 89.50 353 SER A C 1
ATOM 2880 O O . SER A 1 353 ? 17.634 0.833 -25.514 1.00 89.50 353 SER A O 1
ATOM 2882 N N . PRO A 1 354 ? 19.837 1.249 -25.785 1.00 90.31 354 PRO A N 1
ATOM 2883 C CA . PRO A 1 354 ? 20.269 0.538 -24.586 1.00 90.31 354 PRO A CA 1
ATOM 2884 C C . PRO A 1 354 ? 19.603 1.091 -23.324 1.00 90.31 354 PRO A C 1
ATOM 2886 O O . PRO A 1 354 ? 19.541 2.305 -23.130 1.00 90.31 354 PRO A O 1
ATOM 2889 N N . LEU A 1 355 ? 19.146 0.193 -22.457 1.00 84.75 355 LEU A N 1
ATOM 2890 C CA . LEU A 1 355 ? 18.472 0.519 -21.203 1.00 84.75 355 LEU A CA 1
ATOM 2891 C C . LEU A 1 355 ? 19.112 -0.266 -20.055 1.00 84.75 355 LEU A C 1
ATOM 2893 O O . LEU A 1 355 ? 19.156 -1.494 -20.111 1.00 84.75 355 LEU A O 1
ATOM 2897 N N . GLU A 1 356 ? 19.595 0.427 -19.020 1.00 85.25 356 GLU A N 1
ATOM 2898 C CA . GLU A 1 356 ? 20.171 -0.191 -17.817 1.00 85.25 356 GLU A CA 1
ATOM 2899 C C . GLU A 1 356 ? 19.198 -0.108 -16.633 1.00 85.25 356 GLU A C 1
ATOM 2901 O O . GLU A 1 356 ? 18.710 0.969 -16.286 1.00 85.25 356 GLU A O 1
ATOM 2906 N N . ILE A 1 357 ? 18.922 -1.252 -16.002 1.00 65.69 357 ILE A N 1
ATOM 2907 C CA . ILE A 1 357 ? 18.023 -1.404 -14.854 1.00 65.69 357 ILE A CA 1
ATOM 2908 C C . ILE A 1 357 ? 18.689 -2.344 -13.849 1.00 65.69 357 ILE A C 1
ATOM 2910 O O . ILE A 1 357 ? 19.020 -3.480 -14.183 1.00 65.69 357 ILE A O 1
ATOM 2914 N N . ASP A 1 358 ? 18.897 -1.873 -12.617 1.00 67.62 358 ASP A N 1
ATOM 2915 C CA . ASP A 1 358 ? 19.496 -2.648 -11.516 1.00 67.62 358 ASP A CA 1
ATOM 2916 C C . ASP A 1 358 ? 20.823 -3.355 -11.886 1.00 67.62 358 ASP A C 1
ATOM 2918 O O . ASP A 1 358 ? 21.108 -4.470 -11.444 1.00 67.62 358 ASP A O 1
ATOM 2922 N N . GLY A 1 359 ? 21.651 -2.704 -12.713 1.00 74.81 359 GLY A N 1
ATOM 2923 C CA . GLY A 1 359 ? 22.947 -3.228 -13.166 1.00 74.81 359 GLY A CA 1
ATOM 2924 C C . GLY A 1 359 ? 22.862 -4.287 -14.271 1.00 74.81 359 GLY A C 1
ATOM 2925 O O . GLY A 1 359 ? 23.863 -4.943 -14.571 1.00 74.81 359 GLY A O 1
ATOM 2926 N N . LYS A 1 360 ? 21.683 -4.474 -14.874 1.00 80.94 360 LYS A N 1
ATOM 2927 C CA . LYS A 1 360 ? 21.469 -5.305 -16.061 1.00 80.94 360 LYS A CA 1
ATOM 2928 C C . LYS A 1 360 ? 20.995 -4.454 -17.229 1.00 80.94 360 LYS A C 1
ATOM 2930 O O . LYS A 1 360 ? 20.344 -3.433 -17.052 1.00 80.94 360 LYS A O 1
ATOM 2935 N N . TRP A 1 361 ? 21.310 -4.903 -18.429 1.00 89.25 361 TRP A N 1
ATOM 2936 C CA . TRP A 1 361 ? 21.107 -4.181 -19.670 1.00 89.25 361 TRP A CA 1
ATOM 2937 C C . TRP A 1 361 ? 20.099 -4.896 -20.566 1.00 89.25 361 TRP A C 1
ATOM 2939 O O . TRP A 1 361 ? 20.122 -6.123 -20.681 1.00 89.25 361 TRP A O 1
ATOM 2949 N N . GLY A 1 362 ? 19.242 -4.111 -21.208 1.00 90.00 362 GLY A N 1
ATOM 2950 C CA . GLY A 1 362 ? 18.261 -4.512 -22.214 1.00 90.00 362 GLY A CA 1
ATOM 2951 C C . GLY A 1 362 ? 18.075 -3.387 -23.233 1.00 90.00 362 GLY A C 1
ATOM 2952 O O . GLY A 1 362 ? 18.973 -2.558 -23.410 1.00 90.00 362 GLY A O 1
ATOM 2953 N N . TYR A 1 363 ? 16.914 -3.333 -23.883 1.00 87.75 363 TYR A N 1
ATOM 2954 C CA . TYR A 1 363 ? 16.610 -2.293 -24.867 1.00 87.75 363 TYR A CA 1
ATOM 2955 C C . TYR A 1 363 ? 15.198 -1.746 -24.711 1.00 87.75 363 TYR A C 1
ATOM 2957 O O . TYR A 1 363 ? 14.250 -2.493 -24.455 1.00 87.75 363 TYR A O 1
ATOM 2965 N N . GLY A 1 364 ? 15.058 -0.440 -24.918 1.00 85.12 364 GLY A N 1
ATOM 2966 C CA . GLY A 1 364 ? 13.774 0.244 -24.871 1.00 85.12 364 GLY A CA 1
ATOM 2967 C C . GLY A 1 364 ? 13.587 1.262 -25.987 1.00 85.12 364 GLY A C 1
ATOM 2968 O O . GLY A 1 364 ? 14.525 1.617 -26.708 1.00 85.12 364 GLY A O 1
ATOM 2969 N N . PHE A 1 365 ? 12.352 1.734 -26.104 1.00 79.19 365 PHE A N 1
ATOM 2970 C CA . PHE A 1 365 ? 11.947 2.811 -26.999 1.00 79.19 365 PHE A CA 1
ATOM 2971 C C . PHE A 1 365 ? 11.017 3.752 -26.232 1.00 79.19 365 PHE A C 1
ATOM 2973 O O . PHE A 1 365 ? 10.029 3.299 -25.664 1.00 79.19 365 PHE A O 1
ATOM 2980 N N . GLU A 1 366 ? 11.378 5.037 -26.150 1.00 70.75 366 GLU A N 1
ATOM 2981 C CA . GLU A 1 366 ? 10.579 6.087 -25.485 1.00 70.75 366 GLU A CA 1
ATOM 2982 C C . GLU A 1 366 ? 10.092 5.741 -24.059 1.00 70.75 366 GLU A C 1
ATOM 2984 O O . GLU A 1 366 ? 9.057 6.217 -23.605 1.00 70.75 366 GLU A O 1
ATOM 2989 N N . GLY A 1 367 ? 10.858 4.929 -23.319 1.00 58.56 367 GLY A N 1
ATOM 2990 C CA . GLY A 1 367 ? 10.520 4.528 -21.948 1.00 58.56 367 GLY A CA 1
ATOM 2991 C C . GLY A 1 367 ? 9.852 3.168 -21.786 1.00 58.56 367 GLY A C 1
ATOM 2992 O O . GLY A 1 367 ? 9.767 2.686 -20.656 1.00 58.56 367 GLY A O 1
ATOM 2993 N N . GLU A 1 368 ? 9.422 2.542 -22.881 1.00 66.81 368 GLU A N 1
ATOM 2994 C CA . GLU A 1 368 ? 8.883 1.180 -22.901 1.00 66.81 368 GLU A CA 1
ATOM 2995 C C . GLU A 1 368 ? 10.029 0.164 -23.036 1.00 66.81 368 GLU A C 1
ATOM 2997 O O . GLU A 1 368 ? 10.926 0.330 -23.870 1.00 66.81 368 GLU A O 1
ATOM 3002 N N . ILE A 1 369 ? 10.014 -0.898 -22.220 1.00 74.19 369 ILE A N 1
ATOM 3003 C CA . ILE A 1 369 ? 10.950 -2.024 -22.371 1.00 74.19 369 ILE A CA 1
ATOM 3004 C C . ILE A 1 369 ? 10.483 -2.875 -23.541 1.00 74.19 369 ILE A C 1
ATOM 3006 O O . ILE A 1 369 ? 9.376 -3.410 -23.525 1.00 74.19 369 ILE A O 1
ATOM 3010 N N . VAL A 1 370 ? 11.367 -3.051 -24.518 1.00 78.94 370 VAL A N 1
ATOM 3011 C CA . VAL A 1 370 ? 11.133 -3.924 -25.672 1.00 78.94 370 VAL A CA 1
ATOM 3012 C C . VAL A 1 370 ? 11.901 -5.234 -25.513 1.00 78.94 370 VAL A C 1
ATOM 3014 O O . VAL A 1 370 ? 11.370 -6.297 -25.816 1.00 78.94 370 VAL A O 1
ATOM 3017 N N . ILE A 1 371 ? 13.126 -5.173 -24.981 1.00 81.69 371 ILE A N 1
ATOM 3018 C CA . ILE A 1 371 ? 13.955 -6.343 -24.666 1.00 81.69 371 ILE A CA 1
ATOM 3019 C C . ILE A 1 371 ? 14.350 -6.260 -23.193 1.00 81.69 371 ILE A C 1
ATOM 3021 O O . ILE A 1 371 ? 15.004 -5.300 -22.776 1.00 81.69 371 ILE A O 1
ATOM 3025 N N . GLU A 1 372 ? 13.952 -7.272 -22.421 1.00 78.50 372 GLU A N 1
ATOM 3026 C CA . GLU A 1 372 ? 14.138 -7.321 -20.968 1.00 78.50 372 GLU A CA 1
ATOM 3027 C C . GLU A 1 372 ? 15.621 -7.178 -20.556 1.00 78.50 372 GLU A C 1
ATOM 3029 O O . GLU A 1 372 ? 16.509 -7.755 -21.197 1.00 78.50 372 GLU A O 1
ATOM 3034 N N . PRO A 1 373 ? 15.920 -6.434 -19.471 1.00 80.50 373 PRO A N 1
ATOM 3035 C CA . PRO A 1 373 ? 17.273 -6.201 -18.985 1.00 80.50 373 PRO A CA 1
ATOM 3036 C C . PRO A 1 373 ? 17.831 -7.440 -18.273 1.00 80.50 373 PRO A C 1
ATOM 3038 O O . PRO A 1 373 ? 17.853 -7.539 -17.044 1.00 80.50 373 PRO A O 1
ATOM 3041 N N . ILE A 1 374 ? 18.282 -8.419 -19.050 1.00 82.81 374 ILE A N 1
ATOM 3042 C CA . ILE A 1 374 ? 18.880 -9.658 -18.531 1.00 82.81 374 ILE A CA 1
ATOM 3043 C C . ILE A 1 374 ? 20.394 -9.714 -18.730 1.00 82.81 374 ILE A C 1
ATOM 3045 O O . ILE A 1 374 ? 21.067 -10.504 -18.068 1.00 82.81 374 ILE A O 1
ATOM 3049 N N . TYR A 1 375 ? 20.941 -8.866 -19.600 1.00 83.31 375 TYR A N 1
ATOM 3050 C CA . TYR A 1 375 ? 22.335 -8.927 -20.016 1.00 83.31 375 TYR A CA 1
ATOM 3051 C C . TYR A 1 375 ? 23.238 -8.154 -19.056 1.00 83.31 375 TYR A C 1
ATOM 3053 O O . TYR A 1 375 ? 22.861 -7.162 -18.447 1.00 83.31 375 TYR A O 1
ATOM 3061 N N . THR A 1 376 ? 24.483 -8.585 -18.925 1.00 90.50 376 THR A N 1
ATOM 3062 C CA . THR A 1 376 ? 25.526 -7.854 -18.197 1.00 90.50 376 THR A CA 1
ATOM 3063 C C . THR A 1 376 ? 26.016 -6.638 -18.984 1.00 90.50 376 THR A C 1
ATOM 3065 O O . THR A 1 376 ? 26.541 -5.699 -18.394 1.00 90.50 376 THR A O 1
ATOM 3068 N N . LYS A 1 377 ? 25.894 -6.654 -20.317 1.00 92.19 377 LYS A N 1
ATOM 3069 C CA . LYS A 1 377 ? 26.206 -5.517 -21.192 1.00 92.19 377 LYS A CA 1
ATOM 3070 C C . LYS A 1 377 ? 25.516 -5.673 -22.545 1.00 92.19 377 LYS A C 1
ATOM 3072 O O . LYS A 1 377 ? 25.338 -6.799 -23.005 1.00 92.19 377 LYS A O 1
ATOM 3077 N N . VAL A 1 378 ? 25.204 -4.557 -23.197 1.00 93.44 378 VAL A N 1
ATOM 3078 C CA . VAL A 1 378 ? 24.637 -4.521 -24.550 1.00 93.44 378 VAL A CA 1
ATOM 3079 C C . VAL A 1 378 ? 25.310 -3.434 -25.401 1.00 93.44 378 VAL A C 1
ATOM 3081 O O . VAL A 1 378 ? 25.760 -2.422 -24.862 1.00 93.44 378 VAL A O 1
ATOM 3084 N N . ASP A 1 379 ? 25.396 -3.644 -26.715 1.00 90.62 379 ASP A N 1
ATOM 3085 C CA . ASP A 1 379 ? 25.811 -2.635 -27.705 1.00 90.62 379 ASP A CA 1
ATOM 3086 C C . ASP A 1 379 ? 24.576 -2.034 -28.409 1.00 90.62 379 ASP A C 1
ATOM 3088 O O . ASP A 1 379 ? 23.479 -2.570 -28.309 1.00 90.62 379 ASP A O 1
ATOM 3092 N N . PHE A 1 380 ? 24.725 -0.948 -29.169 1.00 88.88 380 PHE A N 1
ATOM 3093 C CA . PHE A 1 380 ? 23.633 -0.425 -30.003 1.00 88.88 380 PHE A CA 1
ATOM 3094 C C . PHE A 1 380 ? 23.254 -1.390 -31.139 1.00 88.88 380 PHE A C 1
ATOM 3096 O O . PHE A 1 380 ? 24.103 -2.130 -31.647 1.00 88.88 380 PHE A O 1
ATOM 3103 N N . PHE A 1 381 ? 21.988 -1.343 -31.566 1.00 84.56 381 PHE A N 1
ATOM 3104 C CA . PHE A 1 381 ? 21.548 -2.001 -32.798 1.00 84.56 381 PHE A CA 1
ATOM 3105 C C . PHE A 1 381 ? 22.290 -1.418 -34.003 1.00 84.56 381 PHE A C 1
ATOM 3107 O O . PHE A 1 381 ? 22.391 -0.200 -34.153 1.00 84.56 381 PHE A O 1
ATOM 3114 N N . LYS A 1 382 ? 22.826 -2.298 -34.852 1.00 79.19 382 LYS A N 1
ATOM 3115 C CA . LYS A 1 382 ? 23.436 -1.925 -36.134 1.00 79.19 382 LYS A CA 1
ATOM 3116 C C . LYS A 1 382 ? 22.367 -1.870 -37.235 1.00 79.19 382 LYS A C 1
ATOM 3118 O O . LYS A 1 382 ? 21.272 -2.401 -37.070 1.00 79.19 382 LYS A O 1
ATOM 3123 N N . GLU A 1 383 ? 22.703 -1.273 -38.382 1.00 71.56 383 GLU A N 1
ATOM 3124 C CA . GLU A 1 383 ? 21.805 -1.145 -39.551 1.00 71.56 383 GLU A CA 1
ATOM 3125 C C . GLU A 1 383 ? 21.247 -2.488 -40.050 1.00 71.56 383 GLU A C 1
ATOM 3127 O O . GLU A 1 383 ? 20.167 -2.543 -40.624 1.00 71.56 383 GLU A O 1
ATOM 3132 N N . ASN A 1 384 ? 21.958 -3.586 -39.790 1.00 70.19 384 ASN A N 1
ATOM 3133 C CA . ASN A 1 384 ? 21.523 -4.941 -40.123 1.00 70.19 384 ASN A CA 1
ATOM 3134 C C . ASN A 1 384 ? 20.455 -5.517 -39.167 1.00 70.19 384 ASN A C 1
ATOM 3136 O O . ASN A 1 384 ? 20.098 -6.681 -39.303 1.00 70.19 384 ASN A O 1
ATOM 3140 N N . GLY A 1 385 ? 19.967 -4.745 -38.189 1.00 76.75 385 GLY A N 1
ATOM 3141 C CA . GLY A 1 385 ? 18.889 -5.154 -37.283 1.00 76.75 385 GLY A CA 1
ATOM 3142 C C . GLY A 1 385 ? 19.322 -6.036 -36.109 1.00 76.75 385 GLY A C 1
ATOM 3143 O O . GLY A 1 385 ? 18.463 -6.530 -35.375 1.00 76.75 385 GLY A O 1
ATOM 3144 N N . PHE A 1 386 ? 20.630 -6.209 -35.895 1.00 82.12 386 PHE A N 1
ATOM 3145 C CA . PHE A 1 386 ? 21.177 -7.016 -34.803 1.00 82.12 386 PHE A CA 1
ATOM 3146 C C . PHE A 1 386 ? 21.967 -6.176 -33.808 1.00 82.12 386 PHE A C 1
ATOM 3148 O O . PHE A 1 386 ? 22.649 -5.211 -34.170 1.00 82.12 386 PHE A O 1
ATOM 3155 N N . ALA A 1 387 ? 21.932 -6.597 -32.548 1.00 85.62 387 ALA A N 1
ATOM 3156 C CA . ALA A 1 387 ? 22.719 -5.994 -31.490 1.00 85.62 387 ALA A CA 1
ATOM 3157 C C . ALA A 1 387 ? 23.498 -7.047 -30.707 1.00 85.62 387 ALA A C 1
ATOM 3159 O O . ALA A 1 387 ? 23.013 -8.148 -30.437 1.00 85.62 387 ALA A O 1
ATOM 3160 N N . LYS A 1 388 ? 24.741 -6.704 -30.364 1.00 87.69 388 LYS A N 1
ATOM 3161 C CA . LYS A 1 388 ? 25.625 -7.575 -29.592 1.00 87.69 388 LYS A CA 1
ATOM 3162 C C . LYS A 1 388 ? 25.263 -7.477 -28.117 1.00 87.69 388 LYS A C 1
ATOM 3164 O O . LYS A 1 388 ? 25.196 -6.377 -27.569 1.00 87.69 388 LYS A O 1
ATOM 3169 N N . VAL A 1 389 ? 25.114 -8.621 -27.464 1.00 88.94 389 VAL A N 1
ATOM 3170 C CA . VAL A 1 389 ? 24.762 -8.712 -26.044 1.00 88.94 389 VAL A CA 1
ATOM 3171 C C . VAL A 1 389 ? 25.760 -9.590 -25.296 1.00 88.94 389 VAL A C 1
ATOM 3173 O O . VAL A 1 389 ? 26.437 -10.435 -25.888 1.00 88.94 389 VAL A O 1
ATOM 3176 N N . ARG A 1 390 ? 25.894 -9.366 -23.987 1.00 89.50 390 ARG A N 1
ATOM 3177 C CA . ARG A 1 390 ? 26.781 -10.133 -23.108 1.00 89.50 390 ARG A CA 1
ATOM 3178 C C . ARG A 1 390 ? 26.040 -10.577 -21.859 1.00 89.50 390 ARG A C 1
ATOM 3180 O O . ARG A 1 390 ? 25.563 -9.727 -21.113 1.00 89.50 390 ARG A O 1
ATOM 3187 N N . LEU A 1 391 ? 26.030 -11.874 -21.575 1.00 85.56 391 LEU A N 1
ATOM 3188 C CA . LEU A 1 391 ? 25.506 -12.459 -20.343 1.00 85.56 391 LEU A CA 1
ATOM 3189 C C . LEU A 1 391 ? 26.662 -13.072 -19.538 1.00 85.56 391 LEU A C 1
ATOM 3191 O O . LEU A 1 391 ? 27.314 -14.020 -19.976 1.00 85.56 391 LEU A O 1
ATOM 3195 N N . GLY A 1 392 ? 26.961 -12.498 -18.371 1.00 84.88 392 GLY A N 1
ATOM 3196 C CA . GLY A 1 392 ? 28.190 -12.790 -17.634 1.00 84.88 392 GLY A CA 1
ATOM 3197 C C . GLY A 1 392 ? 29.422 -12.431 -18.469 1.00 84.88 392 GLY A C 1
ATOM 3198 O O . GLY A 1 392 ? 29.593 -11.281 -18.874 1.00 84.88 392 GLY A O 1
ATOM 3199 N N . GLU A 1 393 ? 30.249 -13.435 -18.763 1.00 81.44 393 GLU A N 1
ATOM 3200 C CA . GLU A 1 393 ? 31.438 -13.309 -19.621 1.00 81.44 393 GLU A CA 1
ATOM 3201 C C . GLU A 1 393 ? 31.230 -13.876 -21.037 1.00 81.44 393 GLU A C 1
ATOM 3203 O O . GLU A 1 393 ? 32.181 -13.972 -21.812 1.00 81.44 393 GLU A O 1
ATOM 3208 N N . LYS A 1 394 ? 29.997 -14.261 -21.390 1.00 78.50 394 LYS A N 1
ATOM 3209 C CA . LYS A 1 394 ? 29.664 -14.860 -22.687 1.00 78.50 394 LYS A CA 1
ATOM 3210 C C . LYS A 1 394 ? 28.891 -13.894 -23.571 1.00 78.50 394 LYS A C 1
ATOM 3212 O O . LYS A 1 394 ? 28.088 -13.107 -23.078 1.00 78.50 394 LYS A O 1
ATOM 3217 N N . TYR A 1 395 ? 29.117 -13.971 -24.875 1.00 80.81 395 TYR A N 1
ATOM 3218 C CA . TYR A 1 395 ? 28.574 -13.042 -25.862 1.00 80.81 395 TYR A CA 1
ATOM 3219 C C . TYR A 1 395 ? 27.629 -13.734 -26.846 1.00 80.81 395 TYR A C 1
ATOM 3221 O O . TYR A 1 395 ? 27.831 -14.902 -27.187 1.00 80.81 395 TYR A O 1
ATOM 3229 N N . GLY A 1 396 ? 26.640 -12.977 -27.320 1.00 80.25 396 GLY A N 1
ATOM 3230 C CA . GLY A 1 396 ? 25.636 -13.385 -28.301 1.00 80.25 396 GLY A CA 1
ATOM 3231 C C . GLY A 1 396 ? 25.110 -12.194 -29.110 1.00 80.25 396 GLY A C 1
ATOM 3232 O O . GLY A 1 396 ? 25.618 -11.072 -28.997 1.00 80.25 396 GLY A O 1
ATOM 3233 N N . PHE A 1 397 ? 24.088 -12.441 -29.927 1.00 79.75 397 PHE A N 1
ATOM 3234 C CA . PHE A 1 397 ? 23.384 -11.426 -30.711 1.00 79.75 397 PHE A CA 1
ATOM 3235 C C . PHE A 1 397 ? 21.879 -11.608 -30.596 1.00 79.75 397 PHE A C 1
ATOM 3237 O O . PHE A 1 397 ? 21.375 -12.727 -30.698 1.00 79.75 397 PHE A O 1
ATOM 3244 N N . VAL A 1 398 ? 21.183 -10.483 -30.465 1.00 81.44 398 VAL A N 1
ATOM 3245 C CA . VAL A 1 398 ? 19.721 -10.417 -30.476 1.00 81.44 398 VAL A CA 1
ATOM 3246 C C . VAL A 1 398 ? 19.233 -9.605 -31.664 1.00 81.44 398 VAL A C 1
ATOM 3248 O O . VAL A 1 398 ? 19.911 -8.675 -32.113 1.00 81.44 398 VAL A O 1
ATOM 3251 N N . ASN A 1 399 ? 18.054 -9.948 -32.170 1.00 79.62 399 ASN A N 1
ATOM 3252 C CA . ASN A 1 399 ? 17.321 -9.092 -33.098 1.00 79.62 399 ASN A CA 1
ATOM 3253 C C . ASN A 1 399 ? 16.423 -8.094 -32.340 1.00 79.62 399 ASN A C 1
ATOM 3255 O O . ASN A 1 399 ? 16.350 -8.100 -31.110 1.00 79.62 399 ASN A O 1
ATOM 3259 N N . PHE A 1 400 ? 15.720 -7.233 -33.076 1.00 82.19 400 PHE A N 1
ATOM 3260 C CA . PHE A 1 400 ? 14.811 -6.233 -32.502 1.00 82.19 400 PHE A CA 1
ATOM 3261 C C . PHE A 1 400 ? 13.608 -6.835 -31.754 1.00 82.19 400 PHE A C 1
ATOM 3263 O O . PHE A 1 400 ? 13.004 -6.146 -30.938 1.00 82.19 400 PHE A O 1
ATOM 3270 N N . LYS A 1 401 ? 13.286 -8.117 -31.989 1.00 74.31 401 LYS A N 1
ATOM 3271 C CA . LYS A 1 401 ? 12.268 -8.875 -31.241 1.00 74.31 401 LYS A CA 1
ATOM 3272 C C . LYS A 1 401 ? 12.795 -9.446 -29.921 1.00 74.31 401 LYS A C 1
ATOM 3274 O O . LYS A 1 401 ? 12.025 -10.028 -29.165 1.00 74.31 401 LYS A O 1
ATOM 3279 N N . GLY A 1 402 ? 14.093 -9.302 -29.648 1.00 72.62 402 GLY A N 1
ATOM 3280 C CA . GLY A 1 402 ? 14.749 -9.898 -28.486 1.00 72.62 402 GLY A CA 1
ATOM 3281 C C . GLY A 1 402 ? 15.055 -11.387 -28.639 1.00 72.62 402 GLY A C 1
ATOM 3282 O O . GLY A 1 402 ? 15.469 -12.014 -27.668 1.00 72.62 402 GLY A O 1
ATOM 3283 N N . GLU A 1 403 ? 14.882 -11.955 -29.833 1.00 74.81 403 GLU A N 1
ATOM 3284 C CA . GLU A 1 403 ? 15.245 -13.343 -30.113 1.00 74.81 403 GLU A CA 1
ATOM 3285 C C . GLU A 1 403 ? 16.772 -13.451 -30.193 1.00 74.81 403 GLU A C 1
ATOM 3287 O O . GLU A 1 403 ? 17.420 -12.700 -30.932 1.00 74.81 403 GLU A O 1
ATOM 3292 N N . GLU A 1 404 ? 17.354 -14.388 -29.441 1.00 70.06 404 GLU A N 1
ATOM 3293 C CA . GLU A 1 404 ? 18.778 -14.714 -29.531 1.00 70.06 404 GLU A CA 1
ATOM 3294 C C . GLU A 1 404 ? 19.056 -15.450 -30.846 1.00 70.06 404 GLU A C 1
ATOM 3296 O O . GLU A 1 404 ? 19.026 -16.676 -30.929 1.00 70.06 404 GLU A O 1
ATOM 3301 N N . ILE A 1 405 ? 19.371 -14.688 -31.891 1.00 67.06 405 ILE A N 1
ATOM 3302 C CA . ILE A 1 405 ? 19.859 -15.229 -33.166 1.00 67.06 405 ILE A CA 1
ATOM 3303 C C . ILE A 1 405 ? 21.172 -15.989 -32.947 1.00 67.06 405 ILE A C 1
ATOM 3305 O O . ILE A 1 405 ? 21.478 -16.979 -33.618 1.00 67.06 405 ILE A O 1
ATOM 3309 N N . VAL A 1 406 ? 21.958 -15.528 -31.973 1.00 67.56 406 VAL A N 1
ATOM 3310 C CA . VAL A 1 406 ? 23.183 -16.182 -31.530 1.00 67.56 406 VAL A CA 1
ATOM 3311 C C . VAL A 1 406 ? 23.152 -16.230 -30.005 1.00 67.56 406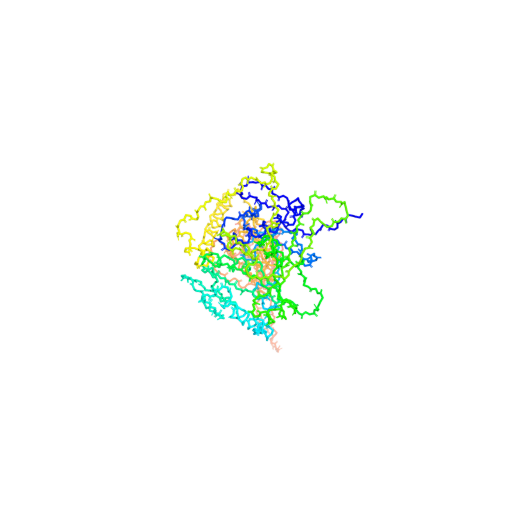 VAL A C 1
ATOM 3313 O O . VAL A 1 406 ? 23.254 -15.170 -29.381 1.00 67.56 406 VAL A O 1
ATOM 3316 N N . PRO A 1 407 ? 23.055 -17.423 -29.395 1.00 66.38 407 PRO A N 1
ATOM 3317 C CA . PRO A 1 407 ? 22.975 -17.538 -27.947 1.00 66.38 407 PRO A CA 1
ATOM 3318 C C . PRO A 1 407 ? 24.271 -17.085 -27.270 1.00 66.38 407 PRO A C 1
ATOM 3320 O O . PRO A 1 407 ? 25.364 -17.189 -27.839 1.00 66.38 407 PRO A O 1
ATOM 3323 N N . CYS A 1 408 ? 24.160 -16.616 -26.025 1.00 73.44 408 CYS A N 1
ATOM 3324 C CA . CYS A 1 408 ? 25.288 -16.130 -25.224 1.00 73.44 408 CYS A CA 1
ATOM 3325 C C . CYS A 1 408 ? 26.197 -17.264 -24.708 1.00 73.44 408 CYS A C 1
ATOM 3327 O O . CYS A 1 408 ? 26.302 -17.491 -23.503 1.00 73.44 408 CYS A O 1
ATOM 3329 N N . ILE A 1 409 ? 26.879 -17.981 -25.603 1.00 66.50 409 ILE A N 1
ATOM 3330 C CA . ILE A 1 409 ? 27.771 -19.110 -25.261 1.00 66.50 409 ILE A CA 1
ATOM 3331 C C . ILE A 1 409 ? 29.237 -18.881 -25.664 1.00 66.50 409 ILE A C 1
ATOM 3333 O O . ILE A 1 409 ? 30.128 -19.627 -25.243 1.00 66.50 409 ILE A O 1
ATOM 3337 N N . TYR A 1 410 ? 29.510 -17.822 -26.428 1.00 62.66 410 TYR A N 1
ATOM 3338 C CA . TYR A 1 410 ? 30.825 -17.545 -27.007 1.00 62.66 410 TYR A CA 1
ATOM 3339 C C . TYR A 1 410 ? 31.710 -16.724 -26.064 1.00 62.66 410 TYR A C 1
ATOM 3341 O O . TYR A 1 410 ? 31.251 -15.774 -25.437 1.00 62.66 410 TYR A O 1
ATOM 3349 N N . ASP A 1 411 ? 32.998 -17.068 -25.980 1.00 65.00 411 ASP A N 1
ATOM 3350 C CA . ASP A 1 411 ? 33.981 -16.364 -25.137 1.00 65.00 411 ASP A CA 1
ATOM 3351 C C . ASP A 1 411 ? 34.405 -15.020 -25.740 1.00 65.00 411 ASP A C 1
ATOM 3353 O O . ASP A 1 411 ? 34.749 -14.079 -25.028 1.00 65.00 411 ASP A O 1
ATOM 3357 N N . GLN A 1 412 ? 34.417 -14.940 -27.072 1.00 65.50 412 GLN A N 1
ATOM 3358 C CA . GLN A 1 412 ? 34.711 -13.729 -27.834 1.00 65.50 412 GLN A CA 1
ATOM 3359 C C . GLN A 1 412 ? 33.871 -13.742 -29.114 1.00 65.50 412 GLN A C 1
ATOM 3361 O O . GLN A 1 412 ? 33.926 -14.704 -29.881 1.00 65.50 412 GLN A O 1
ATOM 3366 N N . THR A 1 413 ? 33.119 -12.674 -29.366 1.00 62.12 413 THR A N 1
ATOM 3367 C CA . THR A 1 413 ? 32.353 -12.480 -30.611 1.00 62.12 413 THR A CA 1
ATOM 3368 C C . THR A 1 413 ? 33.026 -11.460 -31.519 1.00 62.12 413 THR A C 1
ATOM 3370 O O . THR A 1 413 ? 33.460 -10.410 -31.036 1.00 62.12 413 THR A O 1
ATOM 3373 N N . PHE A 1 414 ? 33.052 -11.732 -32.826 1.00 64.38 414 PHE A N 1
ATOM 3374 C CA . PHE A 1 414 ? 33.457 -10.782 -33.866 1.00 64.38 414 PHE A CA 1
ATOM 3375 C C . PHE A 1 414 ? 32.222 -10.272 -34.625 1.00 64.38 414 PHE A C 1
ATOM 3377 O O . PHE A 1 414 ? 31.094 -10.664 -34.332 1.00 64.38 414 PHE A O 1
ATOM 3384 N N . GLU A 1 415 ? 32.421 -9.314 -35.528 1.00 61.91 415 GLU A N 1
ATOM 3385 C CA . GLU A 1 415 ? 31.333 -8.621 -36.226 1.00 61.91 415 GLU A CA 1
ATOM 3386 C C . GLU A 1 415 ? 30.531 -9.538 -37.160 1.00 61.91 415 GLU A C 1
ATOM 3388 O O . GLU A 1 415 ? 31.070 -10.490 -37.720 1.00 61.91 415 GLU A O 1
ATOM 3393 N N . ILE A 1 416 ? 29.255 -9.196 -37.362 1.00 58.00 416 ILE A N 1
ATOM 3394 C CA . ILE A 1 416 ? 28.422 -9.753 -38.432 1.00 58.00 416 ILE A CA 1
ATOM 3395 C C . ILE A 1 416 ? 28.786 -9.033 -39.735 1.00 58.00 416 ILE A C 1
ATOM 3397 O O . ILE A 1 416 ? 28.675 -7.807 -39.801 1.00 58.00 416 ILE A O 1
ATOM 3401 N N . TYR A 1 417 ? 29.202 -9.779 -40.759 1.00 55.72 417 TYR A N 1
ATOM 3402 C CA . TYR A 1 417 ? 29.526 -9.247 -42.088 1.00 55.72 417 TYR A CA 1
ATOM 3403 C C . TYR A 1 417 ? 28.768 -10.028 -43.166 1.00 55.72 417 TYR A C 1
ATOM 3405 O O . TYR A 1 417 ? 28.934 -11.242 -43.264 1.00 55.72 417 TYR A O 1
ATOM 3413 N N . ASN A 1 418 ? 27.934 -9.341 -43.957 1.00 55.41 418 ASN A N 1
ATOM 3414 C CA . ASN A 1 418 ? 27.107 -9.932 -45.023 1.00 55.41 418 ASN A CA 1
ATOM 3415 C C . ASN A 1 418 ? 26.400 -11.237 -44.595 1.00 55.41 418 ASN A C 1
ATOM 3417 O O . ASN A 1 418 ? 26.559 -12.264 -45.246 1.00 55.41 418 ASN A O 1
ATOM 3421 N N . GLY A 1 419 ? 25.709 -11.224 -43.449 1.00 55.19 419 GLY A N 1
ATOM 3422 C CA . GLY A 1 419 ? 24.970 -12.392 -42.949 1.00 55.19 419 GLY A CA 1
ATOM 3423 C C . GLY A 1 419 ? 25.814 -13.478 -42.264 1.00 55.19 419 GLY A C 1
ATOM 3424 O O . GLY A 1 419 ? 25.259 -14.498 -41.871 1.00 55.19 419 GLY A O 1
ATOM 3425 N N . ASN A 1 420 ? 27.123 -13.276 -42.064 1.00 55.94 420 ASN A N 1
ATOM 3426 C CA . ASN A 1 420 ? 28.019 -14.261 -41.441 1.00 55.94 420 ASN A CA 1
ATOM 3427 C C . ASN A 1 420 ? 28.531 -13.796 -40.074 1.00 55.94 420 ASN A C 1
ATOM 3429 O O . ASN A 1 420 ? 29.096 -12.704 -39.959 1.00 55.94 420 ASN A O 1
ATOM 3433 N N . LEU A 1 421 ? 28.385 -14.642 -39.049 1.00 61.00 421 LEU A N 1
ATOM 3434 C CA . LEU A 1 421 ? 29.007 -14.467 -37.736 1.00 61.00 421 LEU A CA 1
ATOM 3435 C C . LEU A 1 421 ? 30.292 -15.289 -37.643 1.00 61.00 421 LEU A C 1
ATOM 3437 O O . LEU A 1 421 ? 30.271 -16.492 -37.879 1.00 61.00 421 LEU A O 1
ATOM 3441 N N . ILE A 1 422 ? 31.369 -14.677 -37.151 1.00 64.31 422 ILE A N 1
ATOM 3442 C CA . ILE A 1 422 ? 32.588 -15.384 -36.739 1.00 64.31 422 ILE A CA 1
ATOM 3443 C C . ILE A 1 422 ? 32.756 -15.222 -35.224 1.00 64.31 422 ILE A C 1
ATOM 3445 O O . ILE A 1 422 ? 32.779 -14.102 -34.711 1.00 64.31 422 ILE A O 1
ATOM 3449 N N . ALA A 1 423 ? 32.878 -16.319 -34.478 1.00 58.09 423 ALA A N 1
ATOM 3450 C CA . ALA A 1 423 ? 32.982 -16.271 -33.018 1.00 58.09 423 ALA A CA 1
ATOM 3451 C C . ALA A 1 423 ? 33.852 -17.399 -32.453 1.00 58.09 423 ALA A C 1
ATOM 3453 O O . ALA A 1 423 ? 34.083 -18.422 -33.095 1.00 58.09 423 ALA A O 1
ATOM 3454 N N . ARG A 1 424 ? 34.360 -17.210 -31.232 1.00 55.91 424 ARG A N 1
ATOM 3455 C CA . ARG A 1 424 ? 35.210 -18.181 -30.535 1.00 55.91 424 ARG A CA 1
ATOM 3456 C C . ARG A 1 424 ? 34.455 -18.841 -29.382 1.00 55.91 424 ARG A C 1
ATOM 3458 O O . ARG A 1 424 ? 33.922 -18.147 -28.517 1.00 55.91 424 ARG A O 1
ATOM 3465 N N . MET A 1 425 ? 34.493 -20.172 -29.331 1.00 50.22 425 MET A N 1
ATOM 3466 C CA . MET A 1 425 ? 33.961 -21.000 -28.245 1.00 50.22 425 MET A CA 1
ATOM 3467 C C . MET A 1 425 ? 35.084 -21.900 -27.699 1.00 50.22 425 MET A C 1
ATOM 3469 O O . MET A 1 425 ? 35.555 -22.831 -28.354 1.00 50.22 425 MET A O 1
ATOM 3473 N N . GLY A 1 426 ? 35.599 -21.583 -26.511 1.00 55.12 426 GLY A N 1
ATOM 3474 C CA . GLY A 1 426 ? 36.752 -22.242 -25.902 1.00 55.12 426 GLY A CA 1
ATOM 3475 C C . GLY A 1 426 ? 38.056 -22.009 -26.675 1.00 55.12 426 GLY A C 1
ATOM 3476 O O . GLY A 1 426 ? 38.614 -20.907 -26.706 1.00 55.12 426 GLY A O 1
ATOM 3477 N N . VAL A 1 427 ? 38.593 -23.068 -27.287 1.00 45.31 427 VAL A N 1
ATOM 3478 C CA . VAL A 1 427 ? 39.805 -23.027 -28.139 1.00 45.31 427 VAL A CA 1
ATOM 3479 C C . VAL A 1 427 ? 39.493 -23.161 -29.634 1.00 45.31 427 VAL A C 1
ATOM 3481 O O . VAL A 1 427 ? 40.425 -23.250 -30.433 1.00 45.31 427 VAL A O 1
ATOM 3484 N N . ILE A 1 428 ? 38.210 -23.195 -30.003 1.00 42.16 428 ILE A N 1
ATOM 3485 C CA . ILE A 1 428 ? 37.719 -23.413 -31.367 1.00 42.16 428 ILE A CA 1
ATOM 3486 C C . ILE A 1 428 ? 37.045 -22.125 -31.860 1.00 42.16 428 ILE A C 1
ATOM 3488 O O . ILE A 1 428 ? 36.406 -21.405 -31.090 1.00 42.16 428 ILE A O 1
ATOM 3492 N N . TRP A 1 429 ? 37.236 -21.812 -33.136 1.00 50.00 429 TRP A N 1
ATOM 3493 C CA . TRP A 1 429 ? 36.586 -20.719 -33.851 1.00 50.00 429 TRP A CA 1
ATOM 3494 C C . TRP A 1 429 ? 35.513 -21.296 -34.769 1.00 50.00 429 TRP A C 1
ATOM 3496 O O . TRP A 1 429 ? 35.777 -22.273 -35.463 1.00 50.00 429 TRP A O 1
ATOM 3506 N N . SER A 1 430 ? 34.336 -20.678 -34.768 1.00 48.62 430 SER A N 1
ATOM 3507 C CA . SER A 1 430 ? 33.165 -21.078 -35.546 1.00 48.62 430 SER A CA 1
ATOM 3508 C C . SER A 1 430 ? 32.728 -19.941 -36.476 1.00 48.62 430 SER A C 1
ATOM 3510 O O . SER A 1 430 ? 32.892 -18.763 -36.137 1.00 48.62 430 SER A O 1
ATOM 3512 N N . CYS A 1 431 ? 32.199 -20.299 -37.648 1.00 54.22 431 CYS A N 1
ATOM 3513 C CA . CYS A 1 431 ? 31.549 -19.394 -38.593 1.00 54.22 431 CYS A CA 1
ATOM 3514 C C . CYS A 1 431 ? 30.108 -19.876 -38.792 1.00 54.22 431 CYS A C 1
ATOM 3516 O O . CYS A 1 431 ? 29.920 -21.034 -39.153 1.00 54.22 431 CYS A O 1
ATOM 3518 N N . ARG A 1 432 ? 29.112 -19.018 -38.544 1.00 56.06 432 ARG A N 1
ATOM 3519 C CA . ARG A 1 432 ? 27.683 -19.345 -38.684 1.00 56.06 432 ARG A CA 1
ATOM 3520 C C . ARG A 1 432 ? 27.018 -18.406 -39.688 1.00 56.06 432 ARG A C 1
ATOM 3522 O O . ARG A 1 432 ? 27.170 -17.188 -39.571 1.00 56.06 432 ARG A O 1
ATOM 3529 N N . PHE A 1 433 ? 26.248 -18.969 -40.616 1.00 56.28 433 PHE A N 1
ATOM 3530 C CA . PHE A 1 433 ? 25.337 -18.220 -41.482 1.00 56.28 433 PHE A CA 1
ATOM 3531 C C . PHE A 1 433 ? 24.099 -17.824 -40.677 1.00 56.28 433 PHE A C 1
ATOM 3533 O O . PHE A 1 433 ? 23.474 -18.666 -40.043 1.00 56.28 433 PHE A O 1
ATOM 3540 N N . ILE A 1 434 ? 23.768 -16.537 -40.659 1.00 54.91 434 ILE A N 1
ATOM 3541 C CA . ILE A 1 434 ? 22.615 -16.007 -39.918 1.00 54.91 434 ILE A CA 1
ATOM 3542 C C . ILE A 1 434 ? 21.330 -16.080 -40.765 1.00 54.91 434 ILE A C 1
ATOM 3544 O O . ILE A 1 434 ? 20.238 -16.129 -40.211 1.00 54.91 434 ILE A O 1
ATOM 3548 N N . GLU A 1 435 ? 21.446 -16.123 -42.097 1.00 50.88 435 GLU A N 1
ATOM 3549 C CA . GLU A 1 435 ? 20.301 -16.108 -43.029 1.00 50.88 435 GLU A CA 1
ATOM 3550 C C . GLU A 1 435 ? 19.840 -17.501 -43.498 1.00 50.88 435 GLU A C 1
ATOM 3552 O O . GLU A 1 435 ? 18.817 -17.620 -44.169 1.00 50.88 435 GLU A O 1
ATOM 3557 N N . GLN A 1 436 ? 20.569 -18.565 -43.157 1.00 43.88 436 GLN A N 1
ATOM 3558 C CA . GLN A 1 436 ? 20.202 -19.948 -43.467 1.00 43.88 436 GLN A CA 1
ATOM 3559 C C . GLN A 1 436 ? 20.357 -20.768 -42.186 1.00 43.88 436 GLN A C 1
ATOM 3561 O O . GLN A 1 436 ? 21.415 -20.702 -41.565 1.00 43.88 436 GLN A O 1
ATOM 3566 N N . ASP A 1 437 ? 19.344 -21.557 -41.809 1.00 39.09 437 ASP A N 1
ATOM 3567 C CA . ASP A 1 437 ? 19.339 -22.489 -40.658 1.00 39.09 437 ASP A CA 1
ATOM 3568 C C . ASP A 1 437 ? 20.368 -23.644 -40.790 1.00 39.09 437 ASP A C 1
ATOM 3570 O O . ASP A 1 437 ? 20.181 -24.749 -40.283 1.00 39.09 437 ASP A O 1
ATOM 3574 N N . LEU A 1 438 ? 21.469 -23.424 -41.507 1.00 39.09 438 LEU A N 1
ATOM 3575 C CA . LEU A 1 438 ? 22.559 -24.366 -41.686 1.00 39.09 438 LEU A CA 1
ATOM 3576 C C . LEU A 1 438 ? 23.543 -24.233 -40.520 1.00 39.09 438 LEU A C 1
ATOM 3578 O O . LEU A 1 438 ? 24.423 -23.370 -40.488 1.00 39.09 438 LEU A O 1
ATOM 3582 N N . GLU A 1 439 ? 23.390 -25.130 -39.551 1.00 38.91 439 GLU A N 1
ATOM 3583 C CA . GLU A 1 439 ? 24.397 -25.438 -38.536 1.00 38.91 439 GLU A CA 1
ATOM 3584 C C . GLU A 1 439 ? 25.518 -26.293 -39.143 1.00 38.91 439 GLU A C 1
ATOM 3586 O O . GLU A 1 439 ? 25.631 -27.485 -38.868 1.00 38.91 439 GLU A O 1
ATOM 3591 N N . GLU A 1 440 ? 26.376 -25.709 -39.977 1.00 39.28 440 GLU A N 1
ATOM 3592 C CA . GLU A 1 440 ? 27.666 -26.350 -40.243 1.00 39.28 440 GLU A CA 1
ATOM 3593 C C . GLU A 1 440 ? 28.682 -25.892 -39.190 1.00 39.28 440 GLU A C 1
ATOM 3595 O O . GLU A 1 440 ? 29.228 -24.791 -39.240 1.00 39.28 440 GLU A O 1
ATOM 3600 N N . GLU A 1 441 ? 28.940 -26.750 -38.197 1.00 42.06 441 GLU A N 1
ATOM 3601 C CA . GLU A 1 441 ? 30.108 -26.609 -37.327 1.00 42.06 441 GLU A CA 1
ATOM 3602 C C . GLU A 1 441 ? 31.379 -26.776 -38.165 1.00 42.06 441 GLU A C 1
ATOM 3604 O O . GLU A 1 441 ? 31.718 -27.876 -38.601 1.00 42.06 441 GLU A O 1
ATOM 3609 N N . ILE A 1 442 ? 32.123 -25.688 -38.363 1.00 47.31 442 ILE A N 1
ATOM 3610 C CA . ILE A 1 442 ? 33.425 -25.740 -39.029 1.00 47.31 442 ILE A CA 1
ATOM 3611 C C . ILE A 1 442 ? 34.526 -25.805 -37.949 1.00 47.31 442 ILE A C 1
ATOM 3613 O O . ILE A 1 442 ? 34.799 -24.797 -37.293 1.00 47.31 442 ILE A O 1
ATOM 3617 N N . PRO A 1 443 ? 35.194 -26.958 -37.724 1.00 41.28 443 PRO A N 1
ATOM 3618 C CA . PRO A 1 443 ? 36.064 -27.166 -36.569 1.00 41.28 443 PRO A CA 1
ATOM 3619 C C . PRO A 1 443 ? 37.471 -26.613 -36.831 1.00 41.28 443 PRO A C 1
ATOM 3621 O O . PRO A 1 443 ? 38.421 -27.367 -37.056 1.00 41.28 443 PRO A O 1
ATOM 3624 N N . TYR A 1 444 ? 37.646 -25.288 -36.786 1.00 50.53 444 TYR A N 1
ATOM 3625 C CA . TYR A 1 444 ? 38.972 -24.677 -36.909 1.00 50.53 444 TYR A CA 1
ATOM 3626 C C . TYR A 1 444 ? 39.466 -24.071 -35.610 1.00 50.53 444 TYR A C 1
ATOM 3628 O O . TYR A 1 444 ? 38.789 -23.328 -34.911 1.00 50.53 444 TYR A O 1
ATOM 3636 N N . LYS A 1 445 ? 40.729 -24.358 -35.290 1.00 41.28 445 LYS A N 1
ATOM 3637 C CA . LYS A 1 445 ? 41.358 -23.880 -34.057 1.00 41.28 445 LYS A CA 1
ATOM 3638 C C . LYS A 1 445 ? 41.622 -22.371 -34.092 1.00 41.28 445 LYS A C 1
ATOM 3640 O O . LYS A 1 445 ? 41.836 -21.778 -33.041 1.00 41.28 445 LYS A O 1
ATOM 3645 N N . TRP A 1 446 ? 41.641 -21.762 -35.281 1.00 47.22 446 TRP A N 1
ATOM 3646 C CA . TRP A 1 446 ? 41.919 -20.343 -35.510 1.00 47.22 446 TRP A CA 1
ATOM 3647 C C . TRP A 1 446 ? 41.377 -19.891 -36.870 1.00 47.22 446 TRP A C 1
ATOM 3649 O O . TRP A 1 446 ? 41.817 -20.410 -37.900 1.00 47.22 446 TRP A O 1
ATOM 3659 N N . ILE A 1 447 ? 40.510 -18.878 -36.849 1.00 54.53 447 ILE A N 1
ATOM 3660 C CA . ILE A 1 447 ? 40.069 -18.111 -38.018 1.00 54.53 447 ILE A CA 1
ATOM 3661 C C . ILE A 1 447 ? 40.553 -16.668 -37.830 1.00 54.53 447 ILE A C 1
ATOM 3663 O O . ILE A 1 447 ? 40.354 -16.084 -36.765 1.00 54.53 447 ILE A O 1
ATOM 3667 N N . LYS A 1 448 ? 41.223 -16.085 -38.830 1.00 55.31 448 LYS A N 1
ATOM 3668 C CA . LYS A 1 448 ? 41.690 -14.687 -38.783 1.00 55.31 448 LYS A CA 1
ATOM 3669 C C . LYS A 1 448 ? 41.415 -13.982 -40.108 1.00 55.31 448 LYS A C 1
ATOM 3671 O O . LYS A 1 448 ? 41.819 -14.472 -41.158 1.00 55.31 448 LYS A O 1
ATOM 3676 N N . ARG A 1 449 ? 40.805 -12.793 -40.062 1.00 58.31 449 ARG A N 1
ATOM 3677 C CA . ARG A 1 449 ? 40.697 -11.912 -41.236 1.00 58.31 449 ARG A CA 1
ATOM 3678 C C . ARG A 1 449 ? 42.095 -11.468 -41.670 1.00 58.31 449 ARG A C 1
ATOM 3680 O O . ARG A 1 449 ? 42.836 -10.892 -40.871 1.00 58.31 449 ARG A O 1
ATOM 3687 N N . LEU A 1 450 ? 42.459 -11.748 -42.921 1.00 57.28 450 LEU A N 1
ATOM 3688 C CA . LEU A 1 450 ? 43.784 -11.413 -43.459 1.00 57.28 450 LEU A CA 1
ATOM 3689 C C . LEU A 1 450 ? 43.925 -9.925 -43.794 1.00 57.28 450 LEU A C 1
ATOM 3691 O O . LEU A 1 450 ? 45.006 -9.360 -43.617 1.00 57.28 450 LEU A O 1
ATOM 3695 N N . GLN A 1 451 ? 42.845 -9.286 -44.255 1.00 61.56 451 GLN A N 1
ATOM 3696 C CA . GLN A 1 451 ? 42.839 -7.880 -44.663 1.00 61.56 451 GLN A CA 1
ATOM 3697 C C . GLN A 1 451 ? 41.422 -7.281 -44.625 1.00 61.56 451 GLN A C 1
ATOM 3699 O O . GLN A 1 451 ? 40.438 -8.002 -44.771 1.00 61.56 451 GLN A O 1
ATOM 3704 N N . GLN A 1 452 ? 41.307 -5.965 -44.408 1.00 51.75 452 GLN A N 1
ATOM 3705 C CA . GLN A 1 452 ? 40.014 -5.268 -44.404 1.00 51.75 452 GLN A CA 1
ATOM 3706 C C . GLN A 1 452 ? 39.362 -5.231 -45.798 1.00 51.75 452 GLN A C 1
ATOM 3708 O O . GLN A 1 452 ? 38.157 -5.421 -45.894 1.00 51.75 452 GLN A O 1
ATOM 3713 N N . ASP A 1 453 ? 40.140 -5.128 -46.872 1.00 57.12 453 ASP A N 1
ATOM 3714 C CA . ASP A 1 453 ? 39.579 -4.889 -48.214 1.00 57.12 453 ASP A CA 1
ATOM 3715 C C . ASP A 1 453 ? 39.375 -6.161 -49.055 1.00 57.12 453 ASP A C 1
ATOM 3717 O O . ASP A 1 453 ? 38.849 -6.093 -50.161 1.00 57.12 453 ASP A O 1
ATOM 3721 N N . LEU A 1 454 ? 39.788 -7.331 -48.551 1.00 61.72 454 LEU A N 1
ATOM 3722 C CA . LEU A 1 454 ? 39.640 -8.615 -49.243 1.00 61.72 454 LEU A CA 1
ATOM 3723 C C . LEU A 1 454 ? 38.760 -9.569 -48.428 1.00 61.72 454 LEU A C 1
ATOM 3725 O O . LEU A 1 454 ? 38.975 -9.687 -47.215 1.00 61.72 454 LEU A O 1
ATOM 3729 N N . PRO A 1 455 ? 37.822 -10.298 -49.062 1.00 66.38 455 PRO A N 1
ATOM 3730 C CA . PRO A 1 455 ? 36.912 -11.195 -48.365 1.00 66.38 455 PRO A CA 1
ATOM 3731 C C . PRO A 1 455 ? 37.555 -12.551 -48.036 1.00 66.38 455 PRO A C 1
ATOM 3733 O O . PRO A 1 455 ? 37.036 -13.604 -48.393 1.00 66.38 455 PRO A O 1
ATOM 3736 N N . LEU A 1 456 ? 38.729 -12.521 -47.396 1.00 70.12 456 LEU A N 1
ATOM 3737 C CA . LEU A 1 456 ? 39.573 -13.689 -47.150 1.00 70.12 456 LEU A CA 1
ATOM 3738 C C . LEU A 1 456 ? 39.750 -13.960 -45.654 1.00 70.12 456 LEU A C 1
ATOM 3740 O O . LEU A 1 456 ? 40.256 -13.124 -44.890 1.00 70.12 456 LEU A O 1
ATOM 3744 N N . LEU A 1 457 ? 39.417 -15.185 -45.262 1.00 68.94 457 LEU A N 1
ATOM 3745 C CA . LEU A 1 457 ? 39.678 -15.747 -43.946 1.00 68.94 457 LEU A CA 1
ATOM 3746 C C . LEU A 1 457 ? 40.864 -16.709 -44.012 1.00 68.94 457 LEU A C 1
ATOM 3748 O O . LEU A 1 457 ? 40.875 -17.647 -44.806 1.00 68.94 457 LEU A O 1
ATOM 3752 N N . LEU A 1 458 ? 41.852 -16.500 -43.140 1.00 70.44 458 LEU A N 1
ATOM 3753 C CA . LEU A 1 458 ? 42.888 -17.488 -42.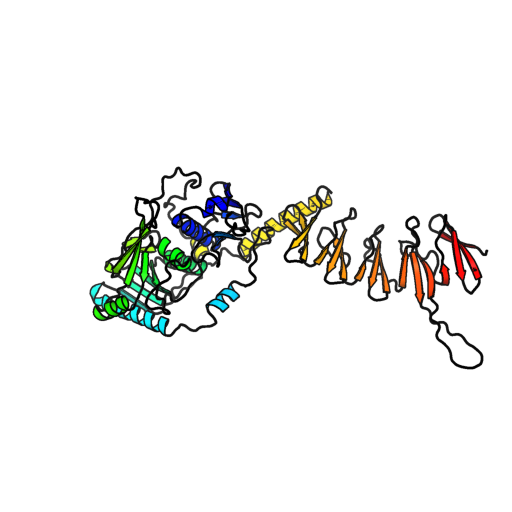862 1.00 70.44 458 LEU A CA 1
ATOM 3754 C C . LEU A 1 458 ? 42.306 -18.543 -41.926 1.00 70.44 458 LEU A C 1
ATOM 3756 O O . LEU A 1 458 ? 41.953 -18.226 -40.787 1.00 70.44 458 LEU A O 1
ATOM 3760 N N . VAL A 1 459 ? 42.251 -19.784 -42.392 1.00 67.88 459 VAL A N 1
ATOM 3761 C CA . VAL A 1 459 ? 41.812 -20.947 -41.611 1.00 67.88 459 VAL A CA 1
ATOM 3762 C C . VAL A 1 459 ? 43.010 -21.832 -41.292 1.00 67.88 459 VAL A C 1
ATOM 3764 O O . VAL A 1 459 ? 43.994 -21.833 -42.031 1.00 67.88 459 VAL A O 1
ATOM 3767 N N . SER A 1 460 ? 42.969 -22.579 -40.186 1.00 66.50 460 SER A N 1
ATOM 3768 C CA . SER A 1 460 ? 44.045 -23.530 -39.886 1.00 66.50 460 SER A CA 1
ATOM 3769 C C . SER A 1 460 ? 43.593 -24.781 -39.146 1.00 66.50 460 SER A C 1
ATOM 3771 O O . SER A 1 460 ? 42.768 -24.713 -38.230 1.00 66.50 460 SER A O 1
ATOM 3773 N N . THR A 1 461 ? 44.202 -25.908 -39.509 1.00 63.06 461 THR A N 1
ATOM 3774 C CA . THR A 1 461 ? 44.052 -27.212 -38.854 1.00 63.06 461 THR A CA 1
ATOM 3775 C C . THR A 1 461 ? 45.280 -27.529 -38.011 1.00 63.06 461 THR A C 1
ATOM 3777 O O . THR A 1 461 ? 46.386 -27.059 -38.276 1.00 63.06 461 THR A O 1
ATOM 3780 N N . SER A 1 462 ? 45.102 -28.348 -36.976 1.00 55.47 462 SER A N 1
ATOM 3781 C CA . SER A 1 462 ? 46.224 -29.033 -36.332 1.00 55.47 462 SER A CA 1
ATOM 3782 C C . SER A 1 462 ? 46.263 -30.474 -36.823 1.00 55.47 462 SER A C 1
ATOM 3784 O O . SER A 1 462 ? 45.404 -31.258 -36.419 1.00 55.47 462 SER A O 1
ATOM 3786 N N . GLN A 1 463 ? 47.241 -30.824 -37.657 1.00 50.69 463 GLN A N 1
ATOM 3787 C CA . GLN A 1 463 ? 47.537 -32.222 -37.968 1.00 50.69 463 GLN A CA 1
ATOM 3788 C C . GLN A 1 463 ? 48.617 -32.742 -37.014 1.00 50.69 463 GLN A C 1
ATOM 3790 O O . GLN A 1 463 ? 49.481 -31.996 -36.555 1.00 50.69 463 GLN A O 1
ATOM 3795 N N . LYS A 1 464 ? 48.539 -34.029 -36.669 1.00 43.31 464 LYS A N 1
ATOM 3796 C CA . LYS A 1 464 ? 49.659 -34.747 -36.055 1.00 43.31 464 LYS A CA 1
ATOM 3797 C C . LYS A 1 464 ? 50.510 -35.281 -37.201 1.00 43.31 464 LYS A C 1
ATOM 3799 O O . LYS A 1 464 ? 50.025 -36.136 -37.936 1.00 43.31 464 LYS A O 1
ATOM 3804 N N . ILE A 1 465 ? 51.734 -34.786 -37.354 1.00 44.97 465 ILE A N 1
ATOM 3805 C CA . ILE A 1 465 ? 52.695 -35.368 -38.291 1.00 44.97 465 ILE A CA 1
ATOM 3806 C C . ILE A 1 465 ? 53.528 -36.396 -37.526 1.00 44.97 465 ILE A C 1
ATOM 3808 O O . ILE A 1 465 ? 54.036 -36.112 -36.440 1.00 44.97 465 ILE A O 1
ATOM 3812 N N . PHE A 1 466 ? 53.630 -37.602 -38.082 1.00 44.00 466 PHE A N 1
ATOM 3813 C CA . PHE A 1 466 ? 54.566 -38.620 -37.621 1.00 44.00 466 PHE A CA 1
ATOM 3814 C C . PHE A 1 466 ? 55.844 -38.483 -38.443 1.00 44.00 466 PHE A C 1
ATOM 3816 O O . PHE A 1 466 ? 55.804 -38.610 -39.664 1.00 44.00 466 PHE A O 1
ATOM 3823 N N . THR A 1 467 ? 56.965 -38.199 -37.788 1.00 44.38 467 THR A N 1
ATOM 3824 C CA . THR A 1 467 ? 58.280 -38.242 -38.427 1.00 44.38 467 THR A CA 1
ATOM 3825 C C . THR A 1 467 ? 58.905 -39.609 -38.158 1.00 44.38 467 THR A C 1
ATOM 3827 O O . THR A 1 467 ? 59.143 -39.983 -37.010 1.00 44.38 467 THR A O 1
ATOM 3830 N N . GLU A 1 468 ? 59.137 -40.390 -39.214 1.00 42.19 468 GLU A N 1
ATOM 3831 C CA . GLU A 1 468 ? 59.970 -41.590 -39.128 1.00 42.19 468 GLU A CA 1
ATOM 3832 C C . GLU A 1 468 ? 61.435 -41.180 -39.302 1.00 42.19 468 GLU A C 1
ATOM 3834 O O . GLU A 1 468 ? 61.848 -40.729 -40.369 1.00 42.19 468 GLU A O 1
ATOM 3839 N N . SER A 1 469 ? 62.233 -41.338 -38.248 1.00 44.62 469 SER A N 1
ATOM 3840 C CA . SER A 1 469 ? 63.687 -41.423 -38.358 1.00 44.62 469 SER A CA 1
ATOM 3841 C C . SER A 1 469 ? 64.112 -42.836 -37.962 1.00 44.62 469 SER A C 1
ATOM 3843 O O . SER A 1 469 ? 63.560 -43.442 -37.042 1.00 44.62 469 SER A O 1
ATOM 3845 N N . SER A 1 470 ? 65.076 -43.399 -38.689 1.00 48.81 470 SER A N 1
ATOM 3846 C CA . SER A 1 470 ? 65.466 -44.816 -38.646 1.00 48.81 470 SER A CA 1
ATOM 3847 C C . SER A 1 470 ? 66.154 -45.278 -37.350 1.00 48.81 470 SER A C 1
ATOM 3849 O O . SER A 1 470 ? 66.804 -46.320 -37.337 1.00 48.81 470 SER A O 1
ATOM 3851 N N . SER A 1 471 ? 66.013 -44.547 -36.245 1.00 50.00 471 SER A N 1
ATOM 3852 C CA . SER A 1 471 ? 66.456 -44.983 -34.921 1.00 50.00 471 SER A CA 1
ATOM 3853 C C . SER A 1 471 ? 65.903 -44.057 -33.827 1.00 50.00 471 SER A C 1
ATOM 3855 O O . SER A 1 471 ? 66.470 -43.000 -33.577 1.00 50.00 471 SER A O 1
ATOM 3857 N N . GLN A 1 472 ? 64.858 -44.536 -33.138 1.00 44.53 472 GLN A N 1
ATOM 3858 C CA . GLN A 1 472 ? 64.261 -44.053 -31.875 1.00 44.53 472 GLN A CA 1
ATOM 3859 C C . GLN A 1 472 ? 63.261 -42.872 -31.898 1.00 44.53 472 GLN A C 1
ATOM 3861 O O . GLN A 1 472 ? 63.563 -41.760 -32.306 1.00 44.53 472 GLN A O 1
ATOM 3866 N N . SER A 1 473 ? 62.101 -43.165 -31.283 1.00 40.12 473 SER A N 1
ATOM 3867 C CA . SER A 1 473 ? 61.027 -42.304 -30.753 1.00 40.12 473 SER A CA 1
ATOM 3868 C C . SER A 1 473 ? 60.370 -41.296 -31.709 1.00 40.12 473 SER A C 1
ATOM 3870 O O . SER A 1 473 ? 60.910 -40.237 -32.012 1.00 40.12 473 SER A O 1
ATOM 3872 N N . SER A 1 474 ? 59.126 -41.589 -32.103 1.00 39.84 474 SER A N 1
ATOM 3873 C CA . SER A 1 474 ? 58.254 -40.672 -32.842 1.00 39.84 474 SER A CA 1
ATOM 3874 C C . SER A 1 474 ? 57.906 -39.447 -31.987 1.00 39.84 474 SER A C 1
ATOM 3876 O O . SER A 1 474 ? 57.110 -39.543 -31.046 1.00 39.84 474 SER A O 1
ATOM 3878 N N . THR A 1 475 ? 58.453 -38.282 -32.326 1.00 40.53 475 THR A N 1
ATOM 3879 C CA . THR A 1 475 ? 57.970 -37.007 -31.783 1.00 40.53 475 THR A CA 1
ATOM 3880 C C . THR A 1 475 ? 56.729 -36.602 -32.576 1.00 40.53 475 THR A C 1
ATOM 3882 O O . THR A 1 475 ? 56.805 -36.402 -33.784 1.00 40.53 475 THR A O 1
ATOM 3885 N N . ILE A 1 476 ? 55.565 -36.500 -31.924 1.00 45.28 476 ILE A N 1
ATOM 3886 C CA . ILE A 1 476 ? 54.359 -35.950 -32.561 1.00 45.28 476 ILE A CA 1
ATOM 3887 C C . ILE A 1 476 ? 54.561 -34.438 -32.687 1.00 45.28 476 ILE A C 1
ATOM 3889 O O . ILE A 1 476 ? 54.264 -33.695 -31.747 1.00 45.28 476 ILE A O 1
ATOM 3893 N N . GLU A 1 477 ? 55.037 -33.964 -33.835 1.00 48.78 477 GLU A N 1
ATOM 3894 C CA . GLU A 1 477 ? 54.967 -32.540 -34.143 1.00 48.78 477 GLU A CA 1
ATOM 3895 C C . GLU A 1 477 ? 53.548 -32.197 -34.595 1.00 48.78 477 GLU A C 1
ATOM 3897 O O . GLU A 1 477 ? 53.016 -32.712 -35.583 1.00 48.78 477 GLU A O 1
ATOM 3902 N N . LYS A 1 478 ? 52.896 -31.313 -33.835 1.00 49.66 478 LYS A N 1
ATOM 3903 C CA . LYS A 1 478 ? 51.680 -30.646 -34.298 1.00 49.66 478 LYS A CA 1
ATOM 3904 C C . LYS A 1 478 ? 52.103 -29.527 -35.239 1.00 49.66 478 LYS A C 1
ATOM 3906 O O . LYS A 1 478 ? 52.284 -28.398 -34.784 1.00 49.66 478 LYS A O 1
ATOM 3911 N N . SER A 1 479 ? 52.256 -29.821 -36.524 1.00 57.66 479 SER A N 1
ATOM 3912 C CA . SER A 1 479 ? 52.349 -28.750 -37.510 1.00 57.66 479 SER A CA 1
ATOM 3913 C C . SER A 1 479 ? 50.953 -28.164 -37.744 1.00 57.66 479 SER A C 1
ATOM 3915 O O . SER A 1 479 ? 49.919 -28.842 -37.665 1.00 57.66 479 SER A O 1
ATOM 3917 N N . ARG A 1 480 ? 50.911 -26.851 -37.944 1.00 69.06 480 ARG A N 1
ATOM 3918 C CA . ARG A 1 480 ? 49.677 -26.119 -38.188 1.00 69.06 480 ARG A CA 1
ATOM 3919 C C . ARG A 1 480 ? 49.627 -25.796 -39.669 1.00 69.06 480 ARG A C 1
ATOM 3921 O O . ARG A 1 480 ? 50.463 -25.035 -40.139 1.00 69.06 480 ARG A O 1
ATOM 3928 N N . LEU A 1 481 ? 48.671 -26.388 -40.375 1.00 80.31 481 LEU A N 1
ATOM 3929 C CA . LEU A 1 481 ? 48.468 -26.119 -41.793 1.00 80.31 481 LEU A CA 1
ATOM 3930 C C . LEU A 1 481 ? 47.422 -25.023 -41.951 1.00 80.31 481 LEU A C 1
ATOM 3932 O O . LEU A 1 481 ? 46.413 -25.003 -41.245 1.00 80.31 481 LEU A O 1
ATOM 3936 N N . TYR A 1 482 ? 47.680 -24.115 -42.878 1.00 81.94 482 TYR A N 1
ATOM 3937 C CA . TYR A 1 482 ? 46.877 -22.945 -43.179 1.00 81.94 482 TYR A CA 1
ATOM 3938 C C . TYR A 1 482 ? 46.193 -23.098 -44.533 1.00 81.94 482 TYR A C 1
ATOM 3940 O O . TYR A 1 482 ? 46.724 -23.727 -45.450 1.00 81.94 482 TYR A O 1
ATOM 3948 N N . GLY A 1 483 ? 45.003 -22.519 -44.641 1.00 84.94 483 GLY A N 1
ATOM 3949 C CA . GLY A 1 483 ? 44.208 -22.421 -45.859 1.00 84.94 483 GLY A CA 1
ATOM 3950 C C . GLY A 1 483 ? 43.507 -21.067 -45.940 1.00 84.94 483 GLY A C 1
ATOM 3951 O O . GLY A 1 483 ? 43.593 -20.253 -45.016 1.00 84.94 483 GLY A O 1
ATOM 3952 N N . LEU A 1 484 ? 42.799 -20.842 -47.042 1.00 81.69 484 LEU A N 1
ATOM 3953 C CA . LEU A 1 484 ? 41.974 -19.663 -47.282 1.00 81.69 484 LEU A CA 1
ATOM 3954 C C . LEU A 1 484 ? 40.530 -20.075 -47.510 1.00 81.69 484 LEU A C 1
ATOM 3956 O O . LEU A 1 484 ? 40.247 -21.004 -48.266 1.00 81.69 484 LEU A O 1
ATOM 3960 N N . MET A 1 485 ? 39.628 -19.322 -46.907 1.00 75.94 485 MET A N 1
ATOM 3961 C CA . MET A 1 485 ? 38.191 -19.468 -47.070 1.00 75.94 485 MET A CA 1
ATOM 3962 C C . MET A 1 485 ? 37.601 -18.105 -47.425 1.00 75.94 485 MET A C 1
ATOM 3964 O O . MET A 1 485 ? 38.119 -17.078 -46.970 1.00 75.94 485 MET A O 1
ATOM 3968 N N . ASP A 1 486 ? 36.559 -18.084 -48.249 1.00 69.31 486 ASP A N 1
ATOM 3969 C CA . ASP A 1 486 ? 35.741 -16.884 -48.406 1.00 69.31 486 ASP A CA 1
ATOM 3970 C C . ASP A 1 486 ? 34.774 -16.720 -47.217 1.00 69.31 486 ASP A C 1
ATOM 3972 O O . ASP A 1 486 ? 34.724 -17.546 -46.301 1.00 69.31 486 ASP A O 1
ATOM 3976 N N . PHE A 1 487 ? 34.023 -15.619 -47.196 1.00 59.44 487 PHE A N 1
ATOM 3977 C CA . PHE A 1 487 ? 32.996 -15.403 -46.172 1.00 59.44 487 PHE A CA 1
ATOM 3978 C C . PHE A 1 487 ? 31.759 -16.292 -46.354 1.00 59.44 487 PHE A C 1
ATOM 3980 O O . PHE A 1 487 ? 30.971 -16.394 -45.426 1.00 59.44 487 PHE A O 1
ATOM 3987 N N . GLU A 1 488 ? 31.614 -16.959 -47.503 1.00 53.91 488 GLU A N 1
ATOM 3988 C CA . GLU A 1 488 ? 30.562 -17.947 -47.767 1.00 53.91 488 GLU A CA 1
ATOM 3989 C C . GLU A 1 488 ? 30.968 -19.364 -47.318 1.00 53.91 488 GLU A C 1
ATOM 3991 O O . GLU A 1 488 ? 30.322 -20.344 -47.679 1.00 53.91 488 GLU A O 1
ATOM 3996 N N . GLY A 1 489 ? 32.049 -19.511 -46.544 1.00 55.91 489 GLY A N 1
ATOM 3997 C CA . GLY A 1 489 ? 32.487 -20.810 -46.026 1.00 55.91 489 GLY A CA 1
ATOM 3998 C C . GLY A 1 489 ? 33.180 -21.708 -47.061 1.00 55.91 489 GLY A C 1
ATOM 3999 O O . GLY A 1 489 ? 33.580 -22.828 -46.738 1.00 55.91 489 GLY A O 1
ATOM 4000 N N . ARG A 1 490 ? 33.375 -21.242 -48.301 1.00 67.25 490 ARG A N 1
ATOM 4001 C CA . ARG A 1 490 ? 33.995 -22.029 -49.374 1.00 67.25 490 ARG A CA 1
ATOM 4002 C C . ARG A 1 490 ? 35.510 -21.925 -49.304 1.00 67.25 490 ARG A C 1
ATOM 4004 O O . ARG A 1 490 ? 36.078 -20.835 -49.207 1.00 67.25 490 ARG A O 1
ATOM 4011 N N . TYR A 1 491 ? 36.196 -23.062 -49.423 1.00 73.44 491 TYR A N 1
ATOM 4012 C CA . TYR A 1 491 ? 37.655 -23.061 -49.527 1.00 73.44 491 TYR A CA 1
ATOM 4013 C C . TYR A 1 491 ? 38.098 -22.443 -50.847 1.00 73.44 491 TYR A C 1
ATOM 4015 O O . TYR A 1 491 ? 37.834 -22.971 -51.926 1.00 73.44 491 TYR A O 1
ATOM 4023 N N . LEU A 1 492 ? 38.864 -21.366 -50.735 1.00 82.75 492 LEU A N 1
ATOM 4024 C CA . LEU A 1 492 ? 39.661 -20.832 -51.831 1.00 82.75 492 LEU A CA 1
ATOM 4025 C C . LEU A 1 492 ? 41.024 -21.528 -51.890 1.00 82.75 492 LEU A C 1
ATOM 4027 O O . LEU A 1 492 ? 41.578 -21.716 -52.968 1.00 82.75 492 LEU A O 1
ATOM 4031 N N . LEU A 1 493 ? 41.536 -21.948 -50.728 1.00 84.00 493 LEU A N 1
ATOM 4032 C CA . LEU A 1 493 ? 42.666 -22.856 -50.566 1.00 84.00 493 LEU A CA 1
ATOM 4033 C C . LEU A 1 493 ? 42.395 -23.778 -49.373 1.00 84.00 493 LEU A C 1
ATOM 4035 O O . LEU A 1 493 ? 42.247 -23.308 -48.246 1.00 84.00 493 LEU A O 1
ATOM 4039 N N . ALA A 1 494 ? 42.377 -25.092 -49.590 1.00 80.31 494 ALA A N 1
ATOM 4040 C CA . ALA A 1 494 ? 42.270 -26.047 -48.487 1.00 80.31 494 ALA A CA 1
ATOM 4041 C C . ALA A 1 494 ? 43.477 -25.927 -47.522 1.00 80.31 494 ALA A C 1
ATOM 4043 O O . ALA A 1 494 ? 44.562 -25.542 -47.972 1.00 80.31 494 ALA A O 1
ATOM 4044 N N . PRO A 1 495 ? 43.332 -26.251 -46.220 1.00 79.81 495 PRO A N 1
ATOM 4045 C CA . PRO A 1 495 ? 44.436 -26.201 -45.261 1.00 79.81 495 PRO A CA 1
ATOM 4046 C C . PRO A 1 495 ? 45.559 -27.199 -45.587 1.00 79.81 495 PRO A C 1
ATOM 4048 O O . PRO A 1 495 ? 45.498 -28.364 -45.204 1.00 79.81 495 PRO A O 1
ATOM 4051 N N . GLN A 1 496 ? 46.587 -26.735 -46.296 1.00 84.75 496 GLN A N 1
ATOM 4052 C CA . GLN A 1 496 ? 47.742 -27.540 -46.723 1.00 84.75 496 GLN A CA 1
ATOM 4053 C C . GLN A 1 496 ? 49.064 -26.755 -46.719 1.00 84.75 496 GLN A C 1
ATOM 4055 O O . GLN A 1 496 ? 50.090 -27.283 -47.132 1.00 84.75 496 GLN A O 1
ATOM 4060 N N . PHE A 1 497 ? 49.049 -25.489 -46.294 1.00 86.44 497 PHE A N 1
ATOM 4061 C CA . PHE A 1 497 ? 50.205 -24.596 -46.376 1.00 86.44 497 PHE A CA 1
ATOM 4062 C C . PHE A 1 497 ? 50.862 -24.418 -45.004 1.00 86.44 497 PHE A C 1
ATOM 4064 O O . PHE A 1 497 ? 50.165 -24.247 -44.009 1.00 86.44 497 PHE A O 1
ATOM 4071 N N . ALA A 1 498 ? 52.191 -24.420 -44.932 1.00 83.38 498 ALA A N 1
ATOM 4072 C CA . ALA A 1 498 ? 52.943 -24.147 -43.707 1.00 83.38 498 ALA A CA 1
ATOM 4073 C C . ALA A 1 498 ? 52.762 -22.692 -43.237 1.00 83.38 498 ALA A C 1
ATOM 4075 O O . ALA A 1 498 ? 52.688 -22.430 -42.037 1.00 83.38 498 ALA A O 1
ATOM 4076 N N . TYR A 1 499 ? 52.608 -21.754 -44.176 1.00 85.00 499 TYR A N 1
ATOM 4077 C CA . TYR A 1 499 ? 52.141 -20.393 -43.920 1.00 85.00 499 TYR A CA 1
ATOM 4078 C C . TYR A 1 499 ? 51.444 -19.801 -45.147 1.00 85.00 499 TYR A C 1
ATOM 4080 O O . TYR A 1 499 ? 51.653 -20.234 -46.282 1.00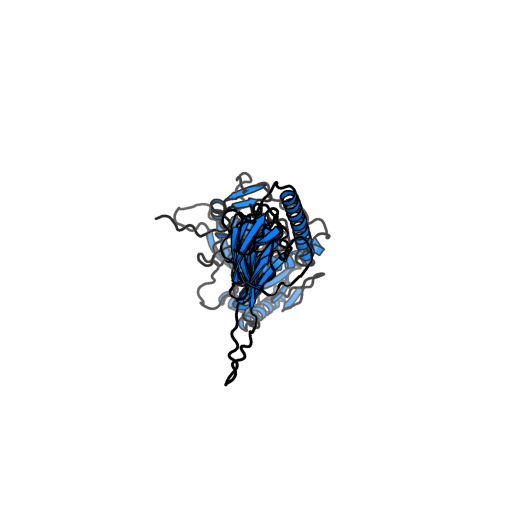 85.00 499 TYR A O 1
ATOM 4088 N N . ILE A 1 500 ? 50.633 -18.771 -44.901 1.00 86.50 500 ILE A N 1
ATOM 4089 C CA . ILE A 1 500 ? 50.059 -17.892 -45.922 1.00 86.50 500 ILE A CA 1
ATOM 4090 C C . ILE A 1 500 ? 50.247 -16.459 -45.428 1.00 86.50 500 ILE A C 1
ATOM 4092 O O . ILE A 1 500 ? 49.707 -16.087 -44.381 1.00 86.50 500 ILE A O 1
ATOM 4096 N N . ASN A 1 501 ? 51.037 -15.667 -46.151 1.00 85.38 501 ASN A N 1
ATOM 4097 C CA . ASN A 1 501 ? 51.339 -14.290 -45.772 1.00 85.38 501 ASN A CA 1
ATOM 4098 C C . ASN A 1 501 ? 50.170 -13.341 -46.073 1.00 85.38 501 ASN A C 1
ATOM 4100 O O . ASN A 1 501 ? 49.134 -13.706 -46.642 1.00 85.38 501 ASN A O 1
ATOM 4104 N N . ARG A 1 502 ? 50.327 -12.081 -45.660 1.00 80.31 502 ARG A N 1
ATOM 4105 C CA . ARG A 1 502 ? 49.370 -11.025 -45.992 1.00 80.31 502 ARG A CA 1
ATOM 4106 C C . ARG A 1 502 ? 49.335 -10.807 -47.506 1.00 80.31 502 ARG A C 1
ATOM 4108 O O . ARG A 1 502 ? 50.382 -10.759 -48.142 1.00 80.31 502 ARG A O 1
ATOM 4115 N N . PHE A 1 503 ? 48.136 -10.616 -48.049 1.00 84.44 503 PHE A N 1
ATOM 4116 C CA . PHE A 1 503 ? 47.966 -10.210 -49.437 1.00 84.44 503 PHE A CA 1
ATOM 4117 C C . PHE A 1 503 ? 48.362 -8.738 -49.629 1.00 84.44 503 PHE A C 1
ATOM 4119 O O . PHE A 1 503 ? 48.033 -7.878 -48.813 1.00 84.44 503 PHE A O 1
ATOM 4126 N N . ILE A 1 504 ? 49.075 -8.450 -50.715 1.00 81.69 504 ILE A N 1
ATOM 4127 C CA . ILE A 1 504 ? 49.424 -7.108 -51.183 1.00 81.69 504 ILE A CA 1
ATOM 4128 C C . ILE A 1 504 ? 49.003 -7.046 -52.651 1.00 81.69 504 ILE A C 1
ATOM 4130 O O . ILE A 1 504 ? 49.491 -7.827 -53.463 1.00 81.69 504 ILE A O 1
ATOM 4134 N N . ASN A 1 505 ? 48.063 -6.156 -52.986 1.00 82.94 505 ASN A N 1
ATOM 4135 C CA . ASN A 1 505 ? 47.493 -6.021 -54.337 1.00 82.94 505 ASN A CA 1
ATOM 4136 C C . ASN A 1 505 ? 46.989 -7.352 -54.933 1.00 82.94 505 ASN A C 1
ATOM 4138 O O . ASN A 1 505 ? 47.222 -7.645 -56.101 1.00 82.94 505 ASN A O 1
ATOM 4142 N N . GLY A 1 506 ? 46.337 -8.185 -54.115 1.00 84.31 506 GLY A N 1
ATOM 4143 C CA . GLY A 1 506 ? 45.831 -9.490 -54.552 1.00 84.31 506 GLY A CA 1
ATOM 4144 C C . GLY A 1 506 ? 46.888 -10.597 -54.618 1.00 84.31 506 GLY A C 1
ATOM 4145 O O . GLY A 1 506 ? 46.552 -11.713 -54.987 1.00 84.31 506 GLY A O 1
ATOM 4146 N N . VAL A 1 507 ? 48.129 -10.361 -54.184 1.00 87.19 507 VAL A N 1
ATOM 4147 C CA . VAL A 1 507 ? 49.213 -11.360 -54.223 1.00 87.19 507 VAL A CA 1
ATOM 4148 C C . VAL A 1 507 ? 49.719 -11.685 -52.818 1.00 87.19 507 VAL A C 1
ATOM 4150 O O . VAL A 1 507 ? 49.925 -10.778 -52.017 1.00 87.19 507 VAL A O 1
ATOM 4153 N N . SER A 1 508 ? 49.949 -12.961 -52.506 1.00 90.50 508 SER A N 1
ATOM 4154 C CA . SER A 1 508 ? 50.536 -13.417 -51.239 1.00 90.50 508 SER A CA 1
ATOM 4155 C C . SER A 1 508 ? 51.571 -14.521 -51.454 1.00 90.50 508 SER A C 1
ATOM 4157 O O . SER A 1 508 ? 51.459 -15.320 -52.379 1.00 90.50 508 SER A O 1
ATOM 4159 N N . GLU A 1 509 ? 52.577 -14.581 -50.587 1.00 91.69 509 GLU A N 1
ATOM 4160 C CA . GLU A 1 509 ? 53.528 -15.692 -50.530 1.00 91.69 509 GLU A CA 1
ATOM 4161 C C . GLU A 1 509 ? 52.989 -16.809 -49.628 1.00 91.69 509 GLU A C 1
ATOM 4163 O O . GLU A 1 509 ? 52.492 -16.555 -48.525 1.00 91.69 509 GLU A O 1
ATOM 4168 N N . VAL A 1 510 ? 53.095 -18.049 -50.099 1.00 92.00 510 VAL A N 1
ATOM 4169 C CA . VAL A 1 510 ? 52.643 -19.245 -49.380 1.00 92.00 510 VAL A CA 1
ATOM 4170 C C . VAL A 1 510 ? 53.710 -20.330 -49.448 1.00 92.00 510 VAL A C 1
ATOM 4172 O O . VAL A 1 510 ? 54.463 -20.392 -50.415 1.00 92.00 510 VAL A O 1
ATOM 4175 N N . GLU A 1 511 ? 53.763 -21.217 -48.460 1.00 90.25 511 GLU A N 1
ATOM 4176 C CA . GLU A 1 511 ? 54.672 -22.371 -48.484 1.00 90.25 511 GLU A CA 1
ATOM 4177 C C . GLU A 1 511 ? 53.895 -23.669 -48.319 1.00 90.25 511 GLU A C 1
ATOM 4179 O O . GLU A 1 511 ? 53.030 -23.769 -47.449 1.00 90.25 511 GLU A O 1
ATOM 4184 N N . ARG A 1 512 ? 54.216 -24.677 -49.130 1.00 88.00 512 ARG A N 1
ATOM 4185 C CA . ARG A 1 512 ? 53.736 -26.050 -48.964 1.00 88.00 512 ARG A CA 1
ATOM 4186 C C . ARG A 1 512 ? 54.913 -27.005 -49.130 1.00 88.00 512 ARG A C 1
ATOM 4188 O O . ARG A 1 512 ? 55.601 -26.937 -50.142 1.00 88.00 512 ARG A O 1
ATOM 4195 N N . GLU A 1 513 ? 55.123 -27.879 -48.145 1.00 83.56 513 GLU A N 1
ATOM 4196 C CA . GLU A 1 513 ? 56.165 -28.923 -48.172 1.00 83.56 513 GLU A CA 1
ATOM 4197 C C . GLU A 1 513 ? 57.586 -28.378 -48.443 1.00 83.56 513 GLU A C 1
ATOM 4199 O O . GLU A 1 513 ? 58.359 -28.968 -49.193 1.00 83.56 513 GLU A O 1
ATOM 4204 N N . GLY A 1 514 ? 57.939 -27.226 -47.857 1.00 83.38 514 GLY A N 1
ATOM 4205 C CA . GLY A 1 514 ? 59.251 -26.596 -48.049 1.00 83.38 514 GLY A CA 1
ATOM 4206 C C . GLY A 1 514 ? 59.427 -25.861 -49.384 1.00 83.38 514 GLY A C 1
ATOM 4207 O O . GLY A 1 514 ? 60.511 -25.347 -49.656 1.00 83.38 514 GLY A O 1
ATOM 4208 N N . ILE A 1 515 ? 58.380 -25.777 -50.214 1.00 85.50 515 ILE A N 1
ATOM 4209 C CA . ILE A 1 515 ? 58.390 -25.045 -51.484 1.00 85.50 515 ILE A CA 1
ATOM 4210 C C . ILE A 1 515 ? 57.615 -23.737 -51.324 1.00 85.50 515 ILE A C 1
ATOM 4212 O O . ILE A 1 515 ? 56.410 -23.740 -51.056 1.00 85.50 515 ILE A O 1
ATOM 4216 N N . THR A 1 516 ? 58.299 -22.611 -51.537 1.00 90.94 516 THR A N 1
ATOM 4217 C CA . THR A 1 516 ? 57.678 -21.281 -51.594 1.00 90.94 516 THR A CA 1
ATOM 4218 C C . THR A 1 516 ? 56.976 -21.065 -52.936 1.00 90.94 516 THR A C 1
ATOM 4220 O O . THR A 1 516 ? 57.546 -21.281 -54.005 1.00 90.94 516 THR A O 1
ATOM 4223 N N . MET A 1 517 ? 55.731 -20.605 -52.878 1.00 93.12 517 MET A N 1
ATOM 4224 C CA . MET A 1 517 ? 54.841 -20.368 -54.012 1.00 93.12 517 MET A CA 1
ATOM 4225 C C . MET A 1 517 ? 54.157 -19.000 -53.869 1.00 93.12 517 MET A C 1
ATOM 4227 O O . MET A 1 517 ? 54.212 -18.353 -52.820 1.00 93.12 517 MET A O 1
ATOM 4231 N N . VAL A 1 518 ? 53.469 -18.569 -54.923 1.00 93.00 518 VAL A N 1
ATOM 4232 C CA . VAL A 1 518 ? 52.692 -17.327 -54.949 1.00 93.00 518 VAL A CA 1
ATOM 4233 C C . VAL A 1 518 ? 51.207 -17.645 -55.100 1.00 93.00 518 VAL A C 1
ATOM 4235 O O . VAL A 1 518 ? 50.805 -18.348 -56.027 1.00 93.00 518 VAL A O 1
ATOM 4238 N N . ALA A 1 519 ? 50.385 -17.106 -54.204 1.00 90.50 519 ALA A N 1
ATOM 4239 C CA . ALA A 1 519 ? 48.931 -17.135 -54.264 1.00 90.50 519 ALA A CA 1
ATOM 4240 C C . ALA A 1 519 ? 48.396 -15.808 -54.821 1.00 90.50 519 ALA A C 1
ATOM 4242 O O . ALA A 1 519 ? 48.611 -14.751 -54.231 1.00 90.50 519 ALA A O 1
ATOM 4243 N N . ASN A 1 520 ? 47.665 -15.867 -55.933 1.00 90.38 520 ASN A N 1
ATOM 4244 C CA . ASN A 1 520 ? 47.030 -14.714 -56.571 1.00 90.38 520 ASN A CA 1
ATOM 4245 C C . ASN A 1 520 ? 45.512 -14.782 -56.396 1.00 90.38 520 ASN A C 1
ATOM 4247 O O . ASN A 1 520 ? 44.876 -15.701 -56.915 1.00 90.38 520 ASN A O 1
ATOM 4251 N N . TYR A 1 521 ? 44.948 -13.809 -55.689 1.00 88.50 521 TYR A N 1
ATOM 4252 C CA . TYR A 1 521 ? 43.519 -13.590 -55.529 1.00 88.50 521 TYR A CA 1
ATOM 4253 C C . TYR A 1 521 ? 43.008 -12.623 -56.602 1.00 88.50 521 TYR A C 1
ATOM 4255 O O . TYR A 1 521 ? 43.365 -11.449 -56.586 1.00 88.50 521 TYR A O 1
ATOM 4263 N N . ASN A 1 522 ? 42.153 -13.121 -57.497 1.00 83.19 522 ASN A N 1
ATOM 4264 C CA . ASN A 1 522 ? 41.445 -12.338 -58.513 1.00 83.19 522 ASN A CA 1
ATOM 4265 C C . ASN A 1 522 ? 40.017 -12.881 -58.659 1.00 83.19 522 ASN A C 1
ATOM 4267 O O . ASN A 1 522 ? 39.831 -14.097 -58.733 1.00 83.19 522 ASN A O 1
ATOM 4271 N N . ASP A 1 523 ? 39.024 -11.988 -58.707 1.00 80.19 523 ASP A N 1
ATOM 4272 C CA . ASP A 1 523 ? 37.606 -12.304 -58.948 1.00 80.19 523 ASP A CA 1
ATOM 4273 C C . ASP A 1 523 ? 37.067 -13.478 -58.109 1.00 80.19 523 ASP A C 1
ATOM 4275 O O . ASP A 1 523 ? 36.485 -14.435 -58.624 1.00 80.19 523 ASP A O 1
ATOM 4279 N N . GLY A 1 524 ? 37.314 -13.441 -56.794 1.00 77.75 524 GLY A N 1
ATOM 4280 C CA . GLY A 1 524 ? 36.811 -14.455 -55.862 1.00 77.75 524 GLY A CA 1
ATOM 4281 C C . GLY A 1 524 ? 37.518 -15.811 -55.947 1.00 77.75 524 GLY A C 1
ATOM 4282 O O . GLY A 1 524 ? 37.060 -16.770 -55.335 1.00 77.75 524 GLY A O 1
ATOM 4283 N N . LYS A 1 525 ? 38.628 -15.928 -56.688 1.00 82.75 525 LYS A N 1
ATOM 4284 C CA . LYS A 1 525 ? 39.407 -17.168 -56.819 1.00 82.75 525 LYS A CA 1
ATOM 4285 C C . LYS A 1 525 ? 40.858 -16.948 -56.430 1.00 82.75 525 LYS A C 1
ATOM 4287 O O . LYS A 1 525 ? 41.440 -15.911 -56.735 1.00 82.75 525 LYS A O 1
ATOM 4292 N N . VAL A 1 526 ? 41.461 -17.966 -55.818 1.00 87.50 526 VAL A N 1
ATOM 4293 C CA . VAL A 1 526 ? 42.899 -17.994 -55.533 1.00 87.50 526 VAL A CA 1
ATOM 4294 C C . VAL A 1 526 ? 43.574 -19.007 -56.450 1.00 87.50 526 VAL A C 1
ATOM 4296 O O . VAL A 1 526 ? 43.187 -20.173 -56.493 1.00 87.50 526 VAL A O 1
ATOM 4299 N N . LYS A 1 527 ? 44.589 -18.568 -57.196 1.00 88.75 527 LYS A N 1
ATOM 4300 C CA . LYS A 1 527 ? 45.444 -19.442 -58.011 1.00 88.75 527 LYS A CA 1
ATOM 4301 C C . LYS A 1 527 ? 46.843 -19.496 -57.424 1.00 88.75 527 LYS A C 1
ATOM 4303 O O . LYS A 1 527 ? 47.394 -18.462 -57.059 1.00 88.75 527 LYS A O 1
ATOM 4308 N N . ILE A 1 528 ? 47.417 -20.693 -57.389 1.00 90.75 528 ILE A N 1
ATOM 4309 C CA . ILE A 1 528 ? 48.801 -20.899 -56.974 1.00 90.75 528 ILE A CA 1
ATOM 4310 C C . ILE A 1 528 ? 49.701 -20.958 -58.209 1.00 90.75 528 ILE A C 1
ATOM 4312 O O . ILE A 1 528 ? 49.407 -21.685 -59.157 1.00 90.75 528 ILE A O 1
ATOM 4316 N N . ALA A 1 529 ? 50.803 -20.219 -58.176 1.00 82.56 529 ALA A N 1
ATOM 4317 C CA . ALA A 1 529 ? 51.896 -20.306 -59.135 1.00 82.56 529 ALA A CA 1
ATOM 4318 C C . ALA A 1 529 ? 53.199 -20.633 -58.394 1.00 82.56 529 ALA A C 1
ATOM 4320 O O . ALA A 1 529 ? 53.424 -20.147 -57.284 1.00 82.56 529 ALA A O 1
ATOM 4321 N N . TYR A 1 530 ? 54.052 -21.460 -58.998 1.00 74.94 530 TYR A N 1
ATOM 4322 C CA . TYR A 1 530 ? 55.419 -21.645 -58.509 1.00 74.94 530 TYR A CA 1
ATOM 4323 C C . TYR A 1 530 ? 56.206 -20.358 -58.751 1.00 74.94 530 TYR A C 1
ATOM 4325 O O . TYR A 1 530 ? 55.977 -19.679 -59.755 1.00 74.94 530 TYR A O 1
ATOM 4333 N N . LYS A 1 531 ? 57.055 -20.006 -57.787 1.00 57.41 531 LYS A N 1
ATOM 4334 C CA . LYS A 1 531 ? 57.901 -18.818 -57.864 1.00 57.41 531 LYS A CA 1
ATOM 4335 C C . LYS A 1 531 ? 59.026 -19.010 -58.875 1.00 57.41 531 LYS A C 1
ATOM 4337 O O . LYS A 1 531 ? 59.503 -20.162 -58.995 1.00 57.41 531 LYS A O 1
#

Sequence (531 aa):
MAAKIPNRTIEEALDMQTGEIIEANSFFRLPESDLVRYRRIQQEAINGLGEPRFVCAFCKQILKISGTNHKRGAITHFAHLRDSEYCPIKTGSNYSREEIELRKYLGVKESERHIDLKQQIFNALKGSETKLGTEKIQQESRISSVSHWRRPDVYAEVSGIKIAFEIQLSNTFLSVVVARDAFYRANGIYIIWIFNFSKNTQYIDLESLMCKDIYYANKRNAFILDQEAQRMSIQNQELILLCIWWETTSIVDQNDSPDKLFRKYIRLSDLCYDPTNFKLFYKDCSVPLVNDEDKFMGNLPTESTPIQQFDRFEAILAGPVDRPHLVSVLEEQKRERIQNIMNQLANGTATLSPLEIDGKWGYGFEGEIVIEPIYTKVDFFKENGFAKVRLGEKYGFVNFKGEEIVPCIYDQTFEIYNGNLIARMGVIWSCRFIEQDLEEEIPYKWIKRLQQDLPLLLVSTSQKIFTESSSQSSTIEKSRLYGLMDFEGRYLLAPQFAYINRFINGVSEVEREGITMVANYNDGKVKIAYK

Radius of gyration: 37.32 Å; chains: 1; bounding box: 96×77×97 Å

Foldseek 3Di:
DDPPQPPALQQWKQFPQVRDIDGLVVVLVDDPLVLLVLQLQLLCVVFVNDPHRIARPAPRARWHFDDDPVDFLGGRYIAHDQPDPDFPSHDHDPADPVRVCCVFVVPDDQDPVLVVVLVLQQQLVVLCCVPFVWDDKDAQDWDDDPADIDTARIWTQTPNATEGEHEDADADDLNVVSLVLLVCLLVRYAYAYEYDYPDDLPDDPCSGNRVVSPCSLQLQKHWYCHPVQSVVSVVSSHRKTKIKGWAADPDDDPPDDRTDIDIDIDGQVQWDADSLSSHIYNDRRNDPPDDCPDPVRDDDPPSDDPPPDDPCSCVSNNTRNPVVVVVVVVVVVLVVVLVVQVVCVVVVNFFWDWDDDPQFIATDGSRRGQADRQFNDWDGQDPVQKIWTHHPQFIFIAGSNNDGLGDRQFNAWDDQDPQWTWTHHDQFIAIDRSVDPDPDGDGFSDWDDLDPVDQKIKTKDFDFDFDDDPDDDTDRDRQIFIFIDGSVRHTLGDRAWSDWHRDDPQKIWTHGPNFIWIWGDDPNHTDIGGD

Secondary structure (DSSP, 8-state):
--------S--EEEETTT-PEEEHHHHTTS-HHHHHHHHHHHHHHHTTSS--SEEETTT-PBEEEEE-TTSTT-EEEEEE-TTSPP-TTPPP-SS-HHHHHHHHHTT----HHHHHHHHHHHHHHHHHHHHH-EEEEEES--EE-SS-EE--SEEEEETTEEEEEEEESSPPPHHHHHHHHHHHHHTT-EEEEEE---S-TT---TTSHHHHHHHGGGTTEEEE--HHHHHHHHHHTS-EEEEEEEEEPS---TTS-SEEEEEEEEEGGG-EEETTTTEEESS--PPPPP-TTSTT------S-----SSHHHHHHHSSSTTHHHHHHHHHHHHHHHHHHHHHHHHTTS---EEEEETTEEEEEETTEEEEEEEESEEPPPPTTSEEEEEETTEEEEEETT--EEEEEEESEEEEEETTEEEEEETTEEEEEESSS-------BSEEEE--SSS--EEEEEEEEEEP--SSS---EEEEEEEEEE-TTS-EEEEEEESEE---BTTEEEEEETTEEEEEEEETTEEEEEE-

Organism: NCBI:txid2909339